Protein AF-A0AAX6FET0-F1 (afdb_monomer_lite)

InterPro domains:
  IPR003593 AAA+ ATPase domain [SM00382] (178-309)
  IPR027417 P-loop containing nucleoside triphosphate hydrolase [G3DSA:3.40.50.300] (160-320)
  IPR027417 P-loop containing nucleoside triphosphate hydrolase [SSF52540] (63-321)
  IPR045735 Stage III sporulation protein AA, AAA+ ATPase domain [PF19568] (154-307)

Structure (mmCIF, N/CA/C/O backbone):
data_AF-A0AAX6FET0-F1
#
_entry.id   AF-A0AAX6FET0-F1
#
loop_
_atom_site.group_PDB
_atom_site.id
_atom_site.type_symbol
_atom_site.label_atom_id
_atom_site.label_alt_id
_atom_site.label_comp_id
_atom_site.label_asym_id
_atom_site.label_entity_id
_atom_site.label_seq_id
_atom_site.pdbx_PDB_ins_code
_atom_site.Cartn_x
_atom_site.Cartn_y
_atom_site.Cartn_z
_atom_site.occupancy
_atom_site.B_iso_or_equiv
_atom_site.auth_seq_id
_atom_site.auth_comp_id
_atom_site.auth_asym_id
_atom_site.auth_atom_id
_atom_site.pdbx_PDB_model_num
ATOM 1 N N . MET A 1 1 ? 38.237 -35.297 -10.355 1.00 43.28 1 MET A N 1
ATOM 2 C CA . MET A 1 1 ? 37.985 -36.075 -11.588 1.00 43.28 1 MET A CA 1
ATOM 3 C C . MET A 1 1 ? 37.113 -37.276 -11.243 1.00 43.28 1 MET A C 1
ATOM 5 O O . MET A 1 1 ? 37.642 -38.253 -10.739 1.00 43.28 1 MET A O 1
ATOM 9 N N . LEU A 1 2 ? 35.792 -37.169 -11.421 1.00 34.28 2 LEU A N 1
ATOM 10 C CA . LEU A 1 2 ? 34.819 -38.275 -11.339 1.00 34.28 2 LEU A CA 1
ATOM 11 C C . LEU A 1 2 ? 33.444 -37.713 -11.738 1.00 34.28 2 LEU A C 1
ATOM 13 O O . LEU A 1 2 ? 32.832 -36.987 -10.958 1.00 34.28 2 LEU A O 1
ATOM 17 N N . LEU A 1 3 ? 32.981 -37.979 -12.963 1.00 34.19 3 LEU A N 1
ATOM 18 C CA . LEU A 1 3 ? 31.640 -37.571 -13.392 1.00 34.19 3 LEU A CA 1
ATOM 19 C C . LEU A 1 3 ? 30.612 -38.591 -12.889 1.00 34.19 3 LEU A C 1
ATOM 21 O O . LEU A 1 3 ? 30.788 -39.793 -13.081 1.00 34.19 3 LEU A O 1
ATOM 25 N N . ARG A 1 4 ? 29.502 -38.112 -12.320 1.00 36.16 4 ARG A N 1
ATOM 26 C CA . ARG A 1 4 ? 28.260 -38.885 -12.202 1.00 36.16 4 ARG A CA 1
ATOM 27 C C . ARG A 1 4 ? 27.211 -38.264 -13.115 1.00 36.16 4 ARG A C 1
ATOM 29 O O . ARG A 1 4 ? 26.676 -37.204 -12.807 1.00 36.16 4 ARG A O 1
ATOM 36 N N . PHE A 1 5 ? 26.923 -38.936 -14.225 1.00 35.09 5 PHE A N 1
ATOM 37 C CA . PHE A 1 5 ? 25.743 -38.642 -15.031 1.00 35.09 5 PHE A CA 1
ATOM 38 C C . PHE A 1 5 ? 24.493 -39.062 -14.248 1.00 35.09 5 PHE A C 1
ATOM 40 O O . PHE A 1 5 ? 24.380 -40.219 -13.844 1.00 35.09 5 PHE A O 1
ATOM 47 N N . PHE A 1 6 ? 23.554 -38.137 -14.056 1.00 43.00 6 PHE A N 1
ATOM 48 C CA . PHE A 1 6 ? 22.185 -38.478 -13.677 1.00 43.00 6 PHE A CA 1
ATOM 49 C C . PHE A 1 6 ? 21.362 -38.657 -14.953 1.00 43.00 6 PHE A C 1
ATOM 51 O O . PHE A 1 6 ? 21.221 -37.721 -15.738 1.00 43.00 6 PHE A O 1
ATOM 58 N N . CYS A 1 7 ? 20.826 -39.858 -15.165 1.00 41.88 7 CYS A N 1
ATOM 59 C CA . CYS A 1 7 ? 19.874 -40.108 -16.243 1.00 41.88 7 CYS A CA 1
ATOM 60 C C . CYS A 1 7 ? 18.491 -39.563 -15.866 1.00 41.88 7 CYS A C 1
ATOM 62 O O . CYS A 1 7 ? 18.036 -39.739 -14.735 1.00 41.88 7 CYS A O 1
ATOM 64 N N . LEU A 1 8 ? 17.809 -38.948 -16.832 1.00 44.66 8 LEU A N 1
ATOM 65 C CA . LEU A 1 8 ? 16.394 -38.596 -16.716 1.00 44.66 8 LEU A CA 1
ATOM 66 C C . LEU A 1 8 ? 15.512 -39.856 -16.849 1.00 44.66 8 LEU A C 1
ATOM 68 O O . LEU A 1 8 ? 15.907 -40.800 -17.540 1.00 44.66 8 LEU A O 1
ATOM 72 N N . PRO A 1 9 ? 14.326 -39.894 -16.212 1.00 49.91 9 PRO A N 1
ATOM 73 C CA . PRO A 1 9 ? 13.378 -40.994 -16.372 1.00 49.91 9 PRO A CA 1
ATOM 74 C C . PRO A 1 9 ? 12.741 -41.001 -17.779 1.00 49.91 9 PRO A C 1
ATOM 76 O O . PRO A 1 9 ? 12.637 -39.947 -18.412 1.00 49.91 9 PRO A O 1
ATOM 79 N N . PRO A 1 10 ? 12.285 -42.167 -18.278 1.00 56.28 10 PRO A N 1
ATOM 80 C CA . PRO A 1 10 ? 11.606 -42.268 -19.568 1.00 56.28 10 PRO A CA 1
ATOM 81 C C . PRO A 1 10 ? 10.196 -41.637 -19.537 1.00 56.28 10 PRO A C 1
ATOM 83 O O . PRO A 1 10 ? 9.561 -41.605 -18.479 1.00 56.28 10 PRO A O 1
ATOM 86 N N . PRO A 1 11 ? 9.673 -41.165 -20.685 1.00 57.50 11 PRO A N 1
ATOM 87 C CA . PRO A 1 11 ? 8.330 -40.593 -20.778 1.00 57.50 11 PRO A CA 1
ATOM 88 C C . PRO A 1 11 ? 7.224 -41.656 -20.661 1.00 57.50 11 PRO A C 1
ATOM 90 O O . PRO A 1 11 ? 7.393 -42.809 -21.059 1.00 57.50 11 PRO A O 1
ATOM 93 N N . PHE A 1 12 ? 6.060 -41.241 -20.153 1.00 55.34 12 PHE A N 1
ATOM 94 C CA . PHE A 1 12 ? 4.860 -42.079 -20.061 1.00 55.34 12 PHE A CA 1
ATOM 95 C C . PHE A 1 12 ? 4.213 -42.336 -21.440 1.00 55.34 12 PHE A C 1
ATOM 97 O O . PHE A 1 12 ? 4.289 -41.474 -22.320 1.00 55.34 12 PHE A O 1
ATOM 104 N N . PRO A 1 13 ? 3.534 -43.485 -21.638 1.00 53.31 13 PRO A N 1
ATOM 105 C CA . PRO A 1 13 ? 2.784 -43.767 -22.862 1.00 53.31 13 PRO A CA 1
ATOM 106 C C . PRO A 1 13 ? 1.509 -42.902 -22.975 1.00 53.31 13 PRO A C 1
ATOM 108 O O . PRO A 1 13 ? 0.937 -42.513 -21.953 1.00 53.31 13 PRO A O 1
ATOM 111 N N . PRO A 1 14 ? 1.025 -42.617 -24.200 1.00 49.47 14 PRO A N 1
ATOM 112 C CA . PRO A 1 14 ? -0.169 -41.802 -24.419 1.00 49.47 14 PRO A CA 1
ATOM 113 C C . PRO A 1 14 ? -1.469 -42.532 -24.041 1.00 49.47 14 PRO A C 1
ATOM 115 O O . PRO A 1 14 ? -1.606 -43.741 -24.228 1.00 49.47 14 PRO A O 1
ATOM 118 N N . LEU A 1 15 ? -2.454 -41.768 -23.558 1.00 46.62 15 LEU A N 1
ATOM 119 C CA . LEU A 1 15 ? -3.815 -42.245 -23.289 1.00 46.62 15 LEU A CA 1
ATOM 120 C C . LEU A 1 15 ? -4.648 -42.347 -24.588 1.00 46.62 15 LEU A C 1
ATOM 122 O O . LEU A 1 15 ? -4.437 -41.552 -25.507 1.00 46.62 15 LEU A O 1
ATOM 126 N N . PRO A 1 16 ? -5.609 -43.288 -24.681 1.00 38.25 16 PRO A N 1
ATOM 127 C CA . PRO A 1 16 ? -6.399 -43.509 -25.893 1.00 38.25 16 PRO A CA 1
ATOM 128 C C . PRO A 1 16 ? -7.430 -42.399 -26.160 1.00 38.25 16 PRO A C 1
ATOM 130 O O . PRO A 1 16 ? -8.130 -41.932 -25.260 1.00 38.25 16 PRO A O 1
ATOM 133 N N . SER A 1 17 ? -7.569 -42.013 -27.430 1.00 34.50 17 SER A N 1
ATOM 134 C CA . SER A 1 17 ? -8.455 -40.944 -27.900 1.00 34.50 17 SER A CA 1
ATOM 135 C C . SER A 1 17 ? -9.899 -41.413 -28.131 1.00 34.50 17 SER A C 1
ATOM 137 O O . SER A 1 17 ? -10.269 -41.852 -29.221 1.00 34.50 17 SER A O 1
ATOM 139 N N . ASN A 1 18 ? -10.755 -41.259 -27.117 1.00 32.34 18 ASN A N 1
ATOM 140 C CA . ASN A 1 18 ? -12.197 -41.495 -27.250 1.00 32.34 18 ASN A CA 1
ATOM 141 C C . ASN A 1 18 ? -12.882 -40.403 -28.096 1.00 32.34 18 ASN A C 1
ATOM 143 O O . ASN A 1 18 ? -13.221 -39.329 -27.597 1.00 32.34 18 ASN A O 1
ATOM 147 N N . HIS A 1 19 ? -13.151 -40.701 -29.369 1.00 33.22 19 HIS A N 1
ATOM 148 C CA . HIS A 1 19 ? -14.024 -39.887 -30.219 1.00 33.22 19 HIS A CA 1
ATOM 149 C C . HIS A 1 19 ? -15.489 -39.989 -29.763 1.00 33.22 19 HIS A C 1
ATOM 151 O O . HIS A 1 19 ? -16.157 -40.993 -30.010 1.00 33.22 19 HIS A O 1
ATOM 157 N N . LEU A 1 20 ? -16.021 -38.923 -29.159 1.00 33.66 20 LEU A N 1
ATOM 158 C CA . LEU A 1 20 ? -17.454 -38.779 -28.887 1.00 33.66 20 LEU A CA 1
ATOM 159 C C . LEU A 1 20 ? -18.112 -37.866 -29.930 1.00 33.66 20 LEU A C 1
ATOM 161 O O . LEU A 1 20 ? -17.962 -36.646 -29.900 1.00 33.66 20 LEU A O 1
ATOM 165 N N . HIS A 1 21 ? -18.878 -38.464 -30.845 1.00 32.34 21 HIS A N 1
ATOM 166 C CA . HIS A 1 21 ? -19.748 -37.726 -31.761 1.00 32.34 21 HIS A CA 1
ATOM 167 C C . HIS A 1 21 ? -20.922 -37.092 -31.001 1.00 32.34 21 HIS A C 1
ATOM 169 O O . HIS A 1 21 ? -21.859 -37.791 -30.615 1.00 32.34 21 HIS A O 1
ATOM 175 N N . PHE A 1 22 ? -20.936 -35.764 -30.878 1.00 32.34 22 PHE A N 1
ATOM 176 C CA . PHE A 1 22 ? -22.156 -35.033 -30.536 1.00 32.34 22 PHE A CA 1
ATOM 177 C C . PHE A 1 22 ? -22.947 -34.679 -31.800 1.00 32.34 22 PHE A C 1
ATOM 179 O O . PHE A 1 22 ? -22.442 -34.023 -32.710 1.00 32.34 22 PHE A O 1
ATOM 186 N N . ARG A 1 23 ? -24.206 -35.130 -31.856 1.00 28.09 23 ARG A N 1
ATOM 187 C CA . ARG A 1 23 ? -25.169 -34.735 -32.894 1.00 28.09 23 ARG A CA 1
ATOM 188 C C . ARG A 1 23 ? -25.664 -33.312 -32.640 1.00 28.09 23 ARG A C 1
ATOM 190 O O . ARG A 1 23 ? -25.978 -32.960 -31.506 1.00 28.09 23 ARG A O 1
ATOM 197 N N . SER A 1 24 ? -25.823 -32.540 -33.708 1.00 31.72 24 SER A N 1
ATOM 198 C CA . SER A 1 24 ? -26.577 -31.289 -33.694 1.00 31.72 24 SER A CA 1
ATOM 199 C C . SER A 1 24 ? -28.089 -31.549 -33.622 1.00 31.72 24 SER A C 1
ATOM 201 O O . SER A 1 24 ? -28.603 -32.491 -34.226 1.00 31.72 24 SER A O 1
ATOM 203 N N . LEU A 1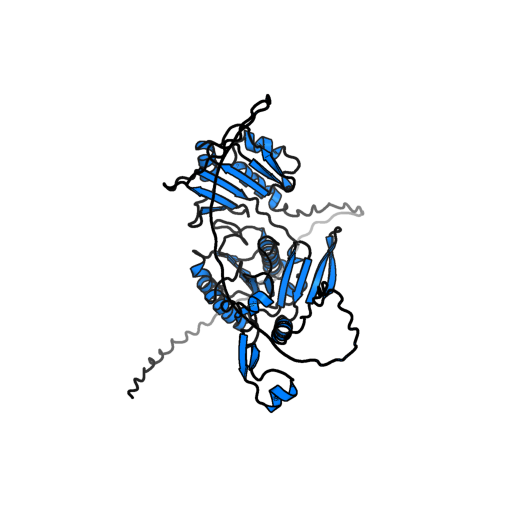 25 ? -28.807 -30.682 -32.903 1.00 32.66 25 LEU A N 1
ATOM 204 C CA . LEU A 1 25 ? -30.269 -30.563 -32.923 1.00 32.66 25 LEU A CA 1
ATOM 205 C C . LEU A 1 25 ? -30.655 -29.067 -33.004 1.00 32.66 25 LEU A C 1
ATOM 207 O O . LEU A 1 25 ? -29.873 -28.227 -32.556 1.00 32.66 25 LEU A O 1
ATOM 211 N N . PRO A 1 26 ? -31.792 -28.713 -33.636 1.00 34.47 26 PRO A N 1
ATOM 212 C CA . PRO A 1 26 ? -32.023 -27.358 -34.143 1.00 34.47 26 PRO A CA 1
ATOM 213 C C . PRO A 1 26 ? -32.733 -26.397 -33.173 1.00 34.47 26 PRO A C 1
ATOM 215 O O . PRO A 1 26 ? -33.424 -26.800 -32.239 1.00 34.47 26 PRO A O 1
ATOM 218 N N . LEU A 1 27 ? -32.612 -25.101 -33.480 1.00 36.81 27 LEU A N 1
ATOM 219 C CA . LEU A 1 27 ? -33.360 -23.998 -32.866 1.00 36.81 27 LEU A CA 1
ATOM 220 C C . LEU A 1 27 ? -34.843 -23.988 -33.306 1.00 36.81 27 LEU A C 1
ATOM 222 O O . LEU A 1 27 ? -35.115 -24.215 -34.488 1.00 36.81 27 LEU A O 1
ATOM 226 N N . PRO A 1 28 ? -35.793 -23.617 -32.428 1.00 32.12 28 PRO A N 1
ATOM 227 C CA . PRO A 1 28 ?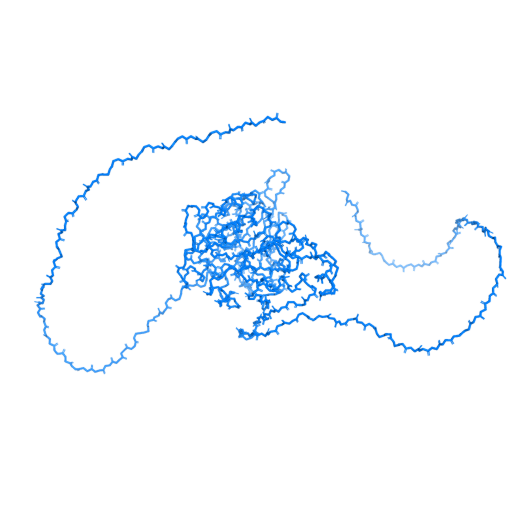 -37.140 -23.203 -32.819 1.00 32.12 28 PRO A CA 1
ATOM 228 C C . PRO A 1 28 ? -37.214 -21.688 -33.107 1.00 32.12 28 PRO A C 1
ATOM 230 O O . PRO A 1 28 ? -36.561 -20.882 -32.446 1.00 32.12 28 PRO A O 1
ATOM 233 N N . VAL A 1 29 ? -38.052 -21.289 -34.070 1.00 32.81 29 VAL A N 1
ATOM 234 C CA . VAL A 1 29 ? -38.277 -19.889 -34.491 1.00 32.81 29 VAL A CA 1
ATOM 235 C C . VAL A 1 29 ? -39.756 -19.501 -34.308 1.00 32.81 29 VAL A C 1
ATOM 237 O O . VAL A 1 29 ? -40.629 -20.360 -34.357 1.00 32.81 29 VAL A O 1
ATOM 240 N N . HIS A 1 30 ? -40.010 -18.202 -34.085 1.00 28.94 30 HIS A N 1
ATOM 241 C CA . HIS A 1 30 ? -41.300 -17.487 -33.987 1.00 28.94 30 HIS A CA 1
ATOM 242 C C . HIS A 1 30 ? -42.574 -18.128 -34.585 1.00 28.94 30 HIS A C 1
ATOM 244 O O . HIS A 1 30 ? -42.544 -18.652 -35.696 1.00 28.94 30 HIS A O 1
ATOM 250 N N . ARG A 1 31 ? -43.736 -17.781 -33.993 1.00 28.56 31 ARG A N 1
ATOM 251 C CA . ARG A 1 31 ? -44.816 -16.979 -34.642 1.00 28.56 31 ARG A CA 1
ATOM 252 C C . ARG A 1 31 ? -45.764 -16.333 -33.584 1.00 28.56 31 ARG A C 1
ATOM 254 O O . ARG A 1 31 ? -45.578 -16.637 -32.407 1.00 28.56 31 ARG A O 1
ATOM 261 N N . PRO A 1 32 ? -46.647 -15.358 -33.932 1.00 39.50 32 PRO A N 1
ATOM 262 C CA . PRO A 1 32 ? -46.942 -14.237 -33.021 1.00 39.50 32 PRO A CA 1
ATOM 263 C C . PRO A 1 32 ? -48.437 -13.862 -32.836 1.00 39.50 32 PRO A C 1
ATOM 265 O O . PRO A 1 32 ? -49.317 -14.425 -33.475 1.00 39.50 32 PRO A O 1
ATOM 268 N N . ASN A 1 33 ? -48.647 -12.779 -32.072 1.00 30.23 33 ASN A N 1
ATOM 269 C CA . ASN A 1 33 ? -49.761 -11.810 -32.105 1.00 30.23 33 ASN A CA 1
ATOM 270 C C . ASN A 1 33 ? -51.204 -12.260 -31.805 1.00 30.23 33 ASN A C 1
ATOM 272 O O . ASN A 1 33 ? -51.815 -13.031 -32.536 1.00 30.23 33 ASN A O 1
ATOM 276 N N . LEU A 1 34 ? -51.826 -11.533 -30.869 1.00 29.64 34 LEU A N 1
ATOM 277 C CA . LEU A 1 34 ? -53.252 -11.193 -30.906 1.00 29.64 34 LEU A CA 1
ATOM 278 C C . LEU A 1 34 ? -53.446 -9.737 -30.436 1.00 29.64 34 LEU A C 1
ATOM 280 O O . LEU A 1 34 ? -52.668 -9.223 -29.635 1.00 29.64 34 LEU A O 1
ATOM 284 N N . HIS A 1 35 ? -54.431 -9.046 -31.012 1.00 29.16 35 HIS A N 1
ATOM 285 C CA . HIS A 1 35 ? -54.627 -7.597 -30.870 1.00 29.16 35 HIS A CA 1
ATOM 286 C C . HIS A 1 35 ? -55.413 -7.198 -29.615 1.00 29.16 35 HIS A C 1
ATOM 288 O O . HIS A 1 35 ? -56.362 -7.873 -29.229 1.00 29.16 35 HIS A O 1
ATOM 294 N N . CYS A 1 36 ? -55.187 -5.962 -29.164 1.00 24.89 36 CYS A N 1
ATOM 295 C CA . CYS A 1 36 ? -56.302 -5.050 -28.900 1.00 24.89 36 CYS A CA 1
ATOM 296 C C . CYS A 1 36 ? -55.995 -3.656 -29.489 1.00 24.89 36 CYS A C 1
ATOM 298 O O . CYS A 1 36 ? -54.835 -3.331 -29.752 1.00 24.89 36 CYS A O 1
ATOM 300 N N . LYS A 1 37 ? -57.031 -2.854 -29.755 1.00 29.59 37 LYS A N 1
ATOM 301 C CA . LYS A 1 37 ? -56.956 -1.470 -30.256 1.00 29.59 37 LYS A CA 1
ATOM 302 C C . LYS A 1 37 ? -57.845 -0.589 -29.378 1.00 29.59 37 LYS A C 1
ATOM 304 O O . LYS A 1 37 ? -58.952 -1.024 -29.088 1.00 29.59 37 LYS A O 1
ATOM 309 N N . LEU A 1 38 ? -57.432 0.652 -29.105 1.00 28.11 38 LEU A N 1
ATOM 310 C CA . LEU A 1 38 ? -58.175 1.886 -29.439 1.00 28.11 38 LEU A CA 1
ATOM 311 C C . LEU A 1 38 ? -57.401 3.131 -28.952 1.00 28.11 38 LEU A C 1
ATOM 313 O O . LEU A 1 38 ? -56.902 3.103 -27.839 1.00 28.11 38 LEU A O 1
ATOM 317 N N . CYS A 1 39 ? -57.394 4.190 -29.778 1.00 26.84 39 CYS A N 1
ATOM 318 C CA . CYS A 1 39 ? -57.383 5.634 -29.445 1.00 26.84 39 CYS A CA 1
ATOM 319 C C . CYS A 1 39 ? -56.351 6.240 -28.450 1.00 26.84 39 CYS A C 1
ATOM 321 O O . CYS A 1 39 ? -55.938 5.615 -27.490 1.00 26.84 39 CYS A O 1
ATOM 323 N N . THR A 1 40 ? -55.947 7.515 -28.525 1.00 26.92 40 THR A N 1
ATOM 324 C CA . THR A 1 40 ? -55.782 8.501 -29.626 1.00 26.92 40 THR A CA 1
ATOM 325 C C . THR A 1 40 ? -54.893 9.639 -29.089 1.00 26.92 40 THR A C 1
ATOM 327 O O . THR A 1 40 ? -55.040 10.017 -27.934 1.00 26.92 40 THR A O 1
ATOM 330 N N . SER A 1 41 ? -54.025 10.203 -29.935 1.00 31.31 41 SER A N 1
ATOM 331 C CA . SER A 1 41 ? -53.434 11.560 -29.858 1.00 31.31 41 SER A CA 1
ATOM 332 C C . SER A 1 41 ? -53.405 12.321 -28.513 1.00 31.31 41 SER A C 1
ATOM 334 O O . SER A 1 41 ? -54.406 12.907 -28.105 1.00 31.31 41 SER A O 1
ATOM 336 N N . SER A 1 42 ? -52.212 12.533 -27.950 1.00 27.53 42 SER A N 1
ATOM 337 C CA . SER A 1 42 ? -51.622 13.884 -27.771 1.00 27.53 42 SER A CA 1
ATOM 338 C C . SER A 1 42 ? -50.250 13.806 -27.084 1.00 27.53 42 SER A C 1
ATOM 340 O O . SER A 1 42 ? -49.868 12.771 -26.543 1.00 27.53 42 SER A O 1
ATOM 342 N N . SER A 1 43 ? -49.468 14.883 -27.174 1.00 37.28 43 SER A N 1
ATOM 343 C CA . SER A 1 43 ? -48.087 14.954 -26.688 1.00 37.28 43 SER A CA 1
ATOM 344 C C . SER A 1 43 ? -47.975 15.676 -25.343 1.00 37.28 43 SER A C 1
ATOM 346 O O . SER A 1 43 ? -48.250 16.872 -25.267 1.00 37.28 43 SER A O 1
ATOM 348 N N . SER A 1 44 ? -47.455 14.995 -24.321 1.00 27.52 44 SER A N 1
ATOM 349 C CA . SER A 1 44 ? -46.950 15.630 -23.096 1.00 27.52 44 SER A CA 1
ATOM 350 C C . SER A 1 44 ? -45.715 14.887 -22.582 1.00 27.52 44 SER A C 1
ATOM 352 O O . SER A 1 44 ? -45.801 13.730 -22.174 1.00 27.52 44 SER A O 1
ATOM 354 N N . SER A 1 45 ? -44.554 15.541 -22.611 1.00 30.31 45 SER A N 1
ATOM 355 C CA . SER A 1 45 ? -43.268 14.964 -22.208 1.00 30.31 45 SER A CA 1
ATOM 356 C C . SER A 1 45 ? -43.068 15.030 -20.689 1.00 30.31 45 SER A C 1
ATOM 358 O O . SER A 1 45 ? -42.467 15.972 -20.171 1.00 30.31 45 SER A O 1
ATOM 360 N N . SER A 1 46 ? -43.551 14.022 -19.962 1.00 27.50 46 SER A N 1
ATOM 361 C CA . SER A 1 46 ? -43.249 13.857 -18.536 1.00 27.50 46 SER A CA 1
ATOM 362 C C . SER A 1 46 ? -41.835 13.292 -18.347 1.00 27.50 46 SER A C 1
ATOM 364 O O . SER A 1 46 ? -41.630 12.078 -18.425 1.00 27.50 46 SER A O 1
ATOM 366 N N . HIS A 1 47 ? -40.854 14.158 -18.082 1.00 28.00 47 HIS A N 1
ATOM 367 C CA . HIS A 1 47 ? -39.542 13.719 -17.603 1.00 28.00 47 HIS A CA 1
ATOM 368 C C . HIS A 1 47 ? -39.689 13.051 -16.230 1.00 28.00 47 HIS A C 1
ATOM 370 O O . HIS A 1 47 ? -39.834 13.730 -15.215 1.00 28.00 47 HIS A O 1
ATOM 376 N N . PHE A 1 48 ? -39.597 11.722 -16.189 1.00 27.53 48 PHE A N 1
ATOM 377 C CA . PHE A 1 48 ? -39.252 11.025 -14.955 1.00 27.53 48 PHE A CA 1
ATOM 378 C C . PHE A 1 48 ? -37.765 11.269 -14.674 1.00 27.53 48 PHE A C 1
ATOM 380 O O . PHE A 1 48 ? -36.938 10.920 -15.522 1.00 27.53 48 PHE A O 1
ATOM 387 N N . PRO A 1 49 ? -37.386 11.844 -13.519 1.00 27.30 49 PRO A N 1
ATOM 388 C CA . PRO A 1 49 ? -35.991 11.886 -13.127 1.00 27.30 49 PRO A CA 1
ATOM 389 C C . PRO A 1 49 ? -35.555 10.462 -12.779 1.00 27.30 49 PRO A C 1
ATOM 391 O O . PRO A 1 49 ? -35.913 9.928 -11.729 1.00 27.30 49 PRO A O 1
ATOM 394 N N . THR A 1 50 ? -34.763 9.836 -13.649 1.00 26.53 50 THR A N 1
ATOM 395 C CA . THR A 1 50 ? -33.967 8.669 -13.264 1.00 26.53 50 THR A CA 1
ATOM 396 C C . THR A 1 50 ? -32.975 9.119 -12.202 1.00 26.53 50 THR A C 1
ATOM 398 O O . THR A 1 50 ? -31.907 9.640 -12.525 1.00 26.53 50 THR A O 1
ATOM 401 N N . SER A 1 51 ? -33.340 8.939 -10.933 1.00 28.31 51 SER A N 1
ATOM 402 C CA . SER A 1 51 ? -32.435 9.102 -9.804 1.00 28.31 51 SER A CA 1
ATOM 403 C C . SER A 1 51 ? -31.297 8.101 -9.965 1.00 28.31 51 SER A C 1
ATOM 405 O O . SER A 1 51 ? -31.449 6.917 -9.657 1.00 28.31 51 SER A O 1
ATOM 407 N N . SER A 1 52 ? -30.166 8.566 -10.491 1.00 28.05 52 SER A N 1
ATOM 408 C CA . SER A 1 52 ? -28.932 7.796 -10.537 1.00 28.05 52 SER A CA 1
ATOM 409 C C . SER A 1 52 ? -28.521 7.493 -9.102 1.00 28.05 52 SER A C 1
ATOM 411 O O . SER A 1 52 ? -28.008 8.371 -8.408 1.00 28.05 52 SER A O 1
ATOM 413 N N . ILE A 1 53 ? -28.768 6.262 -8.651 1.00 31.22 53 ILE A N 1
ATOM 414 C CA . ILE A 1 53 ? -28.284 5.770 -7.362 1.00 31.22 53 ILE A CA 1
ATOM 415 C C . ILE A 1 53 ? -26.775 5.563 -7.509 1.00 31.22 53 ILE A C 1
ATOM 417 O O . ILE A 1 53 ? -26.292 4.455 -7.736 1.00 31.22 53 ILE A O 1
ATOM 421 N N . THR A 1 54 ? -26.020 6.658 -7.425 1.00 30.75 54 THR A N 1
ATOM 422 C CA . THR A 1 54 ? -24.601 6.596 -7.089 1.00 30.75 54 THR A CA 1
ATOM 423 C C . THR A 1 54 ? -24.500 5.895 -5.737 1.00 30.75 54 THR A C 1
ATOM 425 O O . THR A 1 54 ? -25.132 6.373 -4.788 1.00 30.75 54 THR A O 1
ATOM 428 N N . PRO A 1 55 ? -23.762 4.777 -5.621 1.00 38.19 55 PRO A N 1
ATOM 429 C CA . PRO A 1 55 ? -23.576 4.129 -4.331 1.00 38.19 55 PRO A CA 1
ATOM 430 C C . PRO A 1 55 ? -22.934 5.124 -3.350 1.00 38.19 55 PRO A C 1
ATOM 432 O O . PRO A 1 55 ? -22.119 5.950 -3.779 1.00 38.19 55 PRO A O 1
ATOM 435 N N . PRO A 1 56 ? -23.296 5.085 -2.055 1.00 34.50 56 PRO A N 1
ATOM 436 C CA . PRO A 1 56 ? -22.721 5.989 -1.068 1.00 34.50 56 PRO A CA 1
ATOM 437 C C . PRO A 1 56 ? -21.197 5.835 -1.026 1.00 34.50 56 PRO A C 1
ATOM 439 O O . PRO A 1 56 ? -20.659 4.736 -1.180 1.00 34.50 56 PRO A O 1
ATOM 442 N N . LEU A 1 57 ? -20.490 6.948 -0.813 1.00 47.38 57 LEU A N 1
ATOM 443 C CA . LEU A 1 57 ? -19.035 6.930 -0.662 1.00 47.38 57 LEU A CA 1
ATOM 444 C C . LEU A 1 57 ? -18.676 6.024 0.534 1.00 47.38 57 LEU A C 1
ATOM 446 O O . LEU A 1 57 ? -19.170 6.303 1.630 1.00 47.38 57 LEU A O 1
ATOM 450 N N . PRO A 1 58 ? -17.811 4.994 0.376 1.00 53.38 58 PRO A N 1
ATOM 451 C CA . PRO A 1 58 ? -17.631 3.925 1.373 1.00 53.38 58 PRO A CA 1
ATOM 452 C C . PRO A 1 58 ? -17.423 4.421 2.812 1.00 53.38 58 PRO A C 1
ATOM 454 O O . PRO A 1 58 ? -18.027 3.920 3.762 1.00 53.38 58 PRO A O 1
ATOM 457 N N . ASN A 1 59 ? -16.662 5.510 2.946 1.00 58.84 59 ASN A N 1
ATOM 458 C CA . ASN A 1 59 ? -16.321 6.158 4.209 1.00 58.84 59 ASN A CA 1
ATOM 459 C C . ASN A 1 59 ? -17.536 6.563 5.082 1.00 58.84 59 ASN A C 1
ATOM 461 O O . ASN A 1 59 ? -17.359 6.727 6.288 1.00 58.84 59 ASN A O 1
ATOM 465 N N . GLN A 1 60 ? -18.742 6.744 4.517 1.00 61.62 60 GLN A N 1
ATOM 466 C CA . GLN A 1 60 ? -19.945 7.105 5.288 1.00 61.62 60 GLN A CA 1
ATOM 467 C C . GLN A 1 60 ? -20.551 5.926 6.070 1.00 61.62 60 GLN A C 1
ATOM 469 O O . GLN A 1 60 ? -21.063 6.141 7.167 1.00 61.62 60 GLN A O 1
ATOM 474 N N . GLU A 1 61 ? -20.459 4.692 5.562 1.00 76.50 61 GLU A N 1
ATOM 475 C CA . GLU A 1 61 ? -20.956 3.490 6.259 1.00 76.50 61 GLU A CA 1
ATOM 476 C C . GLU A 1 61 ? -19.868 2.766 7.069 1.00 76.50 61 GLU A C 1
ATOM 478 O O . GLU A 1 61 ? -20.174 2.036 8.015 1.00 76.50 61 GLU A O 1
ATOM 483 N N . GLU A 1 62 ? -18.591 2.967 6.727 1.00 90.88 62 GLU A N 1
ATOM 484 C CA . GLU A 1 62 ? -17.460 2.376 7.451 1.00 90.88 62 GLU A CA 1
ATOM 485 C C . GLU A 1 62 ? -17.247 3.005 8.831 1.00 90.88 62 GLU A C 1
ATOM 487 O O . GLU A 1 62 ? -17.240 2.285 9.833 1.00 90.88 62 GLU A O 1
ATOM 492 N N . LEU A 1 63 ? -17.119 4.340 8.902 1.00 92.69 63 LEU A N 1
ATOM 493 C CA . LEU A 1 63 ? -16.746 5.047 10.134 1.00 92.69 63 LEU A CA 1
ATOM 494 C C . LEU A 1 63 ? -17.660 4.720 11.333 1.00 92.69 63 LEU A C 1
ATOM 496 O O . LEU A 1 63 ? -17.121 4.472 12.416 1.00 92.69 63 LEU A O 1
ATOM 500 N N . PRO A 1 64 ? -19.001 4.626 11.192 1.00 92.75 64 PRO A N 1
ATOM 501 C CA . PRO A 1 64 ? -19.869 4.158 12.268 1.00 92.75 64 PRO A CA 1
ATOM 502 C C . PRO A 1 64 ? -19.423 2.836 12.905 1.00 92.75 64 PRO A C 1
ATOM 504 O O . PRO A 1 64 ? -19.543 2.699 14.119 1.00 92.75 64 PRO A O 1
ATOM 507 N N . ARG A 1 65 ? -18.857 1.885 12.146 1.00 93.00 65 ARG A N 1
ATOM 508 C CA . ARG A 1 65 ? -18.389 0.593 12.683 1.00 93.00 65 ARG A CA 1
ATOM 509 C C . ARG A 1 65 ? -17.186 0.750 13.611 1.00 93.00 65 ARG A C 1
ATOM 511 O O . ARG A 1 65 ? -17.126 0.072 14.630 1.00 93.00 65 ARG A O 1
ATOM 518 N N . LEU A 1 66 ? -16.268 1.675 13.320 1.00 94.75 66 LEU A N 1
ATOM 519 C CA . LEU A 1 66 ? -15.174 1.994 14.246 1.00 94.75 66 LEU A CA 1
ATOM 520 C C . LEU A 1 66 ? -15.696 2.643 15.529 1.00 94.75 66 LEU A C 1
ATOM 522 O O . LEU A 1 66 ? -15.219 2.350 16.621 1.00 94.75 66 LEU A O 1
ATOM 526 N N . LEU A 1 67 ? -16.704 3.505 15.400 1.00 94.94 67 LEU A N 1
ATOM 527 C CA . LEU A 1 67 ? -17.323 4.188 16.533 1.00 94.94 67 LEU A CA 1
ATOM 528 C C . LEU A 1 67 ? -18.111 3.226 17.446 1.00 94.94 67 LEU A C 1
ATOM 530 O O . LEU A 1 67 ? -18.284 3.529 18.627 1.00 94.94 67 LEU A O 1
ATOM 534 N N . HIS A 1 68 ? -18.523 2.048 16.959 1.00 94.31 68 HIS A N 1
ATOM 535 C CA . HIS A 1 68 ? -19.123 0.997 17.797 1.00 94.31 68 HIS A CA 1
ATOM 536 C C . HIS A 1 68 ? -18.133 0.378 18.800 1.00 94.31 68 HIS A C 1
ATOM 538 O O . HIS A 1 68 ? -18.564 -0.065 19.863 1.00 94.31 68 HIS A O 1
ATOM 544 N N . LEU A 1 69 ? -16.816 0.444 18.550 1.00 93.75 69 LEU A N 1
ATOM 545 C CA . LEU A 1 69 ? -15.800 0.015 19.524 1.00 93.75 69 LEU A CA 1
ATOM 546 C C . LEU A 1 69 ? -15.807 0.860 20.813 1.00 93.75 69 LEU A C 1
ATOM 548 O O . LEU A 1 69 ? -15.296 0.417 21.841 1.00 93.75 69 LEU A O 1
ATOM 552 N N . LEU A 1 70 ? -16.349 2.082 20.758 1.00 94.62 70 LEU A N 1
ATOM 553 C CA . LEU A 1 70 ? -16.414 3.002 21.892 1.00 94.62 70 LEU A CA 1
ATOM 554 C C . LEU A 1 70 ? -17.704 2.808 22.707 1.00 94.62 70 LEU A C 1
ATOM 556 O O . LEU A 1 70 ? -18.760 2.601 22.103 1.00 94.62 70 LEU A O 1
ATOM 560 N N . PRO A 1 71 ? -17.663 2.984 24.044 1.00 92.19 71 PRO A N 1
ATOM 561 C CA . PRO A 1 71 ? -18.862 3.164 24.866 1.00 92.19 71 PRO A CA 1
ATOM 562 C C . PRO A 1 71 ? -19.740 4.321 24.367 1.00 92.19 71 PRO A C 1
ATOM 564 O O . PRO A 1 71 ? -19.223 5.316 23.853 1.00 92.19 71 PRO A O 1
ATOM 567 N N . ASP A 1 72 ? -21.059 4.225 24.560 1.00 91.56 72 ASP A N 1
ATOM 568 C CA . ASP A 1 72 ? -22.044 5.131 23.945 1.00 91.56 72 ASP A CA 1
ATOM 569 C C . ASP A 1 72 ? -21.844 6.621 24.281 1.00 91.56 72 ASP A C 1
ATOM 571 O O . ASP A 1 72 ? -22.086 7.476 23.432 1.00 91.56 72 ASP A O 1
ATOM 575 N N . GLU A 1 73 ? -21.343 6.952 25.474 1.00 91.62 73 GLU A N 1
ATOM 576 C CA . GLU A 1 73 ? -21.005 8.330 25.870 1.00 91.62 73 GLU A CA 1
ATOM 577 C C . GLU A 1 73 ? -19.871 8.910 25.002 1.00 91.62 73 GLU A C 1
ATOM 579 O O . GLU A 1 73 ? -20.021 9.957 24.367 1.00 91.62 73 GLU A O 1
ATOM 584 N N . MET A 1 74 ? -18.752 8.183 24.907 1.00 94.56 74 MET A N 1
ATOM 585 C CA . MET A 1 74 ? -17.582 8.565 24.106 1.00 94.56 74 MET A CA 1
ATOM 586 C C . MET A 1 74 ? -17.924 8.585 22.613 1.00 94.56 74 MET A C 1
ATOM 588 O O . MET A 1 74 ? -17.493 9.481 21.885 1.00 94.56 74 MET A O 1
ATOM 592 N N . ARG A 1 75 ? -18.747 7.623 22.170 1.00 95.31 75 ARG A N 1
ATOM 593 C CA . ARG A 1 75 ? -19.307 7.553 20.817 1.00 95.31 75 ARG A CA 1
ATOM 594 C C . ARG A 1 75 ? -20.128 8.800 20.497 1.00 95.31 75 ARG A C 1
ATOM 596 O O . ARG A 1 75 ? -19.864 9.437 19.483 1.00 95.31 75 ARG A O 1
ATOM 603 N N . SER A 1 76 ? -21.057 9.181 21.374 1.00 93.62 76 SER A N 1
ATOM 604 C CA . SER A 1 76 ? -21.940 10.341 21.189 1.00 93.62 76 SER A CA 1
ATOM 605 C C . SER A 1 76 ? -21.154 11.653 21.142 1.00 93.62 76 SER A C 1
ATOM 607 O O . SER A 1 76 ? -21.353 12.459 20.234 1.00 93.62 76 SER A O 1
ATOM 609 N N . LYS A 1 77 ? -20.191 11.841 22.059 1.00 94.81 77 LYS A N 1
ATOM 610 C CA . LYS A 1 77 ? -19.318 13.029 22.086 1.00 94.81 77 LYS A CA 1
ATOM 611 C C . LYS A 1 77 ? -18.482 13.154 20.806 1.00 94.81 77 LYS A C 1
ATOM 613 O O . LYS A 1 77 ? -18.336 14.252 20.270 1.00 94.81 77 LYS A O 1
ATOM 618 N N . LEU A 1 78 ? -17.981 12.033 20.279 1.00 94.06 78 LEU A N 1
ATOM 619 C CA . LEU A 1 78 ? -17.243 11.997 19.013 1.00 94.06 78 LEU A CA 1
ATOM 620 C C . LEU A 1 78 ? -18.158 12.207 17.795 1.00 94.06 78 LEU A C 1
ATOM 622 O O . LEU A 1 78 ? -17.775 12.907 16.862 1.00 94.06 78 LEU A O 1
ATOM 626 N N . GLN A 1 79 ? -19.383 11.674 17.818 1.00 94.00 79 GLN A N 1
ATOM 627 C CA . GLN A 1 79 ? -20.392 11.890 16.775 1.00 94.00 79 GLN A CA 1
ATOM 628 C C . GLN A 1 79 ? -20.850 13.353 16.677 1.00 94.00 79 GLN A C 1
ATOM 630 O O . GLN A 1 79 ? -21.147 13.815 15.579 1.00 94.00 79 GLN A O 1
ATOM 635 N N . SER A 1 80 ? -20.850 14.100 17.787 1.00 93.31 80 SER A N 1
ATOM 636 C CA . SER A 1 80 ? -21.125 15.546 17.791 1.00 93.31 80 SER A CA 1
ATOM 637 C C . SER A 1 80 ? -19.945 16.434 17.362 1.00 93.31 80 SER A C 1
ATOM 639 O O . SER A 1 80 ? -20.107 17.650 17.269 1.00 93.31 80 SER A O 1
ATOM 641 N N . HIS A 1 81 ? -18.754 15.875 17.117 1.00 94.06 81 HIS A N 1
ATOM 642 C CA . HIS A 1 81 ? -17.567 16.670 16.800 1.00 94.06 81 HIS A CA 1
ATOM 643 C C . HIS A 1 81 ? -17.592 17.173 15.340 1.00 94.06 81 HIS A C 1
ATOM 645 O O . HIS A 1 81 ? -17.689 16.354 14.425 1.00 94.06 81 HIS A O 1
ATOM 651 N N . PRO A 1 82 ? -17.444 18.487 15.067 1.00 92.56 82 PRO A N 1
ATOM 652 C CA . PRO A 1 82 ? -17.628 19.037 13.719 1.00 92.56 82 PRO A CA 1
ATOM 653 C C . PRO A 1 82 ? -16.602 18.510 12.702 1.00 92.56 82 PRO A C 1
ATOM 655 O O . PRO A 1 82 ? -16.949 18.254 11.553 1.00 92.56 82 PRO A O 1
ATOM 658 N N . ASP A 1 83 ? -15.356 18.274 13.125 1.00 93.38 83 ASP A N 1
ATOM 659 C CA . ASP A 1 83 ? -14.306 17.714 12.262 1.00 93.38 83 ASP A CA 1
ATOM 660 C C . ASP A 1 83 ? -14.319 16.171 12.186 1.00 93.38 83 ASP A C 1
ATOM 662 O O . ASP A 1 83 ? -13.349 15.585 11.705 1.00 93.38 83 ASP A O 1
ATOM 666 N N . LEU A 1 84 ? -15.382 15.481 12.635 1.00 93.06 84 LEU A N 1
ATOM 667 C CA . LEU A 1 84 ? -15.493 14.010 12.580 1.00 93.06 84 LEU A CA 1
ATOM 668 C C . LEU A 1 84 ? -15.080 13.384 11.224 1.00 93.06 84 LEU A C 1
ATOM 670 O O . LEU A 1 84 ? -14.343 12.392 11.250 1.00 93.06 84 LEU A O 1
ATOM 674 N N . PRO A 1 85 ? -15.434 13.947 10.044 1.00 91.50 85 PRO A N 1
ATOM 675 C CA . PRO A 1 85 ? -14.975 13.427 8.751 1.00 91.50 85 PRO A CA 1
ATOM 676 C C . PRO A 1 85 ? -13.447 13.352 8.595 1.00 91.50 85 PRO A C 1
ATOM 678 O O . PRO A 1 85 ? -12.960 12.556 7.789 1.00 91.50 85 PRO A O 1
ATOM 681 N N . HIS A 1 86 ? -12.689 14.115 9.388 1.00 92.31 86 HIS A N 1
ATOM 682 C CA . HIS A 1 86 ? -11.226 14.195 9.385 1.00 92.31 86 HIS A CA 1
ATOM 683 C C . HIS A 1 86 ? -10.540 13.414 10.524 1.00 92.31 86 HIS A C 1
ATOM 685 O O . HIS A 1 86 ? -9.320 13.489 10.644 1.00 92.31 86 HIS A O 1
ATOM 691 N N . LEU A 1 87 ? -11.278 12.641 11.335 1.00 95.56 87 LEU A N 1
ATOM 692 C CA . LEU A 1 87 ? -10.719 11.805 12.412 1.00 95.56 87 LEU A CA 1
ATOM 693 C C . LEU A 1 87 ? -9.576 10.901 11.904 1.00 95.56 87 LEU A C 1
ATOM 695 O O . LEU A 1 87 ? -9.753 10.170 10.928 1.00 95.56 87 LEU A O 1
ATOM 699 N N . ILE A 1 88 ? -8.417 10.937 12.558 1.00 95.19 88 ILE A N 1
ATOM 700 C CA . ILE A 1 88 ? -7.212 10.187 12.172 1.00 95.19 88 ILE A CA 1
ATOM 701 C C . ILE A 1 88 ? -7.171 8.842 12.902 1.00 95.19 88 ILE A C 1
ATOM 703 O O . ILE A 1 88 ? -7.145 7.783 12.274 1.00 95.19 88 ILE A O 1
ATOM 707 N N . GLU A 1 89 ? -7.178 8.878 14.233 1.00 96.94 89 GLU A N 1
ATOM 708 C CA . GLU A 1 89 ? -7.146 7.697 15.097 1.00 96.94 89 GLU A CA 1
ATOM 709 C C . GLU A 1 89 ? -7.798 7.982 16.455 1.00 96.94 89 GLU A C 1
ATOM 711 O O . GLU A 1 89 ? -7.918 9.137 16.862 1.00 96.94 89 GLU A O 1
ATOM 716 N N . ILE A 1 90 ? -8.216 6.930 17.156 1.00 98.00 90 ILE A N 1
ATOM 717 C CA . ILE A 1 90 ? -8.678 6.981 18.548 1.00 98.00 90 ILE A CA 1
ATOM 718 C C . ILE A 1 90 ? -7.704 6.164 19.402 1.00 98.00 90 ILE A C 1
ATOM 720 O O . ILE A 1 90 ? -7.358 5.041 19.035 1.00 98.00 90 ILE A O 1
ATOM 724 N N . VAL A 1 91 ? -7.267 6.714 20.533 1.00 98.19 91 VAL A N 1
ATOM 725 C CA . VAL A 1 91 ? -6.310 6.102 21.462 1.00 98.19 91 VAL A CA 1
ATOM 726 C C . VAL A 1 91 ? -7.008 5.811 22.790 1.00 98.19 91 VAL A C 1
ATOM 728 O O . VAL A 1 91 ? -7.622 6.697 23.389 1.00 98.19 91 VAL A O 1
ATOM 731 N N . MET A 1 92 ? -6.912 4.562 23.249 1.00 97.75 92 MET A N 1
ATOM 732 C CA . MET A 1 92 ? -7.514 4.078 24.493 1.00 97.75 92 MET A CA 1
ATOM 733 C C . MET A 1 92 ? -6.496 3.272 25.308 1.00 97.75 92 MET A C 1
ATOM 735 O O . MET A 1 92 ? -6.344 2.074 25.083 1.00 97.75 92 MET A O 1
ATOM 739 N N . ASP A 1 93 ? -5.831 3.913 26.269 1.00 97.75 93 ASP A N 1
ATOM 740 C CA . ASP A 1 93 ? -4.841 3.297 27.167 1.00 97.75 93 ASP A CA 1
ATOM 741 C C . ASP A 1 93 ? -5.429 3.056 28.567 1.00 97.75 93 ASP A C 1
ATOM 743 O O . ASP A 1 93 ? -6.003 3.966 29.166 1.00 97.75 93 ASP A O 1
ATOM 747 N N . LEU A 1 94 ? -5.238 1.864 29.139 1.00 97.94 94 LEU A N 1
ATOM 748 C CA . LEU A 1 94 ? -5.721 1.515 30.481 1.00 97.94 94 LEU A CA 1
ATOM 749 C C . LEU A 1 94 ? -5.227 2.515 31.541 1.00 97.94 94 LEU A C 1
ATOM 751 O O . LEU A 1 94 ? -4.026 2.691 31.733 1.00 97.94 94 LEU A O 1
ATOM 755 N N . GLY A 1 95 ? -6.164 3.130 32.265 1.00 97.44 95 GLY A N 1
ATOM 756 C CA . GLY A 1 95 ? -5.860 4.123 33.299 1.00 97.44 95 GLY A CA 1
ATOM 757 C C . GLY A 1 95 ? -5.612 5.545 32.780 1.00 97.44 95 GLY A C 1
ATOM 758 O O . GLY A 1 95 ? -5.308 6.419 33.589 1.00 97.44 95 GLY A O 1
ATOM 759 N N . ARG A 1 96 ? -5.764 5.810 31.474 1.00 97.38 96 ARG A N 1
ATOM 760 C CA . ARG A 1 96 ? -5.644 7.153 30.879 1.00 97.38 96 ARG A CA 1
ATOM 761 C C . ARG A 1 96 ? -6.965 7.633 30.265 1.00 97.38 96 ARG A C 1
ATOM 763 O O . ARG A 1 96 ? -7.727 6.803 29.764 1.00 97.38 96 ARG A O 1
ATOM 770 N N . PRO A 1 97 ? -7.242 8.948 30.257 1.00 97.38 97 PRO A N 1
ATOM 771 C CA . PRO A 1 97 ? -8.340 9.523 29.483 1.0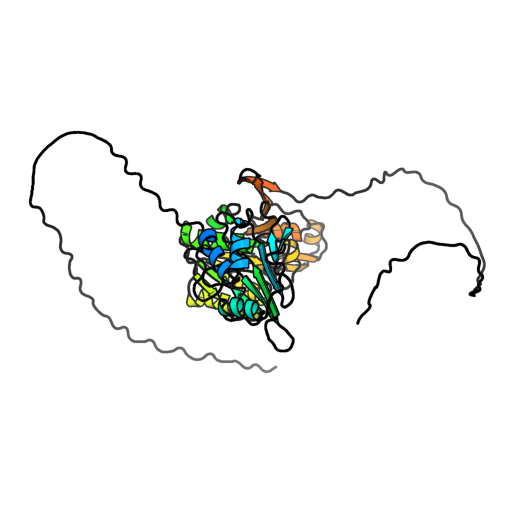0 97.38 97 PRO A CA 1
ATOM 772 C C . PRO A 1 97 ? -8.245 9.172 27.980 1.00 97.38 97 PRO A C 1
ATOM 774 O O . PRO A 1 97 ? -7.147 9.237 27.420 1.00 97.38 97 PRO A O 1
ATOM 777 N N . PRO A 1 98 ? -9.350 8.792 27.310 1.00 97.56 98 PRO A N 1
ATOM 778 C CA . PRO A 1 98 ? -9.349 8.457 25.885 1.00 97.56 98 PRO A CA 1
ATOM 779 C C . PRO A 1 98 ? -9.292 9.689 24.975 1.00 97.56 98 PRO A C 1
ATOM 781 O O . PRO A 1 98 ? -9.930 10.709 25.244 1.00 97.56 98 PRO A O 1
ATOM 784 N N . ILE A 1 99 ? -8.575 9.569 23.855 1.00 97.75 99 ILE A N 1
ATOM 785 C CA . ILE A 1 99 ? -8.271 10.680 22.939 1.00 97.75 99 ILE A CA 1
ATOM 786 C C . ILE A 1 99 ? -8.679 10.328 21.504 1.00 97.75 99 ILE A C 1
ATOM 788 O O . ILE A 1 99 ? -8.386 9.237 21.025 1.00 97.75 99 ILE A O 1
ATOM 792 N N . ALA A 1 100 ? -9.298 11.271 20.794 1.00 97.81 100 ALA A N 1
ATOM 793 C CA . ALA A 1 100 ? -9.512 11.235 19.348 1.00 97.81 100 ALA A CA 1
ATOM 794 C C . ALA A 1 100 ? -8.592 12.253 18.654 1.00 97.81 100 ALA A C 1
ATOM 796 O O . ALA A 1 100 ? -8.540 13.410 19.059 1.00 97.81 100 ALA A O 1
ATOM 797 N N . ARG A 1 101 ? -7.872 11.846 17.606 1.00 97.75 101 ARG A N 1
ATOM 798 C CA . ARG A 1 101 ? -6.896 12.693 16.901 1.00 97.75 101 ARG A CA 1
ATOM 799 C C . ARG A 1 101 ? -7.455 13.301 15.627 1.00 97.75 101 ARG A C 1
ATOM 801 O O . ARG A 1 101 ? -7.981 12.578 14.782 1.00 97.75 101 ARG A O 1
ATOM 808 N N . PHE A 1 102 ? -7.245 14.597 15.433 1.00 96.25 102 PHE A N 1
ATOM 809 C CA . PHE A 1 102 ? -7.625 15.338 14.230 1.00 96.25 102 PHE A CA 1
ATOM 810 C C . PHE A 1 102 ? -6.423 16.114 13.663 1.00 96.25 102 PHE A C 1
ATOM 812 O O . PHE A 1 102 ? -5.474 16.386 14.393 1.00 96.25 102 PHE A O 1
ATOM 819 N N . PRO A 1 103 ? -6.453 16.558 12.389 1.00 92.19 103 PRO A N 1
ATOM 820 C CA . PRO A 1 103 ? -5.374 17.369 11.810 1.00 92.19 103 PRO A CA 1
ATOM 821 C C . PRO A 1 103 ? -5.112 18.697 12.539 1.00 92.19 103 PRO A C 1
ATOM 823 O O . PRO A 1 103 ? -4.047 19.280 12.373 1.00 92.19 103 PRO A O 1
ATOM 826 N N . LYS A 1 104 ? -6.082 19.179 13.331 1.00 93.25 104 LYS A N 1
ATOM 827 C CA . LYS A 1 104 ? -5.990 20.402 14.145 1.00 93.25 104 LYS A CA 1
ATOM 828 C C . LYS A 1 104 ? -5.500 20.151 15.583 1.00 93.25 104 LYS A C 1
ATOM 830 O O . LYS A 1 104 ? -5.292 21.118 16.307 1.00 93.25 104 LYS A O 1
ATOM 835 N N . GLY A 1 105 ? -5.354 18.891 16.010 1.00 94.75 105 GLY A N 1
ATOM 836 C CA . GLY A 1 105 ? -4.966 18.514 17.373 1.00 94.75 105 GLY A CA 1
ATOM 837 C C . GLY A 1 105 ? -5.748 17.327 17.952 1.00 94.75 105 GLY A C 1
ATOM 838 O O . GLY A 1 105 ? -6.610 16.736 17.297 1.00 94.75 105 GLY A O 1
ATOM 839 N N . ASP A 1 106 ? -5.435 16.996 19.203 1.00 96.69 106 ASP A N 1
ATOM 840 C CA . ASP A 1 106 ? -6.035 15.894 19.964 1.00 96.69 106 ASP A CA 1
ATOM 841 C C . ASP A 1 106 ? -7.267 16.384 20.763 1.00 96.69 106 ASP A C 1
ATOM 843 O O . ASP A 1 106 ? -7.242 17.443 21.388 1.00 96.69 106 ASP A O 1
ATOM 847 N N . PHE A 1 107 ? -8.353 15.603 20.756 1.00 96.75 107 PHE A N 1
ATOM 848 C CA . PHE A 1 107 ? -9.636 15.889 21.412 1.00 96.75 107 PHE A CA 1
ATOM 849 C C . PHE A 1 107 ? -9.951 14.850 22.497 1.00 96.75 107 PHE A C 1
ATOM 851 O O . PHE A 1 107 ? -9.874 13.642 22.263 1.00 96.75 107 PHE A O 1
ATOM 858 N N . LEU A 1 108 ? -10.343 15.315 23.684 1.00 96.75 108 LEU A N 1
ATOM 859 C CA . LEU A 1 108 ? -10.571 14.470 24.857 1.00 96.75 108 LEU A CA 1
ATOM 860 C C . LEU A 1 108 ? -11.982 13.856 24.853 1.00 96.75 108 LEU A C 1
ATOM 862 O O . LEU A 1 108 ? -12.983 14.561 25.009 1.00 96.75 108 LEU A O 1
ATOM 866 N N . LEU A 1 109 ? -12.078 12.532 24.715 1.00 95.12 109 LEU A N 1
ATOM 867 C CA . LEU A 1 109 ? -13.361 11.823 24.620 1.00 95.12 109 LEU A CA 1
ATOM 868 C C . LEU A 1 109 ? -14.079 11.689 25.967 1.00 95.12 109 LEU A C 1
ATOM 870 O O . LEU A 1 109 ? -15.302 11.769 26.014 1.00 95.12 109 LEU A O 1
ATOM 874 N N . SER A 1 110 ? -13.344 11.552 27.066 1.00 95.19 110 SER A N 1
ATOM 875 C CA . SER A 1 110 ? -13.874 11.623 28.431 1.00 95.19 110 SER A CA 1
ATOM 876 C C . SER A 1 110 ? -12.748 12.016 29.378 1.00 95.19 110 SER A C 1
ATOM 878 O O . SER A 1 110 ? -11.595 11.671 29.131 1.00 95.19 110 SER A O 1
ATOM 880 N N . ASP A 1 111 ? -13.077 12.715 30.458 1.00 94.19 111 ASP A N 1
ATOM 881 C CA . ASP A 1 111 ? -12.146 13.007 31.552 1.00 94.19 111 ASP A CA 1
ATOM 882 C C . ASP A 1 111 ? -11.911 11.766 32.438 1.00 94.19 111 ASP A C 1
ATOM 884 O O . ASP A 1 111 ? -10.928 11.690 33.177 1.00 94.19 111 ASP A O 1
ATOM 888 N N . LEU A 1 112 ? -12.791 10.759 32.339 1.00 96.19 112 LEU A N 1
ATOM 889 C CA . LEU A 1 112 ? -12.655 9.481 33.033 1.00 96.19 112 LEU A CA 1
ATOM 890 C C . LEU A 1 112 ? -11.649 8.558 32.319 1.00 96.19 112 LEU A C 1
ATOM 892 O O . LEU A 1 112 ? -11.676 8.436 31.089 1.00 96.19 112 LEU A O 1
ATOM 896 N N . PRO A 1 113 ? -10.783 7.846 33.065 1.00 97.25 113 PRO A N 1
ATOM 897 C CA . PRO A 1 113 ? -9.800 6.951 32.474 1.00 97.25 113 PRO A CA 1
ATOM 898 C C . PRO A 1 113 ? -10.437 5.701 31.851 1.00 97.25 113 PRO A C 1
ATOM 900 O O . PRO A 1 113 ? -11.402 5.133 32.367 1.00 97.25 113 PRO A O 1
ATOM 903 N N . ILE A 1 114 ? -9.837 5.213 30.764 1.00 97.88 114 ILE A N 1
ATOM 904 C CA . ILE A 1 114 ? -10.205 3.948 30.129 1.00 97.88 114 ILE A CA 1
ATOM 905 C C . ILE A 1 114 ? -10.042 2.787 31.112 1.00 97.88 114 ILE A C 1
ATOM 907 O O . ILE A 1 114 ? -8.987 2.587 31.720 1.00 97.88 114 ILE A O 1
ATOM 911 N N . THR A 1 115 ? -11.104 1.991 31.231 1.00 97.50 115 THR A N 1
ATOM 912 C CA . THR A 1 115 ? -11.151 0.797 32.075 1.00 97.50 115 THR A CA 1
ATOM 913 C C . THR A 1 115 ? -10.789 -0.462 31.285 1.00 97.50 115 THR A C 1
ATOM 915 O O . THR A 1 115 ? -10.884 -0.512 30.055 1.00 97.50 115 THR A O 1
ATOM 918 N N . SER A 1 116 ? -10.448 -1.537 31.998 1.00 96.62 116 SER A N 1
ATOM 919 C CA . SER A 1 116 ? -10.249 -2.864 31.400 1.00 96.62 116 SER A CA 1
ATOM 920 C C . SER A 1 116 ? -11.514 -3.410 30.723 1.00 96.62 116 SER A C 1
ATOM 922 O O . SER A 1 116 ? -11.407 -4.211 29.796 1.00 96.62 116 SER A O 1
ATOM 924 N N . ASN A 1 117 ? -12.703 -2.950 31.129 1.00 96.06 117 ASN A N 1
ATOM 925 C CA . ASN A 1 117 ? -13.965 -3.296 30.478 1.00 96.06 117 ASN A CA 1
ATOM 926 C C . ASN A 1 117 ? -14.136 -2.579 29.132 1.00 96.06 117 ASN A C 1
ATOM 928 O O . ASN A 1 117 ? -14.598 -3.215 28.190 1.00 96.06 117 ASN A O 1
ATOM 932 N N . HIS A 1 118 ? -13.708 -1.316 28.996 1.00 96.31 118 HIS A N 1
ATOM 933 C CA . HIS A 1 118 ? -13.750 -0.608 27.706 1.00 96.31 118 HIS A CA 1
ATOM 934 C C . HIS A 1 118 ? -12.829 -1.289 26.682 1.00 96.31 118 HIS A C 1
ATOM 936 O O . HIS A 1 118 ? -13.253 -1.586 25.569 1.00 96.31 118 HIS A O 1
ATOM 942 N N . ILE A 1 119 ? -11.600 -1.632 27.091 1.00 96.31 119 ILE A N 1
ATOM 943 C CA . ILE A 1 119 ? -10.645 -2.365 26.242 1.00 96.31 119 ILE A CA 1
ATOM 944 C C . ILE A 1 119 ? -11.196 -3.742 25.857 1.00 96.31 119 ILE A C 1
ATOM 946 O O . ILE A 1 119 ? -11.103 -4.126 24.694 1.00 96.31 119 ILE A O 1
ATOM 950 N N . ARG A 1 120 ? -11.808 -4.477 26.799 1.00 94.25 120 ARG A N 1
ATOM 951 C CA . ARG A 1 120 ? -12.428 -5.781 26.518 1.00 94.25 120 ARG A CA 1
ATOM 952 C C . ARG A 1 120 ? -13.596 -5.665 25.533 1.00 94.25 120 ARG A C 1
ATOM 954 O O . ARG A 1 120 ? -13.675 -6.482 24.628 1.00 94.25 120 ARG A O 1
ATOM 961 N N . HIS A 1 121 ? -14.459 -4.662 25.695 1.00 93.81 121 HIS A N 1
ATOM 962 C CA . HIS A 1 121 ? -15.618 -4.406 24.832 1.00 93.81 121 HIS A CA 1
ATOM 963 C C . HIS A 1 121 ? -15.217 -4.037 23.396 1.00 93.81 121 HIS A C 1
ATOM 965 O O . HIS A 1 121 ? -15.799 -4.556 22.442 1.00 93.81 121 HIS A O 1
ATOM 971 N N . ALA A 1 122 ? -14.196 -3.190 23.240 1.00 94.44 122 ALA A N 1
ATOM 972 C CA . ALA A 1 122 ? -13.612 -2.884 21.939 1.00 94.44 122 ALA A CA 1
ATOM 973 C C . ALA A 1 122 ? -12.960 -4.135 21.323 1.00 94.44 122 ALA A C 1
ATOM 975 O O . ALA A 1 122 ? -13.267 -4.503 20.193 1.00 94.44 122 ALA A O 1
ATOM 976 N N . ALA A 1 123 ? -12.118 -4.845 22.082 1.00 93.19 123 ALA A N 1
ATOM 977 C CA . ALA A 1 123 ? -11.429 -6.042 21.603 1.00 93.19 123 ALA A CA 1
ATOM 978 C C . ALA A 1 123 ? -12.377 -7.207 21.254 1.00 93.19 123 ALA A C 1
ATOM 980 O O . ALA A 1 123 ? -12.028 -8.002 20.395 1.00 93.19 123 ALA A O 1
ATOM 981 N N . SER A 1 124 ? -13.569 -7.303 21.857 1.00 91.31 124 SER A N 1
ATOM 982 C CA . SER A 1 124 ? -14.582 -8.314 21.499 1.00 91.31 124 SER A CA 1
ATOM 983 C C . SER A 1 124 ? -15.412 -7.978 20.252 1.00 91.31 124 SER A C 1
ATOM 985 O O . SER A 1 124 ? -16.225 -8.795 19.834 1.00 91.31 124 SER A O 1
ATOM 987 N N . GLN A 1 125 ? -15.257 -6.775 19.689 1.00 88.75 125 GLN A N 1
ATOM 988 C CA . GLN A 1 125 ? -15.877 -6.359 18.420 1.00 88.75 125 GLN A CA 1
ATOM 989 C C . GLN A 1 125 ? -14.881 -6.336 17.249 1.00 88.75 125 GLN A C 1
ATOM 991 O O . GLN A 1 125 ? -15.282 -6.241 16.089 1.00 88.75 125 GLN A O 1
ATOM 996 N N . VAL A 1 126 ? -13.585 -6.405 17.551 1.00 86.75 126 VAL A N 1
ATOM 997 C CA . VAL A 1 126 ? -12.500 -6.572 16.581 1.00 86.75 126 VAL A CA 1
ATOM 998 C C . VAL A 1 126 ? -12.273 -8.074 16.360 1.00 86.75 126 VAL A C 1
ATOM 1000 O O . VAL A 1 126 ? -12.584 -8.882 17.233 1.00 86.75 126 VAL A O 1
ATOM 1003 N N . GLY A 1 127 ? -11.769 -8.457 15.183 1.00 78.19 127 GLY A N 1
ATOM 1004 C CA . GLY A 1 127 ? -11.357 -9.839 14.918 1.00 78.19 127 GLY A CA 1
ATOM 1005 C C . GLY A 1 127 ? -10.132 -10.267 15.738 1.00 78.19 127 GLY A C 1
ATOM 1006 O O . GLY A 1 127 ? -9.569 -9.485 16.508 1.00 78.19 127 GLY A O 1
ATOM 1007 N N . ASP A 1 128 ? -9.690 -11.511 15.548 1.00 85.62 128 ASP A N 1
ATOM 1008 C CA . ASP A 1 128 ? -8.459 -11.992 16.174 1.00 85.62 128 ASP A CA 1
ATOM 1009 C C . ASP A 1 128 ? -7.250 -11.143 15.753 1.00 85.62 128 ASP A C 1
ATOM 1011 O O . ASP A 1 128 ? -7.011 -10.887 14.574 1.00 85.62 128 ASP A O 1
ATOM 1015 N N . PHE A 1 129 ? -6.467 -10.710 16.742 1.00 90.00 129 PHE A N 1
ATOM 1016 C CA . PHE A 1 129 ? -5.244 -9.947 16.508 1.00 90.00 129 PHE A CA 1
ATOM 1017 C C . PHE A 1 129 ? -4.132 -10.854 15.979 1.00 90.00 129 PHE A C 1
ATOM 1019 O O . PHE A 1 129 ? -3.767 -11.835 16.631 1.00 90.00 129 PHE A O 1
ATOM 1026 N N . GLY A 1 130 ? -3.552 -10.469 14.842 1.00 85.12 130 GLY A N 1
ATOM 1027 C CA . GLY A 1 130 ? -2.423 -11.146 14.216 1.00 85.12 130 GLY A CA 1
ATOM 1028 C C . GLY A 1 130 ? -1.147 -11.129 15.065 1.00 85.12 130 GLY A C 1
ATOM 1029 O O . GLY A 1 130 ? -1.053 -10.477 16.110 1.00 85.12 130 GLY A O 1
ATOM 1030 N N . ALA A 1 131 ? -0.124 -11.845 14.591 1.00 84.50 131 ALA A N 1
ATOM 1031 C CA . ALA A 1 131 ? 1.170 -11.969 15.274 1.00 84.50 131 ALA A CA 1
ATOM 1032 C C . ALA A 1 131 ? 1.923 -10.627 15.436 1.00 84.50 131 ALA A C 1
ATOM 1034 O O . ALA A 1 131 ? 2.778 -10.494 16.309 1.00 84.50 131 ALA A O 1
ATOM 1035 N N . ASP A 1 132 ? 1.576 -9.625 14.628 1.00 86.38 132 ASP A N 1
ATOM 1036 C CA . ASP A 1 132 ? 2.050 -8.238 14.686 1.00 86.38 132 ASP A CA 1
ATOM 1037 C C . ASP A 1 132 ? 1.249 -7.349 15.666 1.00 86.38 132 ASP A C 1
ATOM 1039 O O . ASP A 1 132 ? 1.565 -6.173 15.844 1.00 86.38 132 ASP A O 1
ATOM 1043 N N . ASN A 1 133 ? 0.236 -7.908 16.339 1.00 92.06 133 ASN A N 1
ATOM 1044 C CA . ASN A 1 133 ? -0.746 -7.219 17.184 1.00 92.06 133 ASN A CA 1
ATOM 1045 C C . ASN A 1 133 ? -1.645 -6.218 16.437 1.00 92.06 133 ASN A C 1
ATOM 1047 O O . ASN A 1 133 ? -2.203 -5.306 17.059 1.00 92.06 133 ASN A O 1
ATOM 1051 N N . ARG A 1 134 ? -1.824 -6.386 15.123 1.00 91.31 134 ARG A N 1
ATOM 1052 C CA . ARG A 1 134 ? -2.813 -5.657 14.321 1.00 91.31 134 ARG A CA 1
ATOM 1053 C C . ARG A 1 134 ? -4.050 -6.523 14.073 1.00 91.31 134 ARG A C 1
ATOM 1055 O O . ARG A 1 134 ? -3.993 -7.748 14.090 1.00 91.31 134 ARG A O 1
ATOM 1062 N N . ALA A 1 135 ? -5.167 -5.846 13.862 1.00 92.00 135 ALA A N 1
ATOM 1063 C CA . ALA A 1 135 ? -6.418 -6.367 13.327 1.00 92.00 135 ALA A CA 1
ATOM 1064 C C . ALA A 1 135 ? -7.159 -5.214 12.632 1.00 92.00 135 ALA A C 1
ATOM 1066 O O . ALA A 1 135 ? -6.786 -4.044 12.777 1.00 92.00 135 ALA A O 1
ATOM 1067 N N . GLY A 1 136 ? -8.231 -5.510 11.915 1.00 91.00 136 GLY A N 1
ATOM 1068 C CA . GLY A 1 136 ? -9.161 -4.531 11.365 1.00 91.00 136 GLY A CA 1
ATOM 1069 C C . GLY A 1 136 ? -10.619 -4.913 11.593 1.00 91.00 136 GLY A C 1
ATOM 1070 O O . GLY A 1 136 ? -10.941 -5.923 12.220 1.00 91.00 136 GLY A O 1
ATOM 1071 N N . ILE A 1 137 ? -11.525 -4.079 11.084 1.00 91.00 137 ILE A N 1
ATOM 1072 C CA . ILE A 1 137 ? -12.962 -4.380 11.067 1.00 91.00 137 ILE A CA 1
ATOM 1073 C C . ILE A 1 137 ? -13.315 -4.884 9.670 1.00 91.00 137 ILE A C 1
ATOM 1075 O O . ILE A 1 137 ? -13.045 -4.197 8.681 1.00 91.00 137 ILE A O 1
ATOM 1079 N N . SER A 1 138 ? -13.933 -6.065 9.584 1.00 88.44 138 SER A N 1
ATOM 1080 C CA . SER A 1 138 ? -14.197 -6.720 8.300 1.00 88.44 138 SER A CA 1
ATOM 1081 C C . SER A 1 138 ? -15.008 -5.846 7.336 1.00 88.44 138 SER A C 1
ATOM 1083 O O . SER A 1 138 ? -15.994 -5.198 7.716 1.00 88.44 138 SER A O 1
ATOM 1085 N N . ARG A 1 139 ? -14.592 -5.855 6.062 1.00 89.19 139 ARG A N 1
ATOM 1086 C CA . ARG A 1 139 ? -15.099 -4.986 4.986 1.00 89.19 139 ARG A CA 1
ATOM 1087 C C . ARG A 1 139 ? -14.919 -3.481 5.251 1.00 89.19 139 ARG A C 1
ATOM 1089 O O . ARG A 1 139 ? -15.690 -2.684 4.722 1.00 89.19 139 ARG A O 1
ATOM 1096 N N . THR A 1 140 ? -13.924 -3.088 6.046 1.00 92.56 140 THR A N 1
ATOM 1097 C CA . THR A 1 140 ? -13.475 -1.690 6.198 1.00 92.56 140 THR A CA 1
ATOM 1098 C C . THR A 1 140 ? -11.963 -1.589 5.982 1.00 92.56 140 THR A C 1
ATOM 1100 O O . THR A 1 140 ? -11.262 -2.602 6.005 1.00 92.56 140 THR A O 1
ATOM 1103 N N . LEU A 1 141 ? -11.446 -0.370 5.832 1.00 93.69 141 LEU A N 1
ATOM 1104 C CA . LEU A 1 141 ? -10.000 -0.098 5.865 1.00 93.69 141 LEU A CA 1
ATOM 1105 C C . LEU A 1 141 ? -9.488 0.295 7.266 1.00 93.69 141 LEU A C 1
ATOM 1107 O O . LEU A 1 141 ? -8.342 0.718 7.414 1.00 93.69 141 LEU A O 1
ATOM 1111 N N . HIS A 1 142 ? -10.319 0.210 8.308 1.00 94.38 142 HIS A N 1
ATOM 1112 C CA . HIS A 1 142 ? -9.938 0.623 9.659 1.00 94.38 142 HIS A CA 1
ATOM 1113 C C . HIS A 1 142 ? -9.024 -0.400 10.342 1.00 94.38 142 HIS A C 1
ATOM 1115 O O . HIS A 1 142 ? -9.271 -1.604 10.273 1.00 94.38 142 HIS A O 1
ATOM 1121 N N . ARG A 1 143 ? -7.999 0.090 11.053 1.00 93.38 143 ARG A N 1
ATOM 1122 C CA . ARG A 1 143 ? -6.957 -0.736 11.682 1.00 93.38 143 ARG A CA 1
ATOM 1123 C C . ARG A 1 143 ? -6.879 -0.495 13.181 1.00 93.38 143 ARG A C 1
ATOM 1125 O O . ARG A 1 143 ? -6.699 0.639 13.613 1.00 93.38 143 ARG A O 1
ATOM 1132 N N . ILE A 1 144 ? -6.941 -1.559 13.966 1.00 95.94 144 ILE A N 1
ATOM 1133 C CA . ILE A 1 144 ? -6.794 -1.550 15.414 1.00 95.94 144 ILE A CA 1
ATOM 1134 C C . ILE A 1 144 ? -5.459 -2.214 15.760 1.00 95.94 144 ILE A C 1
ATOM 1136 O O . ILE A 1 144 ? -5.166 -3.323 15.322 1.00 95.94 144 ILE A O 1
ATOM 1140 N N . SER A 1 145 ? -4.627 -1.528 16.539 1.00 96.31 145 SER A N 1
ATOM 1141 C CA . SER A 1 145 ? -3.347 -2.046 17.033 1.00 96.31 145 SER A CA 1
ATOM 1142 C C . SER A 1 145 ? -3.400 -2.202 18.551 1.00 96.31 145 SER A C 1
ATOM 1144 O O . SER A 1 145 ? -3.721 -1.244 19.255 1.00 96.31 145 SER A O 1
ATOM 1146 N N . ALA A 1 146 ? -3.103 -3.403 19.049 1.00 97.19 146 ALA A N 1
ATOM 1147 C CA . ALA A 1 146 ? -3.170 -3.739 20.468 1.00 97.19 146 ALA A CA 1
ATOM 1148 C C . ALA A 1 146 ? -1.817 -3.581 21.172 1.00 97.19 146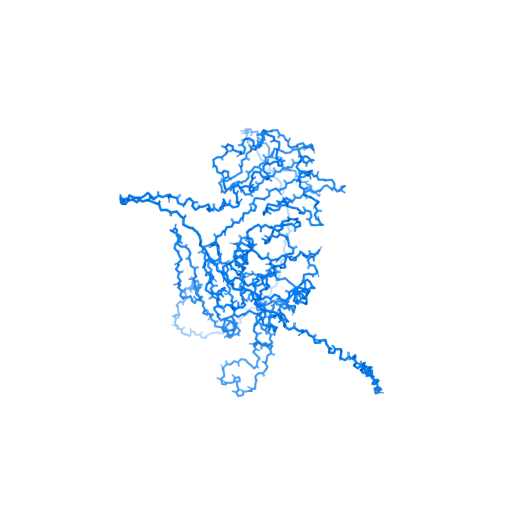 ALA A C 1
ATOM 1150 O O . ALA A 1 146 ? -0.831 -4.229 20.824 1.00 97.19 146 ALA A O 1
ATOM 1151 N N . ILE A 1 147 ? -1.797 -2.784 22.239 1.00 97.31 147 ILE A N 1
ATOM 1152 C CA . ILE A 1 147 ? -0.686 -2.724 23.190 1.00 97.31 147 ILE A CA 1
ATOM 1153 C C . ILE A 1 147 ? -0.915 -3.824 24.230 1.00 97.31 147 ILE A C 1
ATOM 1155 O O . ILE A 1 147 ? -1.951 -3.843 24.901 1.00 97.31 147 ILE A O 1
ATOM 1159 N N . ARG A 1 148 ? 0.041 -4.747 24.381 1.00 96.31 148 ARG A N 1
ATOM 1160 C CA . ARG A 1 148 ? -0.029 -5.863 25.340 1.00 96.31 148 ARG A CA 1
ATOM 1161 C C . ARG A 1 148 ? 0.961 -5.694 26.489 1.00 96.31 148 ARG A C 1
ATOM 1163 O O . ARG A 1 148 ? 2.065 -5.190 26.311 1.00 96.31 148 ARG A O 1
ATOM 1170 N N . ASN A 1 149 ? 0.577 -6.165 27.672 1.00 96.12 149 ASN A N 1
ATOM 1171 C CA . ASN A 1 149 ? 1.476 -6.283 28.819 1.00 96.12 149 ASN A CA 1
ATOM 1172 C C . ASN A 1 149 ? 2.334 -7.566 28.746 1.00 96.12 149 ASN A C 1
ATOM 1174 O O . ASN A 1 149 ? 2.097 -8.445 27.917 1.00 96.12 149 ASN A O 1
ATOM 1178 N N . ARG A 1 150 ? 3.298 -7.721 29.670 1.00 95.38 150 ARG A N 1
ATOM 1179 C CA . ARG A 1 150 ? 4.207 -8.891 29.751 1.00 95.38 150 ARG A CA 1
ATOM 1180 C C . ARG A 1 150 ? 3.511 -10.257 29.933 1.00 95.38 150 ARG A C 1
ATOM 1182 O O . ARG A 1 150 ? 4.181 -11.277 29.847 1.00 95.38 150 ARG A O 1
ATOM 1189 N N . LYS A 1 151 ? 2.198 -10.298 30.198 1.00 95.69 151 LYS A N 1
ATOM 1190 C CA . LYS A 1 151 ? 1.371 -11.519 30.284 1.00 95.69 151 LYS A CA 1
ATOM 1191 C C . LYS A 1 151 ? 0.471 -11.717 29.048 1.00 95.69 151 LYS A C 1
ATOM 1193 O O . LYS A 1 151 ? -0.470 -12.498 29.104 1.00 95.69 151 LYS A O 1
ATOM 1198 N N . GLY A 1 152 ? 0.695 -10.970 27.961 1.00 93.31 152 GLY A N 1
ATOM 1199 C CA . GLY A 1 152 ? -0.086 -11.035 26.716 1.00 93.31 152 GLY A CA 1
ATOM 1200 C C . GLY A 1 152 ? -1.461 -10.351 26.763 1.00 93.31 152 GLY A C 1
ATOM 1201 O O . GLY A 1 152 ? -2.129 -10.243 25.732 1.00 93.31 152 GLY A O 1
ATOM 1202 N N . GLY A 1 153 ? -1.892 -9.853 27.926 1.00 95.06 153 GLY A N 1
ATOM 1203 C CA . GLY A 1 153 ? -3.168 -9.151 28.075 1.00 95.06 153 GLY A CA 1
ATOM 1204 C C . GLY A 1 153 ? -3.134 -7.769 27.421 1.00 95.06 153 GLY A C 1
ATOM 1205 O O . GLY A 1 153 ? -2.174 -7.023 27.618 1.00 95.06 153 GLY A O 1
ATOM 1206 N N . ILE A 1 154 ? -4.179 -7.424 26.664 1.00 96.75 154 ILE A N 1
ATOM 1207 C CA . ILE A 1 154 ? -4.321 -6.106 26.031 1.00 96.75 154 ILE A CA 1
ATOM 1208 C C . ILE A 1 154 ? -4.537 -5.042 27.119 1.00 96.75 154 ILE A C 1
ATOM 1210 O O . ILE A 1 154 ? -5.376 -5.209 28.005 1.00 96.75 154 ILE A O 1
ATOM 1214 N N . VAL A 1 155 ? -3.760 -3.962 27.051 1.00 97.75 155 VAL A N 1
ATOM 1215 C CA . VAL A 1 155 ? -3.783 -2.812 27.974 1.00 97.75 155 VAL A CA 1
ATOM 1216 C C . VAL A 1 155 ? -3.894 -1.463 27.259 1.00 97.75 155 VAL A C 1
ATOM 1218 O O . VAL A 1 155 ? -4.065 -0.449 27.925 1.00 97.75 155 VAL A O 1
ATOM 1221 N N . GLY A 1 156 ? -3.848 -1.438 25.928 1.00 97.81 156 GLY A N 1
ATOM 1222 C CA . GLY A 1 156 ? -4.145 -0.247 25.136 1.00 97.81 156 GLY A CA 1
ATOM 1223 C C . GLY A 1 156 ? -4.561 -0.601 23.710 1.00 97.81 156 GLY A C 1
ATOM 1224 O O . GLY A 1 156 ? -4.240 -1.688 23.223 1.00 97.81 156 GLY A O 1
ATOM 1225 N N . LEU A 1 157 ? -5.293 0.298 23.053 1.00 97.88 157 LEU A N 1
ATOM 1226 C CA . LEU A 1 157 ? -5.776 0.150 21.678 1.00 97.88 157 LEU A CA 1
ATOM 1227 C C . LEU A 1 157 ? -5.607 1.464 20.902 1.00 97.88 157 LEU A C 1
ATOM 1229 O O . LEU A 1 157 ? -6.119 2.503 21.324 1.00 97.88 157 LEU A O 1
ATOM 1233 N N . THR A 1 158 ? -4.975 1.393 19.729 1.00 97.88 158 THR A N 1
ATOM 1234 C CA . THR A 1 158 ? -4.916 2.495 18.753 1.00 97.88 158 THR A CA 1
ATOM 1235 C C . THR A 1 158 ? -5.773 2.142 17.542 1.00 97.88 158 THR A C 1
ATOM 1237 O O . THR A 1 158 ? -5.440 1.226 16.794 1.00 97.88 158 THR A O 1
ATOM 1240 N N . CYS A 1 159 ? -6.877 2.860 17.349 1.00 96.81 159 CYS A N 1
ATOM 1241 C CA . CYS A 1 159 ? -7.912 2.581 16.353 1.00 96.81 159 CYS A CA 1
ATOM 1242 C C . CYS A 1 159 ? -7.849 3.619 15.219 1.00 96.81 159 CYS A C 1
ATOM 1244 O O . CYS A 1 159 ? -8.379 4.721 15.351 1.00 96.81 159 CYS A O 1
ATOM 1246 N N . ARG A 1 160 ? -7.169 3.293 14.115 1.00 95.38 160 ARG A N 1
ATOM 1247 C CA . ARG A 1 160 ? -6.912 4.179 12.967 1.00 95.38 160 ARG A CA 1
ATOM 1248 C C . ARG A 1 160 ? -8.032 4.145 11.933 1.00 95.38 160 ARG A C 1
ATOM 1250 O O . ARG A 1 160 ? -8.442 3.074 11.480 1.00 95.38 160 ARG A O 1
ATOM 1257 N N . VAL A 1 161 ? -8.450 5.327 11.483 1.00 94.88 161 VAL A N 1
ATOM 1258 C CA . VAL A 1 161 ? -9.485 5.505 10.458 1.00 94.88 161 VAL A CA 1
ATOM 1259 C C . VAL A 1 161 ? -8.873 5.430 9.056 1.00 94.88 161 VAL A C 1
ATOM 1261 O O . VAL A 1 161 ? -8.625 6.449 8.402 1.00 94.88 161 VAL A O 1
ATOM 1264 N N . GLY A 1 162 ? -8.646 4.212 8.562 1.00 91.69 162 GLY A N 1
ATOM 1265 C CA . GLY A 1 162 ? -8.433 4.013 7.126 1.00 91.69 162 GLY A CA 1
ATOM 1266 C C . GLY A 1 162 ? -9.665 4.442 6.321 1.00 91.69 162 GLY A C 1
ATOM 1267 O O . GLY A 1 162 ? -10.782 4.432 6.838 1.00 91.69 162 GLY A O 1
ATOM 1268 N N . ARG A 1 163 ? -9.442 4.871 5.077 1.00 89.44 163 ARG A N 1
ATOM 1269 C CA . ARG A 1 163 ? -10.454 5.416 4.159 1.00 89.44 163 ARG A CA 1
ATOM 1270 C C . ARG A 1 163 ? -10.114 5.029 2.727 1.00 89.44 163 ARG A C 1
ATOM 1272 O O . ARG A 1 163 ? -8.934 5.014 2.366 1.00 89.44 163 ARG A O 1
ATOM 1279 N N . ALA A 1 164 ? -11.127 4.818 1.894 1.00 90.31 164 ALA A N 1
ATOM 1280 C CA . ALA A 1 164 ? -10.937 4.800 0.447 1.00 90.31 164 ALA A CA 1
ATOM 1281 C C . ALA A 1 164 ? -11.018 6.230 -0.102 1.00 90.31 164 ALA A C 1
ATOM 1283 O O . ALA A 1 164 ? -11.886 7.010 0.295 1.00 90.31 164 ALA A O 1
ATOM 1284 N N . VAL A 1 165 ? -10.115 6.569 -1.023 1.00 89.31 165 VAL A N 1
ATOM 1285 C CA . VAL A 1 165 ? -10.059 7.881 -1.684 1.00 89.31 165 VAL A CA 1
ATOM 1286 C C . VAL A 1 165 ? -10.005 7.644 -3.197 1.00 89.31 165 VAL A C 1
ATOM 1288 O O . VAL A 1 165 ? -8.912 7.508 -3.742 1.00 89.31 165 VAL A O 1
ATOM 1291 N N . PRO A 1 166 ? -11.163 7.518 -3.872 1.00 87.38 166 PRO A N 1
ATOM 1292 C CA . PRO A 1 166 ? -11.216 7.381 -5.325 1.00 87.38 166 PRO A CA 1
ATOM 1293 C C . PRO A 1 166 ? -10.646 8.621 -6.021 1.00 87.38 166 PRO A C 1
ATOM 1295 O O . PRO A 1 166 ? -10.816 9.739 -5.535 1.00 87.38 166 PRO A O 1
ATOM 1298 N N . GLY A 1 167 ? -9.995 8.431 -7.167 1.00 90.56 167 GLY A N 1
ATOM 1299 C CA . GLY A 1 167 ? -9.321 9.498 -7.907 1.00 90.56 167 GLY A CA 1
ATOM 1300 C C . GLY A 1 167 ? -7.907 9.811 -7.408 1.00 90.56 167 GLY A C 1
ATOM 1301 O O . GLY A 1 167 ? -7.238 10.653 -8.002 1.00 90.56 167 GLY A O 1
ATOM 1302 N N . SER A 1 168 ? -7.409 9.121 -6.373 1.00 91.50 168 SER A N 1
ATOM 1303 C CA . SER A 1 168 ? -6.003 9.215 -5.946 1.00 91.50 168 SER A CA 1
ATOM 1304 C C . SER A 1 168 ? -5.035 8.795 -7.059 1.00 91.50 168 SER A C 1
ATOM 1306 O O . SER A 1 168 ? -3.932 9.325 -7.145 1.00 91.50 168 SER A O 1
ATOM 1308 N N . ALA A 1 169 ? -5.463 7.890 -7.944 1.00 93.31 169 ALA A N 1
ATOM 1309 C CA . ALA A 1 169 ? -4.692 7.430 -9.093 1.00 93.31 169 ALA A CA 1
ATOM 1310 C C . ALA A 1 169 ? -4.823 8.317 -10.349 1.00 93.31 169 ALA A C 1
ATOM 1312 O O . ALA A 1 169 ? -4.237 7.986 -11.379 1.00 93.31 169 ALA A O 1
ATOM 1313 N N . ASN A 1 170 ? -5.569 9.432 -10.304 1.00 91.50 170 ASN A N 1
ATOM 1314 C CA . ASN A 1 170 ? -5.835 10.256 -11.493 1.00 91.50 170 ASN A CA 1
ATOM 1315 C C . ASN A 1 170 ? -4.555 10.770 -12.175 1.00 91.50 170 ASN A C 1
ATOM 1317 O O . ASN A 1 170 ? -4.489 10.749 -13.400 1.00 91.50 170 ASN A O 1
ATOM 1321 N N . MET A 1 171 ? -3.530 11.147 -11.398 1.00 91.00 171 MET A N 1
ATOM 1322 C CA . MET A 1 171 ? -2.231 11.615 -11.914 1.00 91.00 171 MET A CA 1
ATOM 1323 C C . MET A 1 171 ? -1.397 10.537 -12.631 1.00 91.00 171 MET A C 1
ATOM 1325 O O . MET A 1 171 ? -0.355 10.870 -13.175 1.00 91.00 171 MET A O 1
ATOM 1329 N N . LEU A 1 172 ? -1.807 9.263 -12.607 1.00 93.25 172 LEU A N 1
ATOM 1330 C CA . LEU A 1 172 ? -1.092 8.134 -13.228 1.00 93.25 172 LEU A CA 1
ATOM 1331 C C . LEU A 1 172 ? -2.007 7.329 -14.174 1.00 93.25 172 LEU A C 1
ATOM 1333 O O . LEU A 1 172 ? -1.706 6.188 -14.536 1.00 93.25 172 LEU A O 1
ATOM 1337 N N . ARG A 1 173 ? -3.190 7.865 -14.514 1.00 89.69 173 ARG A N 1
ATOM 1338 C CA . ARG A 1 173 ? -4.267 7.105 -15.175 1.00 89.69 173 ARG A CA 1
ATOM 1339 C C . ARG A 1 173 ? -3.941 6.731 -16.625 1.00 89.69 173 ARG A C 1
ATOM 1341 O O . ARG A 1 173 ? -4.514 5.772 -17.142 1.00 89.69 173 ARG A O 1
ATOM 1348 N N . ASP A 1 174 ? -3.034 7.466 -17.252 1.00 88.00 174 ASP A N 1
ATOM 1349 C CA . ASP A 1 174 ? -2.426 7.197 -18.553 1.00 88.00 174 ASP A CA 1
ATOM 1350 C C . ASP A 1 174 ? -1.451 6.006 -18.487 1.00 88.00 174 ASP A C 1
ATOM 1352 O O . ASP A 1 174 ? -1.695 5.004 -19.153 1.00 88.00 174 ASP A O 1
ATOM 1356 N N . LEU A 1 175 ? -0.457 6.017 -17.591 1.00 90.12 175 LEU A N 1
ATOM 1357 C CA . LEU A 1 175 ? 0.483 4.897 -17.394 1.00 90.12 175 LEU A CA 1
ATOM 1358 C C . LEU A 1 175 ? -0.259 3.579 -17.101 1.00 90.12 175 LEU A C 1
ATOM 1360 O O . LEU A 1 175 ? 0.049 2.513 -17.637 1.00 90.12 175 LEU A O 1
ATOM 1364 N N . VAL A 1 176 ? -1.297 3.667 -16.265 1.00 90.50 176 VAL A N 1
ATOM 1365 C CA . VAL A 1 176 ? -2.177 2.547 -15.899 1.00 90.50 176 VAL A CA 1
ATOM 1366 C C . VAL A 1 176 ? -2.954 2.009 -17.110 1.00 90.50 176 VAL A C 1
ATOM 1368 O O . VAL A 1 176 ? -3.133 0.792 -17.237 1.00 90.50 176 VAL A O 1
ATOM 1371 N N . LYS A 1 177 ? -3.399 2.899 -18.007 1.00 87.00 177 LYS A N 1
ATOM 1372 C CA . LYS A 1 177 ? -4.115 2.567 -19.249 1.00 87.00 177 LYS A CA 1
ATOM 1373 C C . LYS A 1 177 ? -3.203 1.876 -20.258 1.00 87.00 177 LYS A C 1
ATOM 1375 O O . LYS A 1 177 ? -3.603 0.853 -20.812 1.00 87.00 177 LYS A O 1
ATOM 1380 N N . ASP 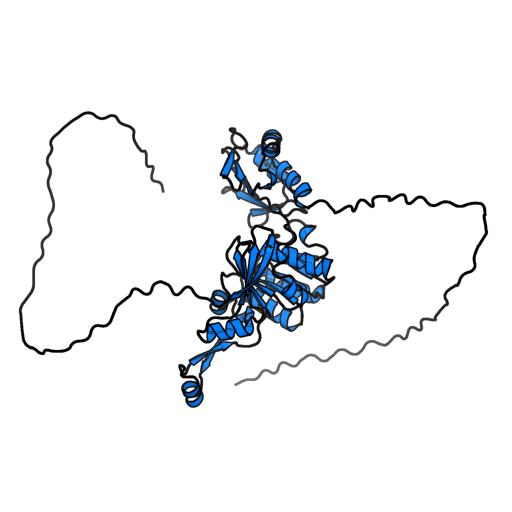A 1 178 ? -2.002 2.414 -20.457 1.00 85.56 178 ASP A N 1
ATOM 1381 C CA . ASP A 1 178 ? -1.031 1.948 -21.456 1.00 85.56 178 ASP A CA 1
ATOM 1382 C C . ASP A 1 178 ? -0.554 0.512 -21.179 1.00 85.56 178 ASP A C 1
ATOM 1384 O O . ASP A 1 178 ? -0.103 -0.194 -22.078 1.00 85.56 178 ASP A O 1
ATOM 1388 N N . GLY A 1 179 ? -0.746 0.026 -19.948 1.00 87.88 179 GLY A N 1
ATOM 1389 C CA . GLY A 1 179 ? -0.618 -1.390 -19.607 1.00 87.88 179 GLY A CA 1
ATOM 1390 C C . GLY A 1 179 ? 0.798 -1.831 -19.247 1.00 87.88 179 GLY A C 1
ATOM 1391 O O . GLY A 1 179 ? 0.985 -3.002 -18.919 1.00 87.88 179 GLY A O 1
ATOM 1392 N N . GLY A 1 180 ? 1.757 -0.904 -19.258 1.00 92.69 180 GLY A N 1
ATOM 1393 C CA . GLY A 1 180 ? 3.105 -1.112 -18.742 1.00 92.69 180 GLY A CA 1
ATOM 1394 C C . GLY A 1 180 ? 3.124 -1.392 -17.236 1.00 92.69 180 GLY A C 1
ATOM 1395 O O . GLY A 1 180 ? 2.184 -1.071 -16.502 1.00 92.69 180 GLY A O 1
ATOM 1396 N N . SER A 1 181 ? 4.205 -2.014 -16.773 1.00 97.62 181 SER A N 1
ATOM 1397 C CA . SER A 1 181 ? 4.424 -2.265 -15.348 1.00 97.62 181 SER A CA 1
ATOM 1398 C C . SER A 1 181 ? 4.879 -0.977 -14.656 1.00 97.62 181 SER A C 1
ATOM 1400 O O . SER A 1 181 ? 5.856 -0.354 -15.077 1.00 97.62 181 SER A O 1
ATOM 1402 N N . LEU A 1 182 ? 4.185 -0.595 -13.583 1.00 97.88 182 LEU A N 1
ATOM 1403 C CA . LEU A 1 182 ? 4.369 0.663 -12.860 1.00 97.88 182 LEU A CA 1
ATOM 1404 C C . LEU A 1 182 ? 4.905 0.423 -11.443 1.00 97.88 182 LEU A C 1
ATOM 1406 O O . LEU A 1 182 ? 4.269 -0.255 -10.632 1.00 97.88 182 LEU A O 1
ATOM 1410 N N . LEU A 1 183 ? 6.055 1.024 -11.142 1.00 98.00 183 LEU A N 1
ATOM 1411 C CA . LEU A 1 183 ? 6.623 1.072 -9.799 1.00 98.00 183 LEU A CA 1
ATOM 1412 C C . LEU A 1 183 ? 6.307 2.408 -9.126 1.00 98.00 183 LEU A C 1
ATOM 1414 O O . LEU A 1 183 ? 6.488 3.457 -9.734 1.00 98.00 183 LEU A O 1
ATOM 1418 N N . LEU A 1 184 ? 5.886 2.382 -7.863 1.00 97.62 184 LEU A N 1
ATOM 1419 C CA . LEU A 1 184 ? 5.634 3.576 -7.062 1.00 97.62 184 LEU A CA 1
ATOM 1420 C C . LEU A 1 184 ? 6.596 3.616 -5.867 1.00 97.62 184 LEU A C 1
ATOM 1422 O O . LEU A 1 184 ? 6.634 2.694 -5.053 1.00 97.62 184 LEU A O 1
ATOM 1426 N N . ILE A 1 185 ? 7.364 4.690 -5.732 1.00 96.44 185 ILE A N 1
ATOM 1427 C CA . ILE A 1 185 ? 8.346 4.868 -4.653 1.00 96.44 185 ILE A CA 1
ATOM 1428 C C . ILE A 1 185 ? 8.061 6.167 -3.888 1.00 96.44 185 ILE A C 1
ATOM 1430 O O . ILE A 1 185 ? 7.203 6.952 -4.296 1.00 96.44 185 ILE A O 1
ATOM 1434 N N . GLY A 1 186 ? 8.677 6.352 -2.722 1.00 95.31 186 GLY A N 1
ATOM 1435 C CA . GLY A 1 186 ? 8.500 7.556 -1.911 1.00 95.31 186 GLY A CA 1
ATOM 1436 C C . GLY A 1 186 ? 8.347 7.286 -0.408 1.00 95.31 186 GLY A C 1
ATOM 1437 O O . GLY A 1 186 ? 8.126 6.138 0.011 1.00 95.31 186 GLY A O 1
ATOM 1438 N N . PRO A 1 187 ? 8.436 8.345 0.422 1.00 92.88 187 PRO A N 1
ATOM 1439 C CA . PRO A 1 187 ? 8.501 8.229 1.877 1.00 92.88 187 PRO A CA 1
ATOM 1440 C C . PRO A 1 187 ? 7.295 7.522 2.530 1.00 92.88 187 PRO A C 1
ATOM 1442 O O . PRO A 1 187 ? 6.201 7.443 1.957 1.00 92.88 187 PRO A O 1
ATOM 1445 N N . PRO A 1 188 ? 7.430 7.047 3.781 1.00 89.50 188 PRO A N 1
ATOM 1446 C CA . PRO A 1 188 ? 6.298 6.551 4.557 1.00 89.50 188 PRO A CA 1
ATOM 1447 C C . PRO A 1 188 ? 5.169 7.592 4.667 1.00 89.50 188 PRO A C 1
ATOM 1449 O O . PRO A 1 188 ? 5.400 8.760 4.964 1.00 89.50 188 PRO A O 1
ATOM 1452 N N . GLY A 1 189 ? 3.920 7.166 4.457 1.00 86.44 189 GLY A N 1
ATOM 1453 C CA . GLY A 1 189 ? 2.732 8.003 4.678 1.00 86.44 189 GLY A CA 1
ATOM 1454 C C . GLY A 1 189 ? 2.347 8.988 3.561 1.00 86.44 189 GLY A C 1
ATOM 1455 O O . GLY A 1 189 ? 1.273 9.587 3.659 1.00 86.44 189 GLY A O 1
ATOM 1456 N N . VAL A 1 190 ? 3.132 9.123 2.480 1.00 91.00 190 VAL A N 1
ATOM 1457 C CA . VAL A 1 190 ? 2.798 10.037 1.358 1.00 91.00 190 VAL A CA 1
ATOM 1458 C C . VAL A 1 190 ? 1.537 9.640 0.589 1.00 91.00 190 VAL A C 1
ATOM 1460 O O . VAL A 1 190 ? 0.861 10.503 0.043 1.00 91.00 190 VAL A O 1
ATOM 1463 N N . GLY A 1 191 ? 1.167 8.354 0.607 1.00 90.88 191 GLY A N 1
ATOM 1464 C CA . GLY A 1 191 ? -0.081 7.862 0.013 1.00 90.88 191 GLY A CA 1
ATOM 1465 C C . GLY A 1 191 ? 0.042 6.646 -0.905 1.00 90.88 191 GLY A C 1
ATOM 1466 O O . GLY A 1 191 ? -0.977 6.269 -1.481 1.00 90.88 191 GLY A O 1
ATOM 1467 N N . LYS A 1 192 ? 1.224 6.012 -1.020 1.00 94.56 192 LYS A N 1
ATOM 1468 C CA . LYS A 1 192 ? 1.499 4.891 -1.949 1.00 94.56 192 LYS A CA 1
ATOM 1469 C C . LYS A 1 192 ? 0.366 3.845 -1.995 1.00 94.56 192 LYS A C 1
ATOM 1471 O O . LYS A 1 192 ? -0.259 3.659 -3.037 1.00 94.56 192 LYS A O 1
ATOM 1476 N N . THR A 1 193 ? 0.003 3.269 -0.846 1.00 93.62 193 THR A N 1
ATOM 1477 C CA . THR A 1 193 ? -1.071 2.262 -0.717 1.00 93.62 193 THR A CA 1
ATOM 1478 C C . THR A 1 193 ? -2.466 2.783 -1.105 1.00 93.62 193 THR A C 1
ATOM 1480 O O . THR A 1 193 ? -3.321 2.024 -1.553 1.00 93.62 193 THR A O 1
ATOM 1483 N N . THR A 1 194 ? -2.724 4.089 -0.984 1.00 93.88 194 THR A N 1
ATOM 1484 C CA . THR A 1 194 ? -3.990 4.707 -1.422 1.00 93.88 194 THR A CA 1
ATOM 1485 C C . THR A 1 194 ? -4.056 4.887 -2.932 1.00 93.88 194 THR A C 1
ATOM 1487 O O . THR A 1 194 ? -5.142 4.778 -3.498 1.00 93.88 194 THR A O 1
ATOM 1490 N N . ILE A 1 195 ? -2.917 5.119 -3.585 1.00 95.75 195 ILE A N 1
ATOM 1491 C CA . ILE A 1 195 ? -2.820 5.188 -5.045 1.00 95.75 195 ILE A CA 1
ATOM 1492 C C . ILE A 1 195 ? -2.966 3.780 -5.638 1.00 95.75 195 ILE A C 1
ATOM 1494 O O . ILE A 1 195 ? -3.876 3.562 -6.433 1.00 95.75 195 ILE A O 1
ATOM 1498 N N . ILE A 1 196 ? -2.176 2.789 -5.199 1.00 96.56 196 ILE A N 1
ATOM 1499 C CA . ILE A 1 196 ? -2.245 1.423 -5.767 1.00 96.56 196 ILE A CA 1
ATOM 1500 C C . ILE A 1 196 ? -3.614 0.752 -5.566 1.00 96.56 196 ILE A C 1
ATOM 1502 O O . ILE A 1 196 ? -4.034 -0.030 -6.415 1.00 96.56 196 ILE A O 1
ATOM 1506 N N . ARG A 1 197 ? -4.344 1.088 -4.490 1.00 96.81 197 ARG A N 1
ATOM 1507 C CA . ARG A 1 197 ? -5.721 0.620 -4.253 1.00 96.81 197 ARG A CA 1
ATOM 1508 C C . ARG A 1 197 ? -6.689 1.119 -5.330 1.00 96.81 197 ARG A C 1
ATOM 1510 O O . ARG A 1 197 ? -7.455 0.329 -5.875 1.00 96.81 197 ARG A O 1
ATOM 1517 N N . ASP A 1 198 ? -6.632 2.408 -5.665 1.00 96.38 198 ASP A N 1
ATOM 1518 C CA . ASP A 1 198 ? -7.474 2.989 -6.717 1.00 96.38 198 ASP A CA 1
ATOM 1519 C C . ASP A 1 198 ? -7.004 2.547 -8.116 1.00 96.38 198 ASP A C 1
ATOM 1521 O O . ASP A 1 198 ? -7.841 2.283 -8.972 1.00 96.38 198 ASP A O 1
ATOM 1525 N N . ILE A 1 199 ? -5.698 2.325 -8.332 1.00 97.19 199 ILE A N 1
ATOM 1526 C CA . ILE A 1 199 ? -5.188 1.670 -9.553 1.00 97.19 199 ILE A CA 1
ATOM 1527 C C . ILE A 1 199 ? -5.760 0.250 -9.698 1.00 97.19 199 ILE A C 1
ATOM 1529 O O . ILE A 1 199 ? -6.229 -0.105 -10.779 1.00 97.19 199 ILE A O 1
ATOM 1533 N N . ALA A 1 200 ? -5.772 -0.557 -8.630 1.00 97.62 200 ALA A N 1
ATOM 1534 C CA . ALA A 1 200 ? -6.340 -1.906 -8.651 1.00 97.62 200 ALA A CA 1
ATOM 1535 C C . ALA A 1 200 ? -7.831 -1.885 -9.028 1.00 97.62 200 ALA A C 1
ATOM 1537 O O . ALA A 1 200 ? -8.254 -2.637 -9.909 1.00 97.62 200 ALA A O 1
ATOM 1538 N N . ARG A 1 201 ? -8.596 -0.961 -8.428 1.00 97.25 201 ARG A N 1
ATOM 1539 C CA . ARG A 1 201 ? -10.003 -0.711 -8.764 1.00 97.25 201 ARG A CA 1
ATOM 1540 C C . ARG A 1 201 ? -10.178 -0.286 -10.223 1.00 97.25 201 ARG A C 1
ATOM 1542 O O . ARG A 1 201 ? -11.022 -0.848 -10.906 1.00 97.25 201 ARG A O 1
ATOM 1549 N N . ILE A 1 202 ? -9.384 0.661 -10.725 1.00 96.81 202 ILE A N 1
ATOM 1550 C CA . ILE A 1 202 ? -9.438 1.127 -12.123 1.00 96.81 202 ILE A CA 1
ATOM 1551 C C . ILE A 1 202 ? -9.133 -0.023 -13.094 1.00 96.81 202 ILE A C 1
ATOM 1553 O O . ILE A 1 202 ? -9.846 -0.220 -14.077 1.00 96.81 202 ILE A O 1
ATOM 1557 N N . LEU A 1 203 ? -8.108 -0.831 -12.822 1.00 97.62 203 LEU A N 1
ATOM 1558 C CA . LEU A 1 203 ? -7.734 -1.948 -13.693 1.00 97.62 203 LEU A CA 1
ATOM 1559 C C . LEU A 1 203 ? -8.792 -3.065 -13.709 1.00 97.62 203 LEU A C 1
ATOM 1561 O O . LEU A 1 203 ? -9.018 -3.656 -14.767 1.00 97.62 203 LEU A O 1
ATOM 1565 N N . ALA A 1 204 ? -9.468 -3.320 -12.585 1.00 97.44 204 ALA A N 1
ATOM 1566 C CA . ALA A 1 204 ? -10.538 -4.313 -12.488 1.00 97.44 204 ALA A CA 1
ATOM 1567 C C . ALA A 1 204 ? -11.892 -3.801 -13.018 1.00 97.44 204 ALA A C 1
ATOM 1569 O O . ALA A 1 204 ? -12.544 -4.477 -13.813 1.00 97.44 204 ALA A O 1
ATOM 1570 N N . ASP A 1 205 ? -12.316 -2.597 -12.629 1.00 96.81 205 ASP A N 1
ATOM 1571 C CA . ASP A 1 205 ? -13.662 -2.087 -12.903 1.00 96.81 205 ASP A CA 1
ATOM 1572 C C . ASP A 1 205 ? -13.746 -1.221 -14.159 1.00 96.81 205 ASP A C 1
ATOM 1574 O O . ASP A 1 205 ? -14.677 -1.420 -14.941 1.00 96.81 205 ASP A O 1
ATOM 1578 N N . ASP A 1 206 ? -12.807 -0.300 -14.386 1.00 95.69 206 ASP A N 1
ATOM 1579 C CA . ASP A 1 206 ? -12.807 0.542 -15.588 1.00 95.69 206 ASP A CA 1
ATOM 1580 C C . ASP A 1 206 ? -12.305 -0.277 -16.799 1.00 95.69 206 ASP A C 1
ATOM 1582 O O . ASP A 1 206 ? -12.947 -0.297 -17.849 1.00 95.69 206 ASP A O 1
ATOM 1586 N N . TYR A 1 207 ? -11.186 -1.002 -16.644 1.00 95.62 207 TYR A N 1
ATOM 1587 C CA . TYR A 1 207 ? -10.505 -1.723 -17.737 1.00 95.62 207 TYR A CA 1
ATOM 1588 C C . TYR A 1 207 ? -10.781 -3.236 -17.819 1.00 95.62 207 TYR A C 1
ATOM 1590 O O . TYR A 1 207 ? -10.275 -3.893 -18.730 1.00 95.62 207 TYR A O 1
ATOM 1598 N N . LYS A 1 208 ? -11.576 -3.805 -16.902 1.00 96.81 208 LYS A N 1
ATOM 1599 C CA . LYS A 1 208 ? -11.994 -5.227 -16.899 1.00 96.81 208 LYS A CA 1
ATOM 1600 C C . LYS A 1 208 ? -10.846 -6.249 -16.965 1.00 96.81 208 LYS A C 1
ATOM 1602 O O . LYS A 1 208 ? -11.042 -7.373 -17.434 1.00 96.81 208 LYS A O 1
ATOM 1607 N N . LYS A 1 209 ? -9.651 -5.897 -16.477 1.00 97.19 209 LYS A N 1
ATOM 1608 C CA . LYS A 1 209 ? -8.514 -6.825 -16.383 1.00 97.19 209 LYS A CA 1
ATOM 1609 C C . LYS A 1 209 ? -8.702 -7.779 -15.200 1.00 97.19 209 LYS A C 1
ATOM 1611 O O . LYS A 1 209 ? -9.247 -7.416 -14.161 1.00 97.19 209 LYS A O 1
ATOM 1616 N N . ARG A 1 210 ? -8.175 -9.000 -15.316 1.00 98.06 210 ARG A N 1
ATOM 1617 C CA . ARG A 1 210 ? -8.057 -9.942 -14.189 1.00 98.06 210 ARG A CA 1
ATOM 1618 C C . ARG A 1 210 ? -6.960 -9.470 -13.228 1.00 98.06 210 ARG A C 1
ATOM 1620 O O . ARG A 1 210 ? -5.792 -9.812 -13.418 1.00 98.06 210 ARG A O 1
ATOM 1627 N N . VAL A 1 211 ? -7.343 -8.667 -12.237 1.00 98.50 211 VAL A N 1
ATOM 1628 C CA . VAL A 1 211 ? -6.451 -8.139 -11.193 1.00 98.50 211 VAL A CA 1
ATOM 1629 C C . VAL A 1 211 ? -6.403 -9.087 -9.993 1.00 98.50 211 VAL A C 1
ATOM 1631 O O . VAL A 1 211 ? -7.441 -9.412 -9.411 1.00 98.50 211 VAL A O 1
ATOM 1634 N N . MET A 1 212 ? -5.192 -9.489 -9.605 1.00 98.38 212 MET A N 1
ATOM 1635 C CA . MET A 1 212 ? -4.899 -10.156 -8.334 1.00 98.38 212 MET A CA 1
ATOM 1636 C C . MET A 1 212 ? -4.059 -9.222 -7.456 1.00 98.38 212 MET A C 1
ATOM 1638 O O . MET A 1 212 ? -3.026 -8.726 -7.891 1.00 98.38 212 MET A O 1
ATOM 1642 N N . ILE A 1 213 ? -4.475 -8.993 -6.217 1.00 98.50 213 ILE A N 1
ATOM 1643 C CA . ILE A 1 213 ? -3.740 -8.222 -5.213 1.00 98.50 213 ILE A CA 1
ATOM 1644 C C . ILE A 1 213 ? -3.073 -9.209 -4.258 1.00 98.50 213 ILE A C 1
ATOM 1646 O O . ILE A 1 213 ? -3.764 -10.054 -3.690 1.00 98.50 213 ILE A O 1
ATOM 1650 N N . VAL A 1 214 ? -1.759 -9.101 -4.070 1.00 97.94 214 VAL A N 1
ATOM 1651 C CA . VAL A 1 214 ? -1.024 -9.810 -3.015 1.00 97.94 214 VAL A CA 1
ATOM 1652 C C . VAL A 1 214 ? -0.819 -8.830 -1.865 1.00 97.94 214 VAL A C 1
ATOM 1654 O O . VAL A 1 214 ? 0.001 -7.916 -1.951 1.00 97.94 214 VAL A O 1
ATOM 1657 N N . ASP A 1 215 ? -1.630 -8.992 -0.820 1.00 95.44 215 ASP A N 1
ATOM 1658 C CA . ASP A 1 215 ? -1.710 -8.077 0.319 1.00 95.44 215 ASP A CA 1
ATOM 1659 C C . ASP A 1 215 ? -1.071 -8.727 1.556 1.00 95.44 215 ASP A C 1
ATOM 1661 O O . ASP A 1 215 ? -1.544 -9.748 2.064 1.00 95.44 215 ASP A O 1
ATOM 1665 N N . THR A 1 216 ? 0.049 -8.160 2.004 1.00 91.25 216 THR A N 1
ATOM 1666 C CA . THR A 1 216 ? 0.851 -8.684 3.124 1.00 91.25 216 THR A CA 1
ATOM 1667 C C . THR A 1 216 ? 0.447 -8.079 4.464 1.00 91.25 216 THR A C 1
ATOM 1669 O O . THR A 1 216 ? 0.591 -8.720 5.502 1.00 91.25 216 THR A O 1
ATOM 1672 N N . SER A 1 217 ? -0.068 -6.849 4.441 1.00 85.62 217 SER A N 1
ATOM 1673 C CA . SER A 1 217 ? -0.376 -6.059 5.638 1.00 85.62 217 SER A CA 1
ATOM 1674 C C . SER A 1 217 ? -1.887 -5.921 5.886 1.00 85.62 217 SER A C 1
ATOM 1676 O O . SER A 1 217 ? -2.290 -5.288 6.868 1.00 85.62 217 SER A O 1
ATOM 1678 N N . ASN A 1 218 ? -2.714 -6.475 4.988 1.00 90.19 218 ASN A N 1
ATOM 1679 C CA . ASN A 1 218 ? -4.146 -6.199 4.825 1.00 90.19 218 ASN A CA 1
ATOM 1680 C C . ASN A 1 218 ? -4.440 -4.691 4.640 1.00 90.19 218 ASN A C 1
ATOM 1682 O O . ASN A 1 218 ? -5.489 -4.194 5.055 1.00 90.19 218 ASN A O 1
ATOM 1686 N N . GLU A 1 219 ? -3.505 -3.940 4.038 1.00 88.94 219 GLU A N 1
ATOM 1687 C CA . GLU A 1 219 ? -3.609 -2.478 3.894 1.00 88.94 219 GLU A CA 1
ATOM 1688 C C . GLU A 1 219 ? -4.205 -2.037 2.554 1.00 88.94 219 GLU A C 1
ATOM 1690 O O . GLU A 1 219 ? -4.884 -1.008 2.522 1.00 88.94 219 GLU A O 1
ATOM 1695 N N . ILE A 1 220 ? -4.053 -2.795 1.462 1.00 94.56 220 ILE A N 1
ATOM 1696 C CA . ILE A 1 220 ? -4.720 -2.454 0.194 1.00 94.56 220 ILE A CA 1
ATOM 1697 C C . ILE A 1 220 ? -6.209 -2.778 0.301 1.00 94.56 220 ILE A C 1
ATOM 1699 O O . ILE A 1 220 ? -7.056 -1.922 0.050 1.00 94.56 220 ILE A O 1
ATOM 1703 N N . ALA A 1 221 ? -6.527 -4.012 0.673 1.00 95.25 221 ALA A N 1
ATOM 1704 C CA . ALA A 1 221 ? -7.853 -4.596 0.537 1.00 95.25 221 ALA A CA 1
ATOM 1705 C C . ALA A 1 221 ? -8.611 -4.741 1.867 1.00 95.25 221 ALA A C 1
ATOM 1707 O O . ALA A 1 221 ? -9.711 -5.294 1.875 1.00 95.25 221 ALA A O 1
ATOM 1708 N N . GLY A 1 222 ? -8.061 -4.240 2.976 1.00 92.38 222 GLY A N 1
ATOM 1709 C CA . GLY A 1 222 ? -8.677 -4.336 4.300 1.00 92.38 222 GLY A CA 1
ATOM 1710 C C . GLY A 1 222 ? -8.637 -5.748 4.888 1.00 92.38 222 GLY A C 1
ATOM 1711 O O . GLY A 1 222 ? -8.207 -6.709 4.243 1.00 92.38 222 GLY A O 1
ATOM 1712 N N . ASP A 1 223 ? -9.085 -5.861 6.138 1.00 89.75 223 ASP A N 1
ATOM 1713 C CA . ASP A 1 223 ? -8.911 -7.066 6.956 1.00 89.75 223 ASP A CA 1
ATOM 1714 C C . ASP A 1 223 ? -10.143 -7.996 6.988 1.00 89.75 223 ASP A C 1
ATOM 1716 O O . ASP A 1 223 ? -11.272 -7.601 6.674 1.00 89.75 223 ASP A O 1
ATOM 1720 N N . GLY A 1 224 ? -9.915 -9.251 7.383 1.00 88.75 224 GLY A N 1
ATOM 1721 C CA . GLY A 1 224 ? -10.892 -10.344 7.351 1.00 88.75 224 GLY A CA 1
ATOM 1722 C C . GLY A 1 224 ? -11.199 -10.854 5.937 1.00 88.75 224 GLY A C 1
ATOM 1723 O O . GLY A 1 224 ? -10.819 -10.245 4.937 1.00 88.75 224 GLY A O 1
ATOM 1724 N N . ASP A 1 225 ? -11.900 -11.986 5.840 1.00 90.50 225 ASP A N 1
ATOM 1725 C CA . ASP A 1 225 ? -12.034 -12.807 4.617 1.00 90.50 225 ASP A CA 1
ATOM 1726 C C . ASP A 1 225 ? -12.626 -12.091 3.392 1.00 90.50 225 ASP A C 1
ATOM 1728 O O . ASP A 1 225 ? -12.333 -12.452 2.252 1.00 90.50 225 ASP A O 1
ATOM 1732 N N . ILE A 1 226 ? -13.467 -11.078 3.613 1.00 92.50 226 ILE A N 1
ATOM 1733 C CA . ILE A 1 226 ? -14.172 -10.354 2.551 1.00 92.50 226 ILE A CA 1
ATOM 1734 C C . ILE A 1 226 ? -13.468 -9.009 2.321 1.00 92.50 226 ILE A C 1
ATOM 1736 O O . ILE A 1 226 ? -13.507 -8.164 3.222 1.00 92.50 226 ILE A O 1
ATOM 1740 N N . PRO A 1 227 ? -12.852 -8.785 1.143 1.00 94.75 227 PRO A N 1
ATOM 1741 C CA . PRO A 1 227 ? -12.103 -7.567 0.870 1.00 94.75 227 PRO A CA 1
ATOM 1742 C C . PRO A 1 227 ? -13.001 -6.325 0.820 1.00 94.75 227 PRO A C 1
ATOM 1744 O O . PRO A 1 227 ? -14.208 -6.383 0.572 1.00 94.75 227 PRO A O 1
ATOM 1747 N N . HIS A 1 228 ? -12.377 -5.176 1.054 1.00 95.56 228 HIS A N 1
ATOM 1748 C CA . HIS A 1 228 ? -12.989 -3.857 1.015 1.00 95.56 228 HIS A CA 1
ATOM 1749 C C . HIS A 1 228 ? -13.402 -3.454 -0.407 1.00 95.56 228 HIS A C 1
ATOM 1751 O O . HIS A 1 228 ? -12.630 -3.598 -1.350 1.00 95.56 228 HIS A O 1
ATOM 1757 N N . ALA A 1 229 ? -14.593 -2.866 -0.561 1.00 94.06 229 ALA A N 1
ATOM 1758 C CA . ALA A 1 229 ? -15.148 -2.479 -1.866 1.00 94.06 229 ALA A CA 1
ATOM 1759 C C . ALA A 1 229 ? -14.293 -1.454 -2.647 1.00 94.06 229 ALA A C 1
ATOM 1761 O O . ALA A 1 229 ? -14.460 -1.296 -3.854 1.00 94.06 229 ALA A O 1
ATOM 1762 N N . GLY A 1 230 ? -13.354 -0.774 -1.985 1.00 93.88 230 GLY A N 1
ATOM 1763 C CA . GLY A 1 230 ? -12.412 0.166 -2.588 1.00 93.88 230 GLY A CA 1
ATOM 1764 C C . GLY A 1 230 ? -11.390 -0.455 -3.545 1.00 93.88 230 GLY A C 1
ATOM 1765 O O . GLY A 1 230 ? -10.726 0.310 -4.236 1.00 93.88 230 GLY A O 1
ATOM 1766 N N . ILE A 1 231 ? -11.277 -1.790 -3.625 1.00 96.50 231 ILE A N 1
ATOM 1767 C CA . ILE A 1 231 ? -10.503 -2.481 -4.680 1.00 96.50 231 ILE A CA 1
ATOM 1768 C C . ILE A 1 231 ? -11.341 -2.838 -5.921 1.00 96.50 231 ILE A C 1
ATOM 1770 O O . ILE A 1 231 ? -10.809 -3.396 -6.881 1.00 96.50 231 ILE A O 1
ATOM 1774 N N . GLY A 1 232 ? -12.645 -2.545 -5.915 1.00 95.88 232 GLY A N 1
ATOM 1775 C CA . GLY A 1 232 ? -13.549 -2.926 -6.999 1.00 95.88 232 GLY A CA 1
ATOM 1776 C C . GLY A 1 232 ? -13.726 -4.440 -7.113 1.00 95.88 232 GLY A C 1
ATOM 1777 O O . GLY A 1 232 ? -13.747 -5.154 -6.112 1.00 95.88 232 GLY A O 1
ATOM 1778 N N . SER A 1 233 ? -13.817 -4.944 -8.344 1.00 97.25 233 SER A N 1
ATOM 1779 C CA . SER A 1 233 ? -13.869 -6.383 -8.649 1.00 97.25 233 SER A CA 1
ATOM 1780 C C . SER A 1 233 ? -12.508 -7.108 -8.624 1.00 97.25 233 SER A C 1
ATOM 1782 O O . SER A 1 233 ? -12.430 -8.280 -9.005 1.00 97.25 233 SER A O 1
ATOM 1784 N N . ALA A 1 234 ? -11.432 -6.457 -8.162 1.00 98.06 234 ALA A N 1
ATOM 1785 C CA . ALA A 1 234 ? -10.132 -7.103 -7.985 1.00 98.06 234 ALA A CA 1
ATOM 1786 C C . ALA A 1 234 ? -10.194 -8.228 -6.932 1.00 98.06 234 ALA A C 1
ATOM 1788 O O . ALA A 1 234 ? -10.908 -8.145 -5.932 1.00 98.06 234 ALA A O 1
ATOM 1789 N N . ARG A 1 235 ? -9.415 -9.295 -7.135 1.00 97.88 235 ARG A N 1
ATOM 1790 C CA . ARG A 1 235 ? -9.316 -10.426 -6.196 1.00 97.88 235 ARG A CA 1
ATOM 1791 C C . ARG A 1 235 ? -8.104 -10.260 -5.280 1.00 97.88 235 ARG A C 1
ATOM 1793 O O . ARG A 1 235 ? -7.084 -9.737 -5.711 1.00 97.88 235 ARG A O 1
ATOM 1800 N N . ARG A 1 236 ? -8.178 -10.759 -4.043 1.00 97.25 236 ARG A N 1
ATOM 1801 C CA . ARG A 1 236 ? -7.098 -10.700 -3.038 1.00 97.25 236 ARG A CA 1
ATOM 1802 C C . ARG A 1 236 ? -6.531 -12.093 -2.746 1.00 97.25 236 ARG A C 1
ATOM 1804 O O . ARG A 1 236 ? -7.298 -13.040 -2.595 1.00 97.25 236 ARG A O 1
ATOM 1811 N N . LEU A 1 237 ? -5.213 -12.184 -2.592 1.00 97.06 237 LEU A N 1
ATOM 1812 C CA . LEU A 1 237 ? -4.516 -13.207 -1.811 1.00 97.06 237 LEU A CA 1
ATOM 1813 C C . LEU A 1 237 ? -3.906 -12.518 -0.587 1.00 97.06 237 LEU A C 1
ATOM 1815 O O . LEU A 1 237 ? -3.294 -11.458 -0.721 1.00 97.06 237 LEU A O 1
ATOM 1819 N N . GLN A 1 238 ? -4.088 -13.104 0.594 1.00 94.69 238 GLN A N 1
ATOM 1820 C CA . GLN A 1 238 ? -3.469 -12.620 1.830 1.00 94.69 238 GLN A CA 1
ATOM 1821 C C . GLN A 1 238 ? -2.200 -13.414 2.090 1.00 94.69 238 GLN A C 1
ATOM 1823 O O . GLN A 1 238 ? -2.209 -14.641 1.979 1.00 94.69 238 GLN A O 1
ATOM 1828 N N . VAL A 1 239 ? -1.115 -12.737 2.453 1.00 95.06 239 VAL A N 1
ATOM 1829 C CA . VAL A 1 239 ? 0.138 -13.423 2.779 1.00 95.06 239 VAL A CA 1
ATOM 1830 C C . VAL A 1 239 ? 0.130 -13.840 4.259 1.00 95.06 239 VAL A C 1
ATOM 1832 O O . VAL A 1 239 ? 0.037 -12.968 5.118 1.00 95.06 239 VAL A O 1
ATOM 1835 N N . PRO A 1 240 ? 0.283 -15.136 4.613 1.00 91.38 240 PRO A N 1
ATOM 1836 C CA . PRO A 1 240 ? 0.190 -15.584 6.014 1.00 91.38 240 PRO A CA 1
ATOM 1837 C C . PRO A 1 240 ? 1.275 -15.035 6.958 1.00 91.38 240 PRO A C 1
ATOM 1839 O O . PRO A 1 240 ? 1.149 -15.140 8.174 1.00 91.38 240 PRO A O 1
ATOM 1842 N N . ASN A 1 241 ? 2.382 -14.531 6.408 1.00 88.19 241 ASN A N 1
ATOM 1843 C CA . ASN A 1 241 ? 3.415 -13.738 7.080 1.00 88.19 241 ASN A CA 1
ATOM 1844 C C . ASN A 1 241 ? 4.332 -13.112 6.016 1.00 88.19 241 ASN A C 1
ATOM 1846 O O . ASN A 1 241 ? 4.503 -13.693 4.945 1.00 88.19 241 ASN A O 1
ATOM 1850 N N . CYS A 1 242 ? 4.968 -11.978 6.318 1.00 87.56 242 CYS A N 1
ATOM 1851 C CA . CYS A 1 242 ? 5.824 -11.234 5.380 1.00 87.56 242 CYS A CA 1
ATOM 1852 C C . CYS A 1 242 ? 6.843 -12.107 4.621 1.00 87.56 242 CYS A C 1
ATOM 1854 O O . CYS A 1 242 ? 6.934 -12.028 3.398 1.00 87.56 242 CYS A O 1
ATOM 1856 N N . ASN A 1 243 ? 7.518 -13.033 5.309 1.00 91.25 243 ASN A N 1
ATOM 1857 C CA . ASN A 1 243 ? 8.532 -13.916 4.719 1.00 91.25 243 ASN A CA 1
ATOM 1858 C C . ASN A 1 243 ? 7.996 -14.873 3.631 1.00 91.25 243 ASN A C 1
ATOM 1860 O O . ASN A 1 243 ? 8.790 -15.529 2.958 1.00 91.25 243 ASN A O 1
ATOM 1864 N N . MET A 1 244 ? 6.676 -14.988 3.446 1.00 95.88 244 MET A N 1
ATOM 1865 C CA . MET A 1 244 ? 6.037 -15.858 2.448 1.00 95.88 244 MET A CA 1
ATOM 1866 C C . MET A 1 244 ? 5.555 -15.118 1.187 1.00 95.88 244 MET A C 1
ATOM 1868 O O . MET A 1 244 ? 5.112 -15.782 0.249 1.00 95.88 244 MET A O 1
ATOM 1872 N N . GLN A 1 245 ? 5.665 -13.784 1.116 1.00 97.31 245 GLN A N 1
ATOM 1873 C CA . GLN A 1 245 ? 5.114 -12.964 0.020 1.00 97.31 245 GLN A CA 1
ATOM 1874 C C . GLN A 1 245 ? 5.601 -13.418 -1.364 1.00 97.31 245 GLN A C 1
ATOM 1876 O O . GLN A 1 245 ? 4.802 -13.574 -2.285 1.00 97.31 245 GLN A O 1
ATOM 1881 N N . HIS A 1 246 ? 6.890 -13.745 -1.491 1.00 97.88 246 HIS A N 1
ATOM 1882 C CA . HIS A 1 246 ? 7.482 -14.269 -2.727 1.00 97.88 246 HIS A CA 1
ATOM 1883 C C . HIS A 1 246 ? 6.842 -15.578 -3.232 1.00 97.88 246 HIS A C 1
ATOM 1885 O O . HIS A 1 246 ? 6.828 -15.814 -4.436 1.00 97.88 246 HIS A O 1
ATOM 1891 N N . LYS A 1 247 ? 6.284 -16.420 -2.349 1.00 97.94 247 LYS A N 1
ATOM 1892 C CA . LYS A 1 247 ? 5.588 -17.660 -2.744 1.00 97.94 247 LYS A CA 1
ATOM 1893 C C . LYS A 1 247 ? 4.159 -17.381 -3.188 1.00 97.94 247 LYS A C 1
ATOM 1895 O O . LYS A 1 247 ? 3.737 -17.915 -4.204 1.00 97.94 247 LYS A O 1
ATOM 1900 N N . VAL A 1 248 ? 3.455 -16.496 -2.479 1.00 98.12 248 VAL A N 1
ATOM 1901 C CA . VAL A 1 248 ? 2.087 -16.077 -2.835 1.00 98.12 248 VAL A CA 1
ATOM 1902 C C . VAL A 1 248 ? 2.071 -15.328 -4.178 1.00 98.12 248 VAL A C 1
ATOM 1904 O O . VAL A 1 248 ? 1.138 -15.482 -4.960 1.00 98.12 248 VAL A O 1
ATOM 1907 N N . LEU A 1 249 ? 3.140 -14.591 -4.505 1.00 98.00 249 LEU A N 1
ATOM 1908 C CA . LEU A 1 249 ? 3.349 -14.000 -5.834 1.00 98.00 249 LEU A CA 1
ATOM 1909 C C . LEU A 1 249 ? 3.439 -15.057 -6.954 1.00 98.00 249 LEU A C 1
ATOM 1911 O O . LEU A 1 249 ? 2.859 -14.865 -8.021 1.00 98.00 249 LEU A O 1
ATOM 1915 N N . ILE A 1 250 ? 4.128 -16.178 -6.715 1.00 97.12 250 ILE A N 1
ATOM 1916 C CA . ILE A 1 250 ? 4.234 -17.292 -7.675 1.00 97.12 250 ILE A CA 1
ATOM 1917 C C . ILE A 1 250 ? 2.885 -18.022 -7.793 1.00 97.12 250 ILE A C 1
ATOM 1919 O O . ILE A 1 250 ? 2.371 -18.198 -8.900 1.00 97.12 250 ILE A O 1
ATOM 1923 N N . GLU A 1 251 ? 2.268 -18.347 -6.654 1.00 97.62 251 GLU A N 1
ATOM 1924 C CA . GLU A 1 251 ? 0.946 -18.976 -6.544 1.00 97.62 251 GLU A CA 1
ATOM 1925 C C . GLU A 1 251 ? -0.135 -18.198 -7.315 1.00 97.62 251 GLU A C 1
ATOM 1927 O O . GLU A 1 251 ? -0.946 -18.791 -8.032 1.00 97.62 251 GLU A O 1
ATOM 1932 N N . ALA A 1 252 ? -0.113 -16.862 -7.231 1.00 97.56 252 ALA A N 1
ATOM 1933 C CA . ALA A 1 252 ? -1.029 -15.982 -7.951 1.00 97.56 252 ALA A CA 1
ATOM 1934 C C . ALA A 1 252 ? -0.988 -16.198 -9.471 1.00 97.56 252 ALA A C 1
ATOM 1936 O O . ALA A 1 252 ? -2.031 -16.160 -10.127 1.00 97.56 252 ALA A O 1
ATOM 1937 N N . VAL A 1 253 ? 0.197 -16.435 -10.041 1.00 96.62 253 VAL A N 1
ATOM 1938 C CA . VAL A 1 253 ? 0.348 -16.696 -11.478 1.00 96.62 253 VAL A CA 1
ATOM 1939 C C . VAL A 1 253 ? -0.076 -18.115 -11.828 1.00 96.62 253 VAL A C 1
ATOM 1941 O O . VAL A 1 253 ? -0.829 -18.301 -12.784 1.00 96.62 253 VAL A O 1
ATOM 1944 N N . GLU A 1 254 ? 0.381 -19.098 -11.054 1.00 96.06 254 GLU A N 1
ATOM 1945 C CA . GLU A 1 254 ? 0.163 -20.522 -11.330 1.00 96.06 254 GLU A CA 1
ATOM 1946 C C . GLU A 1 254 ? -1.314 -20.922 -11.213 1.00 96.06 254 GLU A C 1
ATOM 1948 O O . GLU A 1 254 ? -1.822 -21.643 -12.070 1.00 96.06 254 GLU A O 1
ATOM 1953 N N . ASN A 1 255 ? -2.033 -20.393 -10.217 1.00 96.12 255 ASN A N 1
ATOM 1954 C CA . ASN A 1 255 ? -3.399 -20.825 -9.911 1.00 96.12 255 ASN A CA 1
ATOM 1955 C C . ASN A 1 255 ? -4.505 -19.916 -10.473 1.00 96.12 255 ASN A C 1
ATOM 1957 O O . ASN A 1 255 ? -5.668 -20.332 -10.498 1.00 96.12 255 ASN A O 1
ATOM 1961 N N . HIS A 1 256 ? -4.219 -18.663 -10.860 1.00 96.31 256 HIS A N 1
ATOM 1962 C CA . HIS A 1 256 ? -5.275 -17.669 -11.143 1.00 96.31 256 HIS A CA 1
ATOM 1963 C C . HIS A 1 256 ? -5.176 -16.926 -12.486 1.00 96.31 256 HIS A C 1
ATOM 1965 O O . HIS A 1 256 ? -6.081 -16.148 -12.797 1.00 96.31 256 HIS A O 1
ATOM 1971 N N . MET A 1 257 ? -4.144 -17.178 -13.304 1.00 95.69 257 MET A N 1
ATOM 1972 C CA . MET A 1 257 ? -3.973 -16.590 -14.648 1.00 95.69 257 MET A CA 1
ATOM 1973 C C . MET A 1 257 ? -4.236 -15.059 -14.731 1.00 95.69 257 MET A C 1
ATOM 1975 O O . MET A 1 257 ? -5.012 -14.619 -15.595 1.00 95.69 257 MET A O 1
ATOM 1979 N N . PRO A 1 258 ? -3.662 -14.229 -13.837 1.00 97.94 258 PRO A N 1
ATOM 1980 C CA . PRO A 1 258 ? -3.891 -12.786 -13.814 1.00 97.94 258 PRO A CA 1
ATOM 1981 C C . PRO A 1 258 ? -3.415 -12.092 -15.094 1.00 97.94 258 PRO A C 1
ATOM 1983 O O . PRO A 1 258 ? -2.552 -12.584 -15.814 1.00 97.94 258 PRO A O 1
ATOM 1986 N N . GLN A 1 259 ? -3.978 -10.914 -15.354 1.00 98.12 259 GLN A N 1
ATOM 1987 C CA . GLN A 1 259 ? -3.427 -9.933 -16.300 1.00 98.12 259 GLN A CA 1
ATOM 1988 C C . GLN A 1 259 ? -2.647 -8.838 -15.570 1.00 98.12 259 GLN A C 1
ATOM 1990 O O . GLN A 1 259 ? -1.750 -8.239 -16.154 1.00 98.12 259 GLN A O 1
ATOM 1995 N N . VAL A 1 260 ? -2.999 -8.588 -14.304 1.00 98.50 260 VAL A N 1
ATOM 1996 C CA . VAL A 1 260 ? -2.324 -7.641 -13.416 1.00 98.50 260 VAL A CA 1
ATOM 1997 C C . VAL A 1 260 ? -2.076 -8.314 -12.072 1.00 98.50 260 VAL A C 1
ATOM 1999 O O . VAL A 1 260 ? -3.003 -8.914 -11.517 1.00 98.50 260 VAL A O 1
ATOM 2002 N N . ILE A 1 261 ? -0.872 -8.160 -11.523 1.00 98.62 261 ILE A N 1
ATOM 2003 C CA . ILE A 1 261 ? -0.616 -8.370 -10.094 1.00 98.62 261 ILE A CA 1
ATOM 2004 C C . ILE A 1 261 ? -0.313 -7.023 -9.431 1.00 98.62 261 ILE A C 1
ATOM 2006 O O . ILE A 1 261 ? 0.536 -6.265 -9.900 1.00 98.62 261 ILE A O 1
ATOM 2010 N N . VAL A 1 262 ? -1.018 -6.736 -8.334 1.00 98.44 262 VAL A N 1
ATOM 2011 C CA . VAL A 1 262 ? -0.795 -5.562 -7.480 1.00 98.44 262 VAL A CA 1
ATOM 2012 C C . VAL A 1 262 ? -0.113 -6.004 -6.187 1.00 98.44 262 VAL A C 1
ATOM 2014 O O . VAL A 1 262 ? -0.531 -6.995 -5.587 1.00 98.44 262 VAL A O 1
ATOM 2017 N N . ILE A 1 263 ? 0.933 -5.292 -5.768 1.00 97.50 263 ILE A N 1
ATOM 2018 C CA . ILE A 1 263 ? 1.811 -5.661 -4.646 1.00 97.50 263 ILE A CA 1
ATOM 2019 C C . ILE A 1 263 ? 1.945 -4.460 -3.698 1.00 97.50 263 ILE A C 1
ATOM 2021 O O . ILE A 1 263 ? 2.256 -3.363 -4.158 1.00 97.50 263 ILE A O 1
ATOM 2025 N N . ASP A 1 264 ? 1.714 -4.656 -2.394 1.00 91.94 264 ASP A N 1
ATOM 2026 C CA . ASP A 1 264 ? 1.700 -3.565 -1.396 1.00 91.94 264 ASP A CA 1
ATOM 2027 C C . ASP A 1 264 ? 3.069 -2.887 -1.242 1.00 91.94 264 ASP A C 1
ATOM 2029 O O . ASP A 1 264 ? 3.231 -1.736 -1.641 1.00 91.94 264 ASP A O 1
ATOM 2033 N N . GLU A 1 265 ? 4.087 -3.608 -0.771 1.00 95.00 265 GLU A N 1
ATOM 2034 C CA . GLU A 1 265 ? 5.486 -3.161 -0.796 1.00 95.00 265 GLU A CA 1
ATOM 2035 C C . GLU A 1 265 ? 6.402 -4.348 -1.141 1.00 95.00 265 GLU A C 1
ATOM 2037 O O . GLU A 1 265 ? 6.187 -5.468 -0.672 1.00 95.00 265 GLU A O 1
ATOM 2042 N N . ILE A 1 266 ? 7.402 -4.122 -1.995 1.00 96.38 266 ILE A N 1
ATOM 2043 C CA . ILE A 1 266 ? 8.506 -5.050 -2.269 1.00 96.38 266 ILE A CA 1
ATOM 2044 C C . ILE A 1 266 ? 9.694 -4.616 -1.406 1.00 96.38 266 ILE A C 1
ATOM 2046 O O . ILE A 1 266 ? 10.224 -3.515 -1.585 1.00 96.38 266 ILE A O 1
ATOM 2050 N N . GLY A 1 267 ? 10.108 -5.483 -0.478 1.00 94.81 267 GLY A N 1
ATOM 2051 C CA . GLY A 1 267 ? 11.175 -5.204 0.487 1.00 94.81 267 GLY A CA 1
ATOM 2052 C C . GLY A 1 267 ? 12.347 -6.187 0.438 1.00 94.81 267 GLY A C 1
ATOM 2053 O O . GLY A 1 267 ? 13.459 -5.816 0.813 1.00 94.81 267 GLY A O 1
ATOM 2054 N N . THR A 1 268 ? 12.148 -7.420 -0.046 1.00 95.81 268 THR A N 1
ATOM 2055 C CA . THR A 1 268 ? 13.202 -8.449 -0.074 1.00 95.81 268 THR A CA 1
ATOM 2056 C C . THR A 1 268 ? 13.619 -8.879 -1.478 1.00 95.81 268 THR A C 1
ATOM 2058 O O . THR A 1 268 ? 12.857 -8.850 -2.446 1.00 95.81 268 THR A O 1
ATOM 2061 N N . LYS A 1 269 ? 14.849 -9.397 -1.568 1.00 96.38 269 LYS A N 1
ATOM 2062 C CA . LYS A 1 269 ? 15.411 -9.979 -2.793 1.00 96.38 269 LYS A CA 1
ATOM 2063 C C . LYS A 1 269 ? 14.600 -11.160 -3.338 1.00 96.38 269 LYS A C 1
ATOM 2065 O O . LYS A 1 269 ? 14.609 -11.395 -4.544 1.00 96.38 269 LYS A O 1
ATOM 2070 N N . LEU A 1 270 ? 13.890 -11.896 -2.477 1.00 97.50 270 LEU A N 1
ATOM 2071 C CA . LEU A 1 270 ? 13.026 -13.000 -2.905 1.00 97.50 270 LEU A CA 1
ATOM 2072 C C . LEU A 1 270 ? 11.763 -12.477 -3.604 1.00 97.50 270 LEU A C 1
ATOM 2074 O O . LEU A 1 270 ? 11.384 -13.017 -4.641 1.00 97.50 270 LEU A O 1
ATOM 2078 N N . GLU A 1 271 ? 11.147 -11.405 -3.091 1.00 97.62 271 GLU A N 1
ATOM 2079 C CA . GLU A 1 271 ? 10.038 -10.738 -3.788 1.00 97.62 271 GLU A CA 1
ATOM 2080 C C . GLU A 1 271 ? 10.501 -10.094 -5.097 1.00 97.62 271 GLU A C 1
ATOM 2082 O O . GLU A 1 271 ? 9.804 -10.218 -6.098 1.00 97.62 271 GLU A O 1
ATOM 2087 N N . ALA A 1 272 ? 11.679 -9.460 -5.1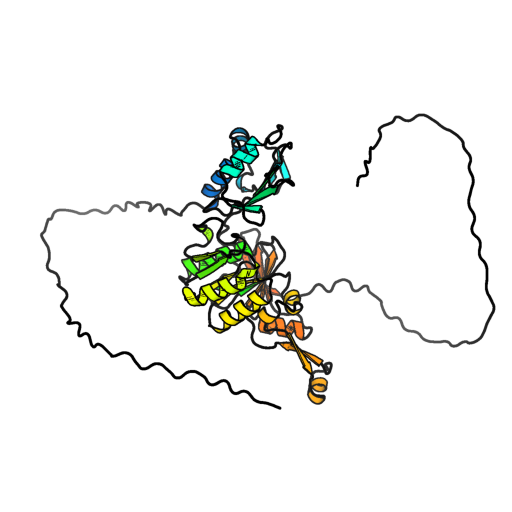24 1.00 97.38 272 ALA A N 1
ATOM 2088 C CA . ALA A 1 272 ? 12.211 -8.837 -6.337 1.00 97.38 272 ALA A CA 1
ATOM 2089 C C . ALA A 1 272 ? 12.473 -9.862 -7.459 1.00 97.38 272 ALA A C 1
ATOM 2091 O O . ALA A 1 272 ? 12.086 -9.635 -8.606 1.00 97.38 272 ALA A O 1
ATOM 2092 N N . MET A 1 273 ? 13.045 -11.028 -7.128 1.00 97.25 273 MET A N 1
ATOM 2093 C CA . MET A 1 273 ? 13.201 -12.137 -8.081 1.00 97.25 273 MET A CA 1
ATOM 2094 C C . MET A 1 273 ? 11.852 -12.716 -8.533 1.00 97.25 273 MET A C 1
ATOM 2096 O O . MET A 1 273 ? 11.687 -13.017 -9.717 1.00 97.25 273 MET A O 1
ATOM 2100 N N . ALA A 1 274 ? 10.873 -12.840 -7.628 1.00 97.88 274 ALA A N 1
ATOM 2101 C CA . ALA A 1 274 ? 9.524 -13.276 -7.988 1.00 97.88 274 ALA A CA 1
ATOM 2102 C C . ALA A 1 274 ? 8.854 -12.276 -8.948 1.00 97.88 274 ALA A C 1
ATOM 2104 O O . ALA A 1 274 ? 8.397 -12.677 -10.015 1.00 97.88 274 ALA A O 1
ATOM 2105 N N . ALA A 1 275 ? 8.876 -10.978 -8.632 1.00 98.00 275 ALA A N 1
ATOM 2106 C CA . ALA A 1 275 ? 8.348 -9.911 -9.480 1.00 98.00 275 ALA A CA 1
ATOM 2107 C C . ALA A 1 275 ? 8.997 -9.914 -10.876 1.00 98.00 275 ALA A C 1
ATOM 2109 O O . ALA A 1 275 ? 8.284 -9.942 -11.876 1.00 98.00 275 ALA A O 1
ATOM 2110 N N . SER A 1 276 ? 10.329 -9.995 -10.964 1.00 96.81 276 SER A N 1
ATOM 2111 C CA . SER A 1 276 ? 11.034 -10.060 -12.252 1.00 96.81 276 SER A CA 1
ATOM 2112 C C . SER A 1 276 ? 10.620 -11.288 -13.082 1.00 96.81 276 SER A C 1
ATOM 2114 O O . SER A 1 276 ? 10.284 -11.168 -14.260 1.00 96.81 276 SER A O 1
ATOM 2116 N N . THR A 1 277 ? 10.508 -12.460 -12.443 1.00 96.44 277 THR A N 1
ATOM 2117 C CA . THR A 1 277 ? 10.028 -13.704 -13.081 1.00 96.44 277 THR A CA 1
ATOM 2118 C C . THR A 1 277 ? 8.575 -13.597 -13.572 1.00 96.44 277 THR A C 1
ATOM 2120 O O . THR A 1 277 ? 8.196 -14.243 -14.548 1.00 96.44 277 THR A O 1
ATOM 2123 N N . ILE A 1 278 ? 7.743 -12.791 -12.908 1.00 97.69 278 ILE A N 1
ATOM 2124 C CA . ILE A 1 278 ? 6.337 -12.559 -13.270 1.00 97.69 278 ILE A CA 1
ATOM 2125 C C . ILE A 1 278 ? 6.227 -11.565 -14.434 1.00 97.69 278 ILE A C 1
ATOM 2127 O O . ILE A 1 278 ? 5.485 -11.828 -15.382 1.00 97.69 278 ILE A O 1
ATOM 2131 N N . ALA A 1 279 ? 7.002 -10.477 -14.416 1.00 96.00 279 ALA A N 1
ATOM 2132 C CA . ALA A 1 279 ? 7.064 -9.511 -15.514 1.00 96.00 279 ALA A CA 1
ATOM 2133 C C . ALA A 1 279 ? 7.530 -10.173 -16.826 1.00 96.00 279 ALA A C 1
ATOM 2135 O O . ALA A 1 279 ? 6.927 -9.961 -17.876 1.00 96.00 279 ALA A O 1
ATOM 2136 N N . GLN A 1 280 ? 8.514 -11.080 -16.754 1.00 94.00 280 GLN A N 1
ATOM 2137 C CA . GLN A 1 280 ? 8.973 -11.895 -17.892 1.00 94.00 280 GLN A CA 1
ATOM 2138 C C . GLN A 1 280 ? 7.882 -12.798 -18.505 1.00 94.00 280 GLN A C 1
ATOM 2140 O O . GLN A 1 280 ? 8.018 -13.228 -19.648 1.00 94.00 280 GLN A O 1
ATOM 2145 N N . ARG A 1 281 ? 6.782 -13.073 -17.786 1.00 95.06 281 ARG A N 1
ATOM 2146 C CA . ARG A 1 281 ? 5.605 -13.803 -18.303 1.00 95.06 281 ARG A CA 1
ATOM 2147 C C . ARG A 1 281 ? 4.564 -12.882 -18.965 1.00 95.06 281 ARG A C 1
ATOM 2149 O O . ARG A 1 281 ? 3.488 -13.355 -19.321 1.00 95.06 281 ARG A O 1
ATOM 2156 N N . GLY A 1 282 ? 4.856 -11.587 -19.125 1.00 94.06 282 GLY A N 1
ATOM 2157 C CA . GLY A 1 282 ? 3.961 -10.605 -19.751 1.00 94.06 282 GLY A CA 1
ATOM 2158 C C . GLY A 1 282 ? 2.795 -10.149 -18.865 1.00 94.06 282 GLY A C 1
ATOM 2159 O O . GLY A 1 282 ? 1.781 -9.679 -19.378 1.00 94.06 282 GLY A O 1
ATOM 2160 N N . ILE A 1 283 ? 2.909 -10.313 -17.544 1.00 97.44 283 ILE A N 1
ATOM 2161 C CA . ILE A 1 283 ? 1.893 -9.890 -16.571 1.00 97.44 283 ILE A CA 1
ATOM 2162 C C . ILE A 1 283 ? 2.214 -8.465 -16.113 1.00 97.44 283 ILE A C 1
ATOM 2164 O O . ILE A 1 283 ? 3.331 -8.199 -15.669 1.00 97.44 283 ILE A O 1
ATOM 2168 N N . GLN A 1 284 ? 1.234 -7.559 -16.189 1.00 97.88 284 GLN A N 1
ATOM 2169 C CA . GLN A 1 284 ? 1.401 -6.182 -15.719 1.00 97.88 284 GLN A CA 1
ATOM 2170 C C . GLN A 1 284 ? 1.596 -6.179 -14.198 1.00 97.88 284 GLN A C 1
ATOM 2172 O O . GLN A 1 284 ? 0.789 -6.751 -13.461 1.00 97.88 284 GLN A O 1
ATOM 2177 N N . LEU A 1 285 ? 2.636 -5.506 -13.715 1.00 98.38 285 LEU A N 1
ATOM 2178 C CA . LEU A 1 285 ? 2.853 -5.289 -12.289 1.00 98.38 285 LEU A CA 1
ATOM 2179 C C . LEU A 1 285 ? 2.497 -3.859 -11.897 1.00 98.38 285 LEU A C 1
ATOM 2181 O O . LEU A 1 285 ? 2.860 -2.910 -12.587 1.00 98.38 285 LEU A O 1
ATOM 2185 N N . VAL A 1 286 ? 1.834 -3.705 -10.754 1.00 98.19 286 VAL A N 1
ATOM 2186 C CA . VAL A 1 286 ? 1.715 -2.422 -10.051 1.00 98.19 286 VAL A CA 1
ATOM 2187 C C . VAL A 1 286 ? 2.193 -2.650 -8.627 1.00 98.19 286 VAL A C 1
ATOM 2189 O O . VAL A 1 286 ? 1.561 -3.389 -7.877 1.00 98.19 286 VAL A O 1
ATOM 2192 N N . ALA A 1 287 ? 3.317 -2.058 -8.246 1.00 97.62 287 ALA A N 1
ATOM 2193 C CA . ALA A 1 287 ? 3.919 -2.304 -6.939 1.00 97.62 287 ALA A CA 1
ATOM 2194 C C . ALA A 1 287 ? 4.385 -1.013 -6.284 1.00 97.62 287 ALA A C 1
ATOM 2196 O O . ALA A 1 287 ? 4.693 -0.045 -6.978 1.00 97.62 287 ALA A O 1
ATOM 2197 N N . THR A 1 288 ? 4.526 -1.027 -4.960 1.00 96.88 288 THR A N 1
ATOM 2198 C CA . THR A 1 288 ? 5.436 -0.092 -4.286 1.00 96.88 288 THR A CA 1
ATOM 2199 C C . THR A 1 288 ? 6.721 -0.801 -3.867 1.00 96.88 288 THR A C 1
ATOM 2201 O O . THR A 1 288 ? 6.744 -2.028 -3.759 1.00 96.88 288 THR A O 1
ATOM 2204 N N . ALA A 1 289 ? 7.806 -0.056 -3.664 1.00 94.69 289 ALA A N 1
ATOM 2205 C CA . ALA A 1 289 ? 9.064 -0.594 -3.146 1.00 94.69 289 ALA A CA 1
ATOM 2206 C C . ALA A 1 289 ? 9.589 0.223 -1.964 1.00 94.69 289 ALA A C 1
ATOM 2208 O O . ALA A 1 289 ? 9.247 1.397 -1.783 1.00 94.69 289 ALA A O 1
ATOM 2209 N N . HIS A 1 290 ? 10.446 -0.417 -1.170 1.00 86.00 290 HIS A N 1
ATOM 2210 C CA . HIS A 1 290 ? 11.078 0.206 -0.018 1.00 86.00 290 HIS A CA 1
ATOM 2211 C C . HIS A 1 290 ? 12.214 1.161 -0.433 1.00 86.00 290 HIS A C 1
ATOM 2213 O O . HIS A 1 290 ? 13.334 0.734 -0.716 1.00 86.00 290 HIS A O 1
ATOM 2219 N N . GLY A 1 291 ? 11.922 2.463 -0.457 1.00 85.25 291 GLY A N 1
ATOM 2220 C CA . GLY A 1 291 ? 12.873 3.540 -0.750 1.00 85.25 291 GLY A CA 1
ATOM 2221 C C . GLY A 1 291 ? 12.179 4.899 -0.881 1.00 85.25 291 GLY A C 1
ATOM 2222 O O . GLY A 1 291 ? 10.947 4.971 -0.851 1.00 85.25 291 GLY A O 1
ATOM 2223 N N . VAL A 1 292 ? 12.961 5.975 -1.022 1.00 89.12 292 VAL A N 1
ATOM 2224 C CA . VAL A 1 292 ? 12.438 7.325 -1.302 1.00 89.12 292 VAL A CA 1
ATOM 2225 C C . VAL A 1 292 ? 12.521 7.625 -2.797 1.00 89.12 292 VAL A C 1
ATOM 2227 O O . VAL A 1 292 ? 11.489 7.945 -3.375 1.00 89.12 292 VAL A O 1
ATOM 2230 N N . THR A 1 293 ? 13.692 7.425 -3.409 1.00 94.38 293 THR A N 1
ATOM 2231 C CA . THR A 1 293 ? 13.947 7.671 -4.839 1.00 94.38 293 THR A CA 1
ATOM 2232 C C . THR A 1 293 ? 14.360 6.405 -5.600 1.00 94.38 293 THR A C 1
ATOM 2234 O O . THR A 1 293 ? 14.808 5.416 -5.007 1.00 94.38 293 THR A O 1
ATOM 2237 N N . ILE A 1 294 ? 14.270 6.437 -6.932 1.00 95.31 294 ILE A N 1
ATOM 2238 C CA . ILE A 1 294 ? 14.806 5.418 -7.848 1.00 95.31 294 ILE A CA 1
ATOM 2239 C C . ILE A 1 294 ? 16.326 5.269 -7.679 1.00 95.31 294 ILE A C 1
ATOM 2241 O O . ILE A 1 294 ? 16.838 4.152 -7.753 1.00 95.31 294 ILE A O 1
ATOM 2245 N N . GLU A 1 295 ? 17.053 6.340 -7.353 1.00 94.19 295 GLU A N 1
ATOM 2246 C CA . GLU A 1 295 ? 18.481 6.260 -7.018 1.00 94.19 295 GLU A CA 1
ATOM 2247 C C . GLU A 1 295 ? 18.732 5.380 -5.778 1.00 94.19 295 GLU A C 1
ATOM 2249 O O . GLU A 1 295 ? 19.612 4.516 -5.796 1.00 94.19 295 GLU A O 1
ATOM 2254 N N . ASN A 1 296 ? 17.913 5.497 -4.722 1.00 92.94 296 ASN A N 1
ATOM 2255 C CA . ASN A 1 296 ? 18.027 4.601 -3.561 1.00 92.94 296 ASN A CA 1
ATOM 2256 C C . ASN A 1 296 ? 17.805 3.127 -3.944 1.00 92.94 296 ASN A C 1
ATOM 2258 O O . ASN A 1 296 ? 18.341 2.229 -3.296 1.00 92.94 296 ASN A O 1
ATOM 2262 N N . LEU A 1 297 ? 16.999 2.878 -4.979 1.00 93.62 297 LEU A N 1
ATOM 2263 C CA . LEU A 1 297 ? 16.670 1.544 -5.471 1.00 93.62 297 LEU A CA 1
ATOM 2264 C C . LEU A 1 297 ? 17.809 0.941 -6.312 1.00 93.62 297 LEU A C 1
ATOM 2266 O O . LEU A 1 297 ? 18.113 -0.242 -6.160 1.00 93.62 297 LEU A O 1
ATOM 2270 N N . ILE A 1 298 ? 18.475 1.765 -7.131 1.00 95.06 298 ILE A N 1
ATOM 2271 C CA . ILE A 1 298 ? 19.726 1.437 -7.841 1.00 95.06 298 ILE A CA 1
ATOM 2272 C C . ILE A 1 298 ? 20.811 1.025 -6.834 1.00 95.06 298 ILE A C 1
ATOM 2274 O O . ILE A 1 298 ? 21.480 0.010 -7.022 1.00 95.06 298 ILE A O 1
ATOM 2278 N N . MET A 1 299 ? 20.938 1.768 -5.730 1.00 92.81 299 MET A N 1
ATOM 2279 C CA . MET A 1 299 ? 21.942 1.533 -4.683 1.00 92.81 299 MET A CA 1
ATOM 2280 C C . MET A 1 299 ? 21.604 0.380 -3.713 1.00 92.81 299 MET A C 1
ATOM 2282 O O . MET A 1 299 ? 22.370 0.128 -2.783 1.00 92.81 299 MET A O 1
ATOM 2286 N N . ASN A 1 300 ? 20.484 -0.336 -3.888 1.00 94.69 300 ASN A N 1
ATOM 2287 C CA . ASN A 1 300 ? 20.023 -1.385 -2.968 1.00 94.69 300 ASN A CA 1
ATOM 2288 C C . ASN A 1 300 ? 20.257 -2.808 -3.537 1.00 94.69 300 ASN A C 1
ATOM 2290 O O . ASN A 1 300 ? 19.464 -3.260 -4.366 1.00 94.69 300 ASN A O 1
ATOM 2294 N N . PRO A 1 301 ? 21.235 -3.600 -3.037 1.00 93.81 301 PRO A N 1
ATOM 2295 C CA . PRO A 1 301 ? 21.571 -4.936 -3.572 1.00 93.81 301 PRO A CA 1
ATOM 2296 C C . PRO A 1 301 ? 20.478 -6.020 -3.443 1.00 93.81 301 PRO A C 1
ATOM 2298 O O . PRO A 1 301 ? 20.641 -7.148 -3.942 1.00 93.81 301 PRO A O 1
ATOM 2301 N N . SER A 1 302 ? 19.384 -5.715 -2.735 1.00 94.88 302 SER A N 1
ATOM 2302 C CA . SER A 1 302 ? 18.187 -6.561 -2.658 1.00 94.88 302 SER A CA 1
ATOM 2303 C C . SER A 1 302 ? 17.128 -6.189 -3.695 1.00 94.88 302 SER A C 1
ATOM 2305 O O . SER A 1 302 ? 16.389 -7.074 -4.119 1.00 94.88 302 SER A O 1
ATOM 2307 N N . LEU A 1 303 ? 17.056 -4.918 -4.106 1.00 96.38 303 LEU A N 1
ATOM 2308 C CA . LEU A 1 303 ? 15.973 -4.376 -4.935 1.00 96.38 303 LEU A CA 1
ATOM 2309 C C . LEU A 1 303 ? 16.425 -3.842 -6.305 1.00 96.38 303 LEU A C 1
ATOM 2311 O O . LEU A 1 303 ? 15.573 -3.639 -7.164 1.00 96.38 303 LEU A O 1
ATOM 2315 N N . GLU A 1 304 ? 17.730 -3.716 -6.567 1.00 95.38 304 GLU A N 1
ATOM 2316 C CA . GLU A 1 304 ? 18.299 -3.302 -7.866 1.00 95.38 304 GLU A CA 1
ATOM 2317 C C . GLU A 1 304 ? 17.709 -4.059 -9.073 1.00 95.38 304 GLU A C 1
ATOM 2319 O O . GLU A 1 304 ? 17.552 -3.503 -10.156 1.00 95.38 304 GLU A O 1
ATOM 2324 N N . MET A 1 305 ? 17.322 -5.326 -8.897 1.00 95.00 305 MET A N 1
ATOM 2325 C CA . MET A 1 305 ? 16.705 -6.156 -9.939 1.00 95.00 305 MET A CA 1
ATOM 2326 C C . MET A 1 305 ? 15.370 -5.590 -10.454 1.00 95.00 305 MET A C 1
ATOM 2328 O O . MET A 1 305 ? 14.995 -5.840 -11.601 1.00 95.00 305 MET A O 1
ATOM 2332 N N . LEU A 1 306 ? 14.665 -4.794 -9.645 1.00 97.00 306 LEU A N 1
ATOM 2333 C CA . LEU A 1 306 ? 13.435 -4.130 -10.073 1.00 97.00 306 LEU A CA 1
ATOM 2334 C C . LEU A 1 306 ? 13.691 -3.115 -11.199 1.00 97.00 306 LEU A C 1
ATOM 2336 O O . LEU A 1 306 ? 12.830 -2.951 -12.057 1.00 97.00 306 LEU A O 1
ATOM 2340 N N . VAL A 1 307 ? 14.887 -2.515 -11.227 1.00 96.12 307 VAL A N 1
ATOM 2341 C CA . VAL A 1 307 ? 15.365 -1.525 -12.213 1.00 96.12 307 VAL A CA 1
ATOM 2342 C C . VAL A 1 307 ? 16.374 -2.110 -13.219 1.00 96.12 307 VAL A C 1
ATOM 2344 O O . VAL A 1 307 ? 17.164 -1.393 -13.826 1.00 96.12 307 VAL A O 1
ATOM 2347 N N . GLY A 1 308 ? 16.357 -3.436 -13.401 1.00 94.25 308 GLY A N 1
ATOM 2348 C CA . GLY A 1 308 ? 17.197 -4.157 -14.370 1.00 94.25 308 GLY A CA 1
ATOM 2349 C C . GLY A 1 308 ? 18.506 -4.720 -13.807 1.00 94.25 308 GLY A C 1
ATOM 2350 O O . GLY A 1 308 ? 19.221 -5.423 -14.520 1.00 94.25 308 GLY A O 1
ATOM 2351 N N . GLY A 1 309 ? 18.794 -4.475 -12.523 1.00 94.44 309 GLY A N 1
ATOM 2352 C CA . GLY A 1 309 ? 19.975 -4.954 -11.798 1.00 94.44 309 GLY A CA 1
ATOM 2353 C C . GLY A 1 309 ? 21.266 -4.237 -12.202 1.00 94.44 309 GLY A C 1
ATOM 2354 O O . GLY A 1 309 ? 21.448 -3.915 -13.368 1.00 94.44 309 GLY A O 1
ATOM 2355 N N . ILE A 1 310 ? 22.188 -3.999 -11.267 1.00 94.50 310 ILE A N 1
ATOM 2356 C CA . ILE A 1 310 ? 23.385 -3.167 -11.508 1.00 94.50 310 ILE A CA 1
ATOM 2357 C C . ILE A 1 310 ? 24.657 -4.014 -11.510 1.00 94.50 310 ILE A C 1
ATOM 2359 O O . ILE A 1 310 ? 24.917 -4.761 -10.564 1.00 94.50 310 ILE A O 1
ATOM 2363 N N . GLN A 1 311 ? 25.468 -3.916 -12.562 1.00 94.25 311 GLN A N 1
ATOM 2364 C CA . GLN A 1 311 ? 26.764 -4.589 -12.666 1.00 94.25 311 GLN A CA 1
ATOM 2365 C C . GLN A 1 311 ? 27.897 -3.607 -12.954 1.00 94.25 311 GLN A C 1
ATOM 2367 O O . GLN A 1 311 ? 27.698 -2.553 -13.547 1.00 94.25 311 GLN A O 1
ATOM 2372 N N . SER A 1 312 ? 29.099 -3.996 -12.537 1.00 90.88 312 SER A N 1
ATOM 2373 C CA . SER A 1 312 ? 30.340 -3.305 -12.865 1.00 90.88 312 SER A CA 1
ATOM 2374 C C . SER A 1 312 ? 30.954 -3.949 -14.107 1.00 90.88 312 SER A C 1
ATOM 2376 O O . SER A 1 312 ? 31.148 -5.167 -14.134 1.00 90.88 312 SER A O 1
ATOM 2378 N N . VAL A 1 313 ? 31.220 -3.146 -15.136 1.00 87.69 313 VAL A N 1
ATOM 2379 C CA . VAL A 1 313 ? 31.745 -3.577 -16.439 1.00 87.69 313 VAL A CA 1
ATOM 2380 C C . VAL A 1 313 ? 33.083 -2.888 -16.686 1.00 87.69 313 VAL A C 1
ATOM 2382 O O . VAL A 1 313 ? 33.208 -1.675 -16.515 1.00 87.69 313 VAL A O 1
ATOM 2385 N N . THR A 1 314 ? 34.094 -3.654 -17.103 1.00 86.19 314 THR A N 1
ATOM 2386 C CA . THR A 1 314 ? 35.390 -3.099 -17.510 1.00 86.19 314 THR A CA 1
ATOM 2387 C C . THR A 1 314 ? 35.391 -2.809 -19.010 1.00 86.19 314 THR A C 1
ATOM 2389 O O . THR A 1 314 ? 35.296 -3.725 -19.826 1.00 86.19 314 THR A O 1
ATOM 2392 N N . LEU A 1 315 ? 35.509 -1.532 -19.370 1.00 82.69 315 LEU A N 1
ATOM 2393 C CA . LEU A 1 315 ? 35.673 -1.063 -20.742 1.00 82.69 315 LEU A CA 1
ATOM 2394 C C . LEU A 1 315 ? 37.112 -1.302 -21.221 1.00 82.69 315 LEU A C 1
ATOM 2396 O O . LEU A 1 315 ? 38.071 -1.123 -20.467 1.00 82.69 315 LEU A O 1
ATOM 2400 N N . GLY A 1 316 ? 37.266 -1.654 -22.499 1.00 83.62 316 GLY A N 1
ATOM 2401 C CA . GLY A 1 316 ? 38.573 -1.664 -23.157 1.00 83.62 316 GLY A CA 1
ATOM 2402 C C . GLY A 1 316 ? 39.135 -0.249 -23.323 1.00 83.62 316 GLY A C 1
ATOM 2403 O O . GLY A 1 316 ? 38.378 0.716 -23.415 1.00 83.62 316 GLY A O 1
ATOM 2404 N N . ASP A 1 317 ? 40.462 -0.129 -23.384 1.00 82.06 317 ASP A N 1
ATOM 2405 C CA . ASP A 1 317 ? 41.196 1.145 -23.381 1.00 82.06 317 ASP A CA 1
ATOM 2406 C C . ASP A 1 317 ? 40.700 2.161 -24.426 1.00 82.06 317 ASP A C 1
ATOM 2408 O O . ASP A 1 317 ? 40.531 3.337 -24.102 1.00 82.06 317 ASP A O 1
ATOM 2412 N N . GLU A 1 318 ? 40.398 1.708 -25.646 1.00 79.69 318 GLU A N 1
ATOM 2413 C CA . GLU A 1 318 ? 39.852 2.551 -26.719 1.00 79.69 318 GLU A CA 1
ATOM 2414 C C . GLU A 1 318 ? 38.456 3.100 -26.381 1.00 79.69 318 GLU A C 1
ATOM 2416 O O . GLU A 1 318 ? 38.181 4.275 -26.608 1.00 79.69 318 GLU A O 1
ATOM 2421 N N . GLU A 1 319 ? 37.578 2.283 -25.790 1.00 79.69 319 GLU A N 1
ATOM 2422 C CA . GLU A 1 319 ? 36.207 2.674 -25.436 1.00 79.69 319 GLU A CA 1
ATOM 2423 C C . GLU A 1 319 ? 36.172 3.561 -24.183 1.00 79.69 319 GLU A C 1
ATOM 2425 O O . GLU A 1 319 ? 35.421 4.535 -24.137 1.00 79.69 319 GLU A O 1
ATOM 2430 N N . ALA A 1 320 ? 37.027 3.279 -23.194 1.00 79.38 320 ALA A N 1
ATOM 2431 C CA . ALA A 1 320 ? 37.216 4.139 -22.027 1.00 79.38 320 ALA A CA 1
ATOM 2432 C C . ALA A 1 320 ? 37.738 5.525 -22.447 1.00 79.38 320 ALA A C 1
ATOM 2434 O O . ALA A 1 320 ? 37.179 6.546 -22.040 1.00 79.38 320 ALA A O 1
ATOM 2435 N N . SER A 1 321 ? 38.742 5.566 -23.334 1.00 78.75 321 SER A N 1
ATOM 2436 C CA . SER A 1 321 ? 39.269 6.809 -23.908 1.00 78.75 321 SER A CA 1
ATOM 2437 C C . SER A 1 321 ? 38.215 7.551 -24.739 1.00 78.75 321 SER A C 1
ATOM 2439 O O . SER A 1 321 ? 38.044 8.755 -24.556 1.00 78.75 321 SER A O 1
ATOM 2441 N N . ARG A 1 322 ? 37.438 6.844 -25.574 1.00 80.56 322 ARG A N 1
ATOM 2442 C CA . ARG A 1 322 ? 36.357 7.423 -26.393 1.00 80.56 322 ARG A CA 1
ATOM 2443 C C . ARG A 1 322 ? 35.222 8.025 -25.562 1.00 80.56 322 ARG A C 1
ATOM 2445 O O . ARG A 1 322 ? 34.646 9.026 -25.981 1.00 80.56 322 ARG A O 1
ATOM 2452 N N . ARG A 1 323 ? 34.881 7.429 -24.412 1.00 78.06 323 ARG A N 1
ATOM 2453 C CA . ARG A 1 323 ? 33.866 7.966 -23.484 1.00 78.06 323 ARG A CA 1
ATOM 2454 C C . ARG A 1 323 ? 34.424 9.011 -22.504 1.00 78.06 323 ARG A C 1
ATOM 2456 O O . ARG A 1 323 ? 33.631 9.695 -21.869 1.00 78.06 323 ARG A O 1
ATOM 2463 N N . GLY A 1 324 ? 35.747 9.128 -22.357 1.00 76.56 324 GLY A N 1
ATOM 2464 C CA . GLY A 1 324 ? 36.381 9.969 -21.331 1.00 76.56 324 GLY A CA 1
ATOM 2465 C C . GLY A 1 324 ? 36.160 9.465 -19.896 1.00 76.56 324 GLY A C 1
ATOM 2466 O O . GLY A 1 324 ? 36.201 10.253 -18.955 1.00 76.56 324 GLY A O 1
ATOM 2467 N N . LEU A 1 325 ? 35.885 8.168 -19.727 1.00 73.12 325 LEU A N 1
ATOM 2468 C CA . LEU A 1 325 ? 35.496 7.559 -18.452 1.00 73.12 325 LEU A CA 1
ATOM 2469 C C . LEU A 1 325 ? 36.623 6.715 -17.845 1.00 73.12 325 LEU A C 1
ATOM 2471 O O . LEU A 1 325 ? 37.589 6.334 -18.509 1.00 73.12 325 LEU A O 1
ATOM 2475 N N . GLN A 1 326 ? 36.464 6.369 -16.566 1.00 74.19 326 GLN A N 1
ATOM 2476 C CA . GLN A 1 326 ? 37.276 5.327 -15.940 1.00 74.19 326 GLN A CA 1
ATOM 2477 C C . GLN A 1 326 ? 37.097 3.993 -16.684 1.00 74.19 326 GLN A C 1
ATOM 2479 O O . GLN A 1 326 ? 36.036 3.716 -17.244 1.00 74.19 326 GLN A O 1
ATOM 2484 N N . LYS A 1 327 ? 38.114 3.121 -16.637 1.00 82.00 327 LYS A N 1
ATOM 2485 C CA . LYS A 1 327 ? 38.041 1.780 -17.251 1.00 82.00 327 LYS A CA 1
ATOM 2486 C C . LYS A 1 327 ? 36.947 0.886 -16.658 1.00 82.00 327 LYS A C 1
ATOM 2488 O O . LYS A 1 327 ? 36.643 -0.139 -17.249 1.00 82.00 327 LYS A O 1
ATOM 2493 N N . THR A 1 328 ? 36.364 1.253 -15.522 1.00 84.06 328 THR A N 1
ATOM 2494 C CA . THR A 1 328 ? 35.276 0.523 -14.870 1.00 84.06 328 THR A CA 1
ATOM 2495 C C . THR A 1 328 ? 34.062 1.436 -14.766 1.00 84.06 328 THR A C 1
ATOM 2497 O O . THR A 1 328 ? 34.173 2.539 -14.234 1.00 84.06 328 THR A O 1
ATOM 2500 N N . VAL A 1 329 ? 32.913 0.977 -15.261 1.00 88.38 329 VAL A N 1
ATOM 2501 C CA . VAL A 1 329 ? 31.635 1.708 -15.252 1.00 88.38 329 VAL A CA 1
ATOM 2502 C C . VAL A 1 329 ? 30.524 0.842 -14.661 1.00 88.38 329 VAL A C 1
ATOM 2504 O O . VAL A 1 329 ? 30.634 -0.385 -14.645 1.00 88.38 329 VAL A O 1
ATOM 2507 N N . LEU A 1 330 ? 29.452 1.471 -14.176 1.00 91.56 330 LEU A N 1
ATOM 2508 C CA . LEU A 1 330 ? 28.230 0.766 -13.792 1.00 91.56 330 LEU A CA 1
ATOM 2509 C C . LEU A 1 330 ? 27.242 0.781 -14.961 1.00 91.56 330 LEU A C 1
ATOM 2511 O O . LEU A 1 330 ? 26.932 1.838 -15.501 1.00 91.56 330 LEU A O 1
ATOM 2515 N N . GLU A 1 331 ? 26.737 -0.390 -15.334 1.00 93.06 331 GLU A N 1
ATOM 2516 C CA . GLU A 1 331 ? 25.719 -0.571 -16.375 1.00 93.06 331 GLU A CA 1
ATOM 2517 C C . GLU A 1 331 ? 24.644 -1.553 -15.865 1.00 93.06 331 GLU A C 1
ATOM 2519 O O . GLU A 1 331 ? 24.862 -2.302 -14.902 1.00 93.06 331 GLU A O 1
ATOM 2524 N N . ARG A 1 332 ? 23.455 -1.560 -16.481 1.00 95.19 332 ARG A N 1
ATOM 2525 C CA . ARG A 1 332 ? 22.400 -2.521 -16.119 1.00 95.19 332 ARG A CA 1
ATOM 2526 C C . ARG A 1 332 ? 22.762 -3.952 -16.538 1.00 95.19 332 ARG A C 1
ATOM 2528 O O . ARG A 1 332 ? 23.486 -4.176 -17.507 1.00 95.19 332 ARG A O 1
ATOM 2535 N N . LYS A 1 333 ? 22.228 -4.943 -15.817 1.00 94.38 333 LYS A N 1
ATOM 2536 C CA . LYS A 1 333 ? 22.337 -6.382 -16.136 1.00 94.38 333 LYS A CA 1
ATOM 2537 C C . LYS A 1 333 ? 21.353 -6.807 -17.228 1.00 94.38 333 LYS A C 1
ATOM 2539 O O . LYS A 1 333 ? 21.593 -7.804 -17.905 1.00 94.38 333 LYS A O 1
ATOM 2544 N N . GLY A 1 334 ? 20.247 -6.081 -17.389 1.00 93.12 334 GLY A N 1
ATOM 2545 C CA . GLY A 1 334 ? 19.205 -6.383 -18.364 1.00 93.12 334 GLY A CA 1
ATOM 2546 C C . GLY A 1 334 ? 18.023 -5.407 -18.308 1.00 93.12 334 GLY A C 1
ATOM 2547 O O . GLY A 1 334 ? 18.146 -4.325 -17.720 1.00 93.12 334 GLY A O 1
ATOM 2548 N N . PRO A 1 335 ? 16.881 -5.773 -18.921 1.00 93.81 335 PRO A N 1
ATOM 2549 C CA . PRO A 1 335 ? 15.679 -4.949 -18.916 1.00 93.81 335 PRO A CA 1
ATOM 2550 C C . PRO A 1 335 ? 15.083 -4.818 -17.511 1.00 93.81 335 PRO A C 1
ATOM 2552 O O . PRO A 1 335 ? 15.240 -5.696 -16.658 1.00 93.81 335 PRO A O 1
ATOM 2555 N N . SER A 1 336 ? 14.382 -3.713 -17.284 1.00 96.44 336 SER A N 1
ATOM 2556 C CA . SER A 1 336 ? 13.728 -3.398 -16.017 1.00 96.44 336 SER A CA 1
ATOM 2557 C C . SER A 1 336 ? 12.537 -4.325 -15.740 1.00 96.44 336 SER A C 1
ATOM 2559 O O . SER A 1 336 ? 11.854 -4.790 -16.652 1.00 96.44 336 SER A O 1
ATOM 2561 N N . THR A 1 337 ? 12.238 -4.573 -14.460 1.00 96.88 337 THR A N 1
ATOM 2562 C CA . THR A 1 337 ? 11.015 -5.302 -14.060 1.00 96.88 337 THR A CA 1
ATOM 2563 C C . THR A 1 337 ? 9.767 -4.420 -14.221 1.00 96.88 337 THR A C 1
ATOM 2565 O O . THR A 1 337 ? 8.658 -4.927 -14.402 1.00 96.88 337 THR A O 1
ATOM 2568 N N . PHE A 1 338 ? 9.949 -3.095 -14.193 1.00 97.69 338 PHE A N 1
ATOM 2569 C CA . PHE A 1 338 ? 8.904 -2.097 -14.410 1.00 97.69 338 PHE A CA 1
ATOM 2570 C C . PHE A 1 338 ? 9.280 -1.185 -15.579 1.00 97.69 338 PHE A C 1
ATOM 2572 O O . PHE A 1 338 ? 10.395 -0.672 -15.632 1.00 97.69 338 PHE A O 1
ATOM 2579 N N . THR A 1 339 ? 8.358 -0.958 -16.512 1.00 96.69 339 THR A N 1
ATOM 2580 C CA . THR A 1 339 ? 8.598 -0.078 -17.668 1.00 96.69 339 THR A CA 1
ATOM 2581 C C . THR A 1 339 ? 8.635 1.392 -17.258 1.00 96.69 339 THR A C 1
ATOM 2583 O O . THR A 1 339 ? 9.366 2.180 -17.847 1.00 96.69 339 THR A O 1
ATOM 2586 N N . SER A 1 340 ? 7.867 1.744 -16.223 1.00 96.94 340 SER A N 1
ATOM 2587 C CA . SER A 1 340 ? 7.696 3.112 -15.730 1.00 96.94 340 SER A CA 1
ATOM 2588 C C . SER A 1 340 ? 7.790 3.182 -14.206 1.00 96.94 340 SER A C 1
ATOM 2590 O O . SER A 1 340 ? 7.367 2.252 -13.511 1.00 96.94 340 SER A O 1
ATOM 2592 N N . GLY A 1 341 ? 8.292 4.302 -13.688 1.00 96.25 341 GLY A N 1
ATOM 2593 C CA . GLY A 1 341 ? 8.351 4.616 -12.259 1.00 96.25 341 GLY A CA 1
ATOM 2594 C C . GLY A 1 341 ? 7.586 5.896 -11.914 1.00 96.25 341 GLY A C 1
ATOM 2595 O O . GLY A 1 341 ? 7.424 6.771 -12.761 1.00 96.25 341 GLY A O 1
ATOM 2596 N N . ALA A 1 342 ? 7.134 6.018 -10.668 1.00 96.81 342 ALA A N 1
ATOM 2597 C CA . ALA A 1 342 ? 6.548 7.238 -10.121 1.00 96.81 342 ALA A CA 1
ATOM 2598 C C . ALA A 1 342 ? 7.072 7.504 -8.699 1.00 96.81 342 ALA A C 1
ATOM 2600 O O . ALA A 1 342 ? 6.809 6.715 -7.786 1.00 96.81 342 ALA A O 1
ATOM 2601 N N . GLU A 1 343 ? 7.784 8.614 -8.499 1.00 96.69 343 GLU A N 1
ATOM 2602 C CA . GLU A 1 343 ? 8.214 9.065 -7.170 1.00 96.69 343 GLU A CA 1
ATOM 2603 C C . GLU A 1 343 ? 7.130 9.945 -6.544 1.00 96.69 343 GLU A C 1
ATOM 2605 O O . GLU A 1 343 ? 6.804 11.019 -7.053 1.00 96.69 343 GLU A O 1
ATOM 2610 N N . ILE A 1 344 ? 6.533 9.492 -5.441 1.00 95.38 344 ILE A N 1
ATOM 2611 C CA . ILE A 1 344 ? 5.449 10.206 -4.762 1.00 95.38 344 ILE A CA 1
ATOM 2612 C C . ILE A 1 344 ? 6.058 11.157 -3.729 1.00 95.38 344 ILE A C 1
ATOM 2614 O O . ILE A 1 344 ? 6.234 10.807 -2.559 1.00 95.38 344 ILE A O 1
ATOM 2618 N N . ILE A 1 345 ? 6.358 12.377 -4.174 1.00 94.12 345 ILE A N 1
ATOM 2619 C CA . ILE A 1 345 ? 6.908 13.453 -3.340 1.00 94.12 345 ILE A CA 1
ATOM 2620 C C . ILE A 1 345 ? 5.896 13.875 -2.265 1.00 94.12 345 ILE A C 1
ATOM 2622 O O . ILE A 1 345 ? 6.243 14.066 -1.099 1.00 94.12 345 ILE A O 1
ATOM 2626 N N . SER A 1 346 ? 4.616 13.996 -2.634 1.00 92.56 346 SER A N 1
ATOM 2627 C CA . SER A 1 346 ? 3.538 14.338 -1.704 1.00 92.56 346 SER A CA 1
ATOM 2628 C C . SER A 1 346 ? 2.173 13.807 -2.165 1.00 92.56 346 SER A C 1
ATOM 2630 O O . SER A 1 346 ? 2.040 13.149 -3.191 1.00 92.56 346 SER A O 1
ATOM 2632 N N . LYS A 1 347 ? 1.110 14.133 -1.417 1.00 88.00 347 LYS A N 1
ATOM 2633 C CA . LYS A 1 347 ? -0.282 13.801 -1.782 1.00 88.00 347 LYS A CA 1
ATOM 2634 C C . LYS A 1 347 ? -0.800 14.561 -3.013 1.00 88.00 347 LYS A C 1
ATOM 2636 O O . LYS A 1 347 ? -1.880 14.239 -3.499 1.00 88.00 347 LYS A O 1
ATOM 2641 N N . THR A 1 348 ? -0.073 15.578 -3.474 1.00 89.88 348 THR A N 1
ATOM 2642 C CA . THR A 1 348 ? -0.465 16.495 -4.558 1.00 89.88 348 THR A CA 1
ATOM 2643 C C . THR A 1 348 ? 0.639 16.696 -5.600 1.00 89.88 348 THR A C 1
ATOM 2645 O O . THR A 1 348 ? 0.483 17.532 -6.483 1.00 89.88 348 THR A O 1
ATOM 2648 N N . GLU A 1 349 ? 1.752 15.965 -5.497 1.00 93.00 349 GLU A N 1
ATOM 2649 C CA . GLU A 1 349 ? 2.917 16.080 -6.381 1.00 93.00 349 GLU A CA 1
ATOM 2650 C C . GLU A 1 349 ? 3.620 14.729 -6.513 1.00 93.00 349 GLU A C 1
ATOM 2652 O O . GLU A 1 349 ? 3.922 14.085 -5.505 1.00 93.00 349 GLU A O 1
ATOM 2657 N N . LEU A 1 350 ? 3.908 14.334 -7.752 1.00 94.81 350 LEU A N 1
ATOM 2658 C CA . LEU A 1 350 ? 4.749 13.185 -8.069 1.00 94.81 350 LEU A CA 1
ATOM 2659 C C . LEU A 1 350 ? 5.612 13.444 -9.313 1.00 94.81 350 LEU A C 1
ATOM 2661 O O . LEU A 1 350 ? 5.288 14.311 -10.127 1.00 94.81 350 LEU A O 1
ATOM 2665 N N . GLN A 1 351 ? 6.701 12.690 -9.450 1.00 95.56 351 GLN A N 1
ATOM 2666 C CA . GLN A 1 351 ? 7.578 12.681 -10.625 1.00 95.56 351 GLN A CA 1
ATOM 2667 C C . GLN A 1 351 ? 7.364 11.374 -11.402 1.00 95.56 351 GLN A C 1
ATOM 2669 O O . GLN A 1 351 ? 7.502 10.291 -10.835 1.00 95.56 351 GLN A O 1
ATOM 2674 N N . VAL A 1 352 ? 7.004 11.459 -12.684 1.00 96.06 352 VAL A N 1
ATOM 2675 C CA . VAL A 1 352 ? 6.772 10.313 -13.574 1.00 96.06 352 VAL A CA 1
ATOM 2676 C C . VAL A 1 352 ? 7.992 10.044 -14.444 1.00 96.06 352 VAL A C 1
ATOM 2678 O O . VAL A 1 352 ? 8.370 10.850 -15.291 1.00 96.06 352 VAL A O 1
ATOM 2681 N N . HIS A 1 353 ? 8.529 8.839 -14.311 1.00 96.00 353 HIS A N 1
ATOM 2682 C CA . HIS A 1 353 ? 9.545 8.267 -15.180 1.00 96.00 353 HIS A CA 1
ATOM 2683 C C . HIS A 1 353 ? 8.844 7.344 -16.182 1.00 96.00 353 HIS A C 1
ATOM 2685 O O . HIS A 1 353 ? 8.689 6.149 -15.919 1.00 96.00 353 HIS A O 1
ATOM 2691 N N . ARG A 1 354 ? 8.372 7.893 -17.316 1.00 94.56 354 ARG A N 1
ATOM 2692 C CA . ARG A 1 354 ? 7.691 7.105 -18.370 1.00 94.56 354 ARG A CA 1
ATOM 2693 C C . ARG A 1 354 ? 8.558 5.959 -18.887 1.00 94.56 354 ARG A C 1
ATOM 2695 O O . ARG A 1 354 ? 8.048 4.872 -19.132 1.00 94.56 354 ARG A O 1
ATOM 2702 N N . ASP A 1 355 ? 9.853 6.231 -19.018 1.00 95.62 355 ASP A N 1
ATOM 2703 C CA . ASP A 1 355 ? 10.897 5.258 -19.308 1.00 95.62 355 ASP A CA 1
ATOM 2704 C C . ASP A 1 355 ? 11.815 5.148 -18.079 1.00 95.62 355 ASP A C 1
ATOM 2706 O O . ASP A 1 355 ? 12.638 6.029 -17.787 1.00 95.62 355 ASP A O 1
ATOM 2710 N N . LEU A 1 356 ? 11.623 4.072 -17.314 1.00 95.88 356 LEU A N 1
ATOM 2711 C CA . LEU A 1 356 ? 12.433 3.780 -16.134 1.00 95.88 356 LEU A CA 1
ATOM 2712 C C . LEU A 1 356 ? 13.841 3.290 -16.514 1.00 95.88 356 LEU A C 1
ATOM 2714 O O . LEU A 1 356 ? 14.778 3.480 -15.743 1.00 95.88 356 LEU A O 1
ATOM 2718 N N . GLU A 1 357 ? 14.022 2.720 -17.706 1.00 96.38 357 GLU A N 1
ATOM 2719 C CA . GLU A 1 357 ? 15.329 2.273 -18.191 1.00 96.38 357 GLU A CA 1
ATOM 2720 C C . GLU A 1 357 ? 16.220 3.466 -18.550 1.00 96.38 357 GLU A C 1
ATOM 2722 O O . GLU A 1 357 ? 17.324 3.587 -18.019 1.00 96.38 357 GLU A O 1
ATOM 2727 N N . ALA A 1 358 ? 15.707 4.414 -19.338 1.00 96.62 358 ALA A N 1
ATOM 2728 C CA . ALA A 1 358 ? 16.412 5.655 -19.663 1.00 96.62 358 ALA A CA 1
ATOM 2729 C C . ALA A 1 358 ? 16.686 6.535 -18.427 1.00 96.62 358 ALA A C 1
ATOM 2731 O O . ALA A 1 358 ? 17.678 7.266 -18.399 1.00 96.62 358 ALA A O 1
ATOM 2732 N N . THR A 1 359 ? 15.836 6.451 -17.396 1.00 96.69 359 THR A N 1
ATOM 2733 C CA . THR A 1 359 ? 16.069 7.082 -16.084 1.00 96.69 359 THR A CA 1
ATOM 2734 C C . THR A 1 359 ? 17.289 6.476 -15.389 1.00 96.69 359 THR A C 1
ATOM 2736 O O . THR A 1 359 ? 18.188 7.201 -14.965 1.00 96.69 359 THR A O 1
ATOM 2739 N N . VAL A 1 360 ? 17.354 5.146 -15.300 1.00 96.94 360 VAL A N 1
ATOM 2740 C CA . VAL A 1 360 ? 18.460 4.435 -14.641 1.00 96.94 360 VAL A CA 1
ATOM 2741 C C . VAL A 1 360 ? 19.767 4.624 -15.415 1.00 96.94 360 VAL A C 1
ATOM 2743 O O . VAL A 1 360 ? 20.794 4.916 -14.809 1.00 96.94 360 VAL A O 1
ATOM 2746 N N . ASP A 1 361 ? 19.732 4.572 -16.748 1.00 95.62 361 ASP A N 1
ATOM 2747 C CA . ASP A 1 361 ? 20.906 4.798 -17.604 1.00 95.62 361 ASP A CA 1
ATOM 2748 C C . ASP A 1 361 ? 21.383 6.268 -17.609 1.00 95.62 361 ASP A C 1
ATOM 2750 O O . ASP A 1 361 ? 22.522 6.556 -17.992 1.00 95.62 361 ASP A O 1
ATOM 2754 N N . ALA A 1 362 ? 20.544 7.222 -17.184 1.00 95.12 362 ALA A N 1
ATOM 2755 C CA . ALA A 1 362 ? 20.971 8.587 -16.874 1.00 95.12 362 ALA A CA 1
ATOM 2756 C C . ALA A 1 362 ? 21.734 8.632 -15.544 1.00 95.12 362 ALA A C 1
ATOM 2758 O O . ALA A 1 362 ? 22.895 9.050 -15.529 1.00 95.12 362 ALA A O 1
ATOM 2759 N N . LEU A 1 363 ? 21.126 8.111 -14.473 1.00 94.94 363 LEU A N 1
ATOM 2760 C CA . LEU A 1 363 ? 21.688 8.104 -13.118 1.00 94.94 363 LEU A CA 1
ATOM 2761 C C . LEU A 1 363 ? 23.026 7.346 -13.038 1.00 94.94 363 LEU A C 1
ATOM 2763 O O . LEU A 1 363 ? 24.005 7.886 -12.529 1.00 94.94 363 LEU A O 1
ATOM 2767 N N . LEU A 1 364 ? 23.120 6.145 -13.623 1.00 93.31 364 LEU A N 1
ATOM 2768 C CA . LEU A 1 364 ? 24.366 5.359 -13.681 1.00 93.31 364 LEU A CA 1
ATOM 2769 C C . LEU A 1 364 ? 25.499 6.067 -14.443 1.00 93.31 364 LEU A C 1
ATOM 2771 O O . LEU A 1 364 ? 26.675 5.819 -14.183 1.00 93.31 364 LEU A O 1
ATOM 2775 N N . ALA A 1 365 ? 25.147 6.956 -15.373 1.00 90.31 365 ALA A N 1
ATOM 2776 C CA . ALA A 1 365 ? 26.083 7.765 -16.144 1.00 90.31 365 ALA A CA 1
ATOM 2777 C C . ALA A 1 365 ? 26.362 9.145 -15.511 1.00 90.31 365 ALA A C 1
ATOM 2779 O O . ALA A 1 365 ? 26.967 9.988 -16.171 1.00 90.31 365 ALA A O 1
ATOM 2780 N N . GLY A 1 366 ? 25.903 9.401 -14.278 1.00 89.44 366 GLY A N 1
ATOM 2781 C CA . GLY A 1 366 ? 26.098 10.677 -13.580 1.00 89.44 366 GLY A CA 1
ATOM 2782 C C . GLY A 1 366 ? 25.345 11.856 -14.205 1.00 89.44 366 GLY A C 1
ATOM 2783 O O . GLY A 1 366 ? 25.817 12.988 -14.140 1.00 89.44 366 GLY A O 1
ATOM 2784 N N . ARG A 1 367 ? 24.205 11.604 -14.863 1.00 91.56 367 ARG A N 1
ATOM 2785 C CA . ARG A 1 367 ? 23.384 12.619 -15.543 1.00 91.56 367 ARG A CA 1
ATOM 2786 C C . ARG A 1 367 ? 22.006 12.710 -14.896 1.00 91.56 367 ARG A C 1
ATOM 2788 O O . ARG A 1 367 ? 21.404 11.678 -14.607 1.00 91.56 367 ARG A O 1
ATOM 2795 N N . SER A 1 368 ? 21.468 13.924 -14.773 1.00 90.56 368 SER A N 1
ATOM 2796 C CA . SER A 1 368 ? 20.086 14.135 -14.329 1.00 90.56 368 SER A CA 1
ATOM 2797 C C . SER A 1 368 ? 19.107 13.355 -15.226 1.00 90.56 368 SER A C 1
ATOM 2799 O O . SER A 1 368 ? 19.200 13.459 -16.459 1.00 90.56 368 SER A O 1
ATOM 2801 N N . PRO A 1 369 ? 18.176 12.571 -14.654 1.00 93.50 369 PRO A N 1
ATOM 2802 C CA . PRO A 1 369 ? 17.135 11.903 -15.421 1.00 93.50 369 PRO A CA 1
ATOM 2803 C C . PRO A 1 369 ? 16.115 12.919 -15.957 1.00 93.50 369 PRO A C 1
ATOM 2805 O O . PRO A 1 369 ? 16.071 14.076 -15.538 1.00 93.50 369 PRO A O 1
ATOM 2808 N N . LYS A 1 370 ? 15.272 12.469 -16.890 1.00 92.38 370 LYS A N 1
ATOM 2809 C CA . LYS A 1 370 ? 14.102 13.222 -17.360 1.00 92.38 370 LYS A CA 1
ATOM 2810 C C . LYS A 1 370 ? 12.841 12.612 -16.770 1.00 92.38 370 LYS A C 1
ATOM 2812 O O . LYS A 1 370 ? 12.664 11.398 -16.851 1.00 92.38 370 LYS A O 1
ATOM 2817 N N . PHE A 1 371 ? 11.959 13.453 -16.248 1.00 94.06 371 PHE A N 1
ATOM 2818 C CA . PHE A 1 371 ? 10.667 13.040 -15.705 1.00 94.06 371 PHE A CA 1
ATOM 2819 C C . PHE A 1 371 ? 9.596 14.101 -15.959 1.00 94.06 371 PHE A C 1
ATOM 2821 O O . PHE A 1 371 ? 9.884 15.246 -16.307 1.00 94.06 371 PHE A O 1
ATOM 2828 N N . GLU A 1 372 ? 8.339 13.724 -15.772 1.00 94.19 372 GLU A N 1
ATOM 2829 C CA . GLU A 1 372 ? 7.195 14.632 -15.825 1.00 94.19 372 GLU A CA 1
ATOM 2830 C C . GLU A 1 372 ? 6.691 14.878 -14.400 1.00 94.19 372 GLU A C 1
ATOM 2832 O O . GLU A 1 372 ? 6.303 13.955 -13.689 1.00 94.19 372 GLU A O 1
ATOM 2837 N N . VAL A 1 373 ? 6.719 16.129 -13.947 1.00 93.88 373 VAL A N 1
ATOM 2838 C CA . VAL A 1 373 ? 6.154 16.531 -12.656 1.00 93.88 373 VAL A CA 1
ATOM 2839 C C . VAL A 1 373 ? 4.650 16.687 -12.830 1.00 93.88 373 VAL A C 1
ATOM 2841 O O . VAL A 1 373 ? 4.203 17.587 -13.544 1.00 93.88 373 VAL A O 1
ATOM 2844 N N . HIS A 1 374 ? 3.873 15.817 -12.186 1.00 92.56 374 HIS A N 1
ATOM 2845 C CA . HIS A 1 374 ? 2.412 15.886 -12.179 1.00 92.56 374 HIS A CA 1
ATOM 2846 C C . HIS A 1 374 ? 1.963 16.499 -10.851 1.00 92.56 374 HIS A C 1
ATOM 2848 O O . HIS A 1 374 ? 2.350 16.029 -9.775 1.00 92.56 374 HIS A O 1
ATOM 2854 N N . LYS A 1 375 ? 1.157 17.563 -10.920 1.00 89.75 375 LYS A N 1
ATOM 2855 C CA . LYS A 1 375 ? 0.696 18.330 -9.753 1.00 89.75 375 LYS A CA 1
ATOM 2856 C C . LYS A 1 375 ? -0.814 18.477 -9.718 1.00 89.75 375 LYS A C 1
ATOM 2858 O O . LYS A 1 375 ? -1.444 18.665 -10.754 1.00 89.75 375 LYS A O 1
ATOM 2863 N N . ILE A 1 376 ? -1.380 18.428 -8.511 1.00 85.75 376 ILE A N 1
ATOM 2864 C CA . ILE A 1 376 ? -2.778 18.782 -8.242 1.00 85.75 376 ILE A CA 1
ATOM 2865 C C . ILE A 1 376 ? -2.825 20.212 -7.705 1.00 85.75 376 ILE A C 1
ATOM 2867 O O . ILE A 1 376 ? -2.345 20.495 -6.608 1.00 85.75 376 ILE A O 1
ATOM 2871 N N . ASP A 1 377 ? -3.443 21.097 -8.477 1.00 75.81 377 ASP A N 1
ATOM 2872 C CA . ASP A 1 377 ? -3.729 22.481 -8.106 1.00 75.81 377 ASP A CA 1
ATOM 2873 C C . ASP A 1 377 ? -4.664 22.545 -6.875 1.00 75.81 377 ASP A C 1
ATOM 2875 O O . ASP A 1 377 ? -5.511 21.662 -6.708 1.00 75.81 377 ASP A O 1
ATOM 2879 N N . PRO A 1 378 ? -4.678 23.633 -6.077 1.00 67.94 378 PRO A N 1
ATOM 2880 C CA . PRO A 1 378 ? -5.662 23.831 -5.000 1.00 67.94 378 PRO A CA 1
ATOM 2881 C C . PRO A 1 378 ? -7.136 23.802 -5.453 1.00 67.94 378 PRO A C 1
ATOM 2883 O O . PRO A 1 378 ? -8.041 23.748 -4.623 1.00 67.94 378 PRO A O 1
ATOM 2886 N N . LYS A 1 379 ? -7.386 23.853 -6.769 1.00 64.06 379 LYS A N 1
ATOM 2887 C CA . LYS A 1 379 ? -8.707 23.736 -7.413 1.00 64.06 379 LYS A CA 1
ATOM 2888 C C . LYS A 1 379 ? -9.061 22.305 -7.854 1.00 64.06 379 LYS A C 1
ATOM 2890 O O . LYS A 1 379 ? -10.149 22.097 -8.379 1.00 64.06 379 LYS A O 1
ATOM 2895 N N . GLY A 1 380 ? -8.161 21.335 -7.673 1.00 62.97 380 GLY A N 1
ATOM 2896 C CA . GLY A 1 380 ? -8.337 19.936 -8.084 1.00 62.97 380 GLY A CA 1
ATOM 2897 C C . GLY A 1 380 ? -7.948 19.618 -9.534 1.00 62.97 380 GLY A C 1
ATOM 2898 O O . GLY A 1 380 ? -8.059 18.464 -9.940 1.00 62.97 380 GLY A O 1
ATOM 2899 N N . SER A 1 381 ? -7.485 20.601 -10.312 1.00 67.31 381 SER A N 1
ATOM 2900 C CA . SER A 1 381 ? -6.947 20.380 -11.661 1.00 67.31 381 SER A CA 1
ATOM 2901 C C . SER A 1 381 ? -5.597 19.664 -11.602 1.00 67.31 381 SER A C 1
ATOM 2903 O O . SER A 1 381 ? -4.763 20.010 -10.768 1.00 67.31 381 SER A O 1
ATOM 2905 N N . THR A 1 382 ? -5.347 18.721 -12.510 1.00 71.19 382 THR A N 1
ATOM 2906 C CA . THR A 1 382 ? -3.997 18.180 -12.733 1.00 71.19 382 THR A CA 1
ATOM 2907 C C . THR A 1 382 ? -3.290 18.977 -13.825 1.00 71.19 382 THR A C 1
ATOM 2909 O O . THR A 1 382 ? -3.915 19.328 -14.826 1.00 71.19 382 THR A O 1
ATOM 2912 N N . TYR A 1 383 ? -2.002 19.255 -13.637 1.00 71.56 383 TYR A N 1
ATOM 2913 C CA . TYR A 1 383 ? -1.123 19.791 -14.674 1.00 71.56 383 TYR A CA 1
ATOM 2914 C C . TYR A 1 383 ? 0.226 19.067 -14.682 1.00 71.56 383 TYR A C 1
ATOM 2916 O O . TYR A 1 383 ? 0.662 18.522 -13.666 1.00 71.56 383 TYR A O 1
ATOM 2924 N N . GLU A 1 384 ? 0.857 19.058 -15.854 1.00 79.19 384 GLU A N 1
ATOM 2925 C CA . GLU A 1 384 ? 2.036 18.258 -16.187 1.00 79.19 384 GLU A CA 1
ATOM 2926 C C . GLU A 1 384 ? 3.141 19.197 -16.690 1.00 79.19 384 GLU A C 1
ATOM 2928 O O . GLU A 1 384 ? 2.902 20.044 -17.556 1.00 79.19 384 GLU A O 1
ATOM 2933 N N . THR A 1 385 ? 4.352 19.077 -16.146 1.00 80.62 385 THR A N 1
ATOM 2934 C CA . THR A 1 385 ? 5.518 19.869 -16.574 1.00 80.62 385 THR A CA 1
ATOM 2935 C C . THR A 1 385 ? 6.767 19.002 -16.625 1.00 80.62 385 THR A C 1
ATOM 2937 O O . THR A 1 385 ? 7.061 18.309 -15.654 1.00 80.62 385 THR A O 1
ATOM 2940 N N . LEU A 1 386 ? 7.535 19.067 -17.716 1.00 77.62 386 LEU A N 1
ATOM 2941 C CA . LEU A 1 386 ? 8.826 18.379 -17.814 1.00 77.62 386 LEU A CA 1
ATOM 2942 C C . LEU A 1 386 ? 9.803 18.915 -16.760 1.00 77.62 386 LEU A C 1
ATOM 2944 O O . LEU A 1 386 ? 10.054 20.119 -16.699 1.00 77.62 386 LEU A O 1
ATOM 2948 N N . GLY A 1 387 ? 10.349 18.009 -15.955 1.00 65.06 387 GLY A N 1
ATOM 2949 C CA . GLY A 1 387 ? 11.358 18.281 -14.943 1.00 65.06 387 GLY A CA 1
ATOM 2950 C C . GLY A 1 387 ? 12.719 17.697 -15.317 1.00 65.06 387 GLY A C 1
ATOM 2951 O O . GLY A 1 387 ? 12.818 16.605 -15.879 1.00 65.06 387 GLY A O 1
ATOM 2952 N N . ASN A 1 388 ? 13.757 18.445 -14.953 1.00 60.97 388 ASN A N 1
ATOM 2953 C CA . ASN A 1 388 ? 15.105 17.947 -14.703 1.00 60.97 388 ASN A CA 1
ATOM 2954 C C . ASN A 1 388 ? 15.424 18.327 -13.246 1.00 60.97 388 ASN A C 1
ATOM 2956 O O . ASN A 1 388 ? 15.007 19.406 -12.812 1.00 60.97 388 ASN A O 1
ATOM 2960 N N . ASP A 1 389 ? 16.175 17.512 -12.508 1.00 52.25 389 ASP A N 1
ATOM 2961 C CA . ASP A 1 389 ? 16.582 17.875 -11.145 1.00 52.25 389 ASP A CA 1
ATOM 2962 C C . ASP A 1 389 ? 17.548 19.068 -11.129 1.00 52.25 389 ASP A C 1
ATOM 2964 O O . ASP A 1 389 ? 18.600 19.033 -11.770 1.00 52.25 389 ASP A O 1
ATOM 2968 N N . ILE A 1 390 ? 17.195 20.102 -10.357 1.00 36.72 390 ILE A N 1
ATOM 2969 C CA . ILE A 1 390 ? 18.093 21.172 -9.902 1.00 36.72 390 ILE A CA 1
ATOM 2970 C C . ILE A 1 390 ? 17.692 21.548 -8.470 1.00 36.72 390 ILE A C 1
ATOM 2972 O O . ILE A 1 390 ? 16.588 22.057 -8.252 1.00 36.72 390 ILE A O 1
ATOM 2976 N N . PRO A 1 391 ? 18.591 21.333 -7.498 1.00 35.38 391 PRO A N 1
ATOM 2977 C CA . PRO A 1 391 ? 18.787 22.348 -6.467 1.00 35.38 391 PRO A CA 1
ATOM 2978 C C . PRO A 1 391 ? 20.275 22.594 -6.139 1.00 35.38 391 PRO A C 1
ATOM 2980 O O . PRO A 1 391 ? 20.649 22.641 -4.968 1.00 35.38 391 PRO A O 1
ATOM 2983 N N . ASP A 1 392 ? 21.128 22.807 -7.148 1.00 34.34 392 ASP A N 1
ATOM 2984 C CA . ASP A 1 392 ? 22.445 23.421 -6.914 1.00 34.34 392 ASP A CA 1
ATOM 2985 C C . ASP A 1 392 ? 22.259 24.907 -6.572 1.00 34.34 392 ASP A C 1
ATOM 2987 O O . ASP A 1 392 ? 21.863 25.715 -7.414 1.00 34.34 392 ASP A O 1
ATOM 2991 N N . GLY A 1 393 ? 22.482 25.254 -5.300 1.00 28.56 393 GLY A N 1
ATOM 2992 C CA . GLY A 1 393 ? 22.078 26.556 -4.754 1.00 28.56 393 GLY A CA 1
ATOM 2993 C C . GLY A 1 393 ? 22.841 27.055 -3.524 1.00 28.56 393 GLY A C 1
ATOM 2994 O O . GLY A 1 393 ? 22.456 28.080 -2.967 1.00 28.56 393 GLY A O 1
ATOM 2995 N N . ILE A 1 394 ? 23.915 26.377 -3.099 1.00 30.27 394 ILE A N 1
ATOM 2996 C CA . ILE A 1 394 ? 24.883 26.918 -2.127 1.00 30.27 394 ILE A CA 1
ATOM 2997 C C . ILE A 1 394 ? 26.306 26.651 -2.631 1.00 30.27 394 ILE A C 1
ATOM 2999 O O . ILE A 1 394 ? 27.025 25.807 -2.106 1.00 30.27 394 ILE A O 1
ATOM 3003 N N . HIS A 1 395 ? 26.715 27.411 -3.645 1.00 28.98 395 HIS A N 1
ATOM 3004 C CA . HIS A 1 395 ? 28.127 27.724 -3.845 1.00 28.98 395 HIS A CA 1
ATOM 3005 C C . HIS A 1 395 ? 28.354 29.148 -3.337 1.00 28.98 395 HIS A C 1
ATOM 3007 O O . HIS A 1 395 ? 27.845 30.112 -3.911 1.00 28.98 395 HIS A O 1
ATOM 3013 N N . SER A 1 396 ? 29.079 29.278 -2.227 1.00 31.41 396 SER A N 1
ATOM 3014 C CA . SER A 1 396 ? 29.606 30.566 -1.780 1.00 31.41 396 SER A CA 1
ATOM 3015 C C . SER A 1 396 ? 30.606 31.093 -2.807 1.00 31.41 396 SER A C 1
ATOM 3017 O O . SER A 1 396 ? 31.389 30.324 -3.363 1.00 31.41 396 SER A O 1
ATOM 3019 N N . GLN A 1 397 ? 30.570 32.400 -3.055 1.00 28.36 397 GLN A N 1
ATOM 3020 C CA . GLN A 1 397 ? 31.491 33.060 -3.974 1.00 28.36 397 GLN A CA 1
ATOM 3021 C C . GLN A 1 397 ? 32.895 33.108 -3.363 1.00 28.36 397 GLN A C 1
ATOM 3023 O O . GLN A 1 397 ? 33.084 33.716 -2.311 1.00 28.36 397 GLN A O 1
ATOM 3028 N N . GLU A 1 398 ? 33.869 32.533 -4.059 1.00 29.55 398 GLU A N 1
ATOM 3029 C CA . GLU A 1 398 ? 35.272 32.928 -3.956 1.00 29.55 398 GLU A CA 1
ATOM 3030 C C . GLU A 1 398 ? 35.663 33.489 -5.329 1.00 29.55 398 GLU A C 1
ATOM 3032 O O . GLU A 1 398 ? 35.526 32.808 -6.346 1.00 29.55 398 GLU A O 1
ATOM 3037 N N . GLU A 1 399 ? 36.046 34.767 -5.376 1.00 29.77 399 GLU A N 1
ATOM 3038 C CA . GLU A 1 399 ? 36.541 35.419 -6.593 1.00 29.77 399 GLU A CA 1
ATOM 3039 C C . GLU A 1 399 ? 38.071 35.330 -6.619 1.00 29.77 399 GLU A C 1
ATOM 3041 O O . GLU A 1 399 ? 38.742 35.846 -5.723 1.00 29.77 399 GLU A O 1
ATOM 3046 N N . ASP A 1 400 ? 38.631 34.701 -7.655 1.00 24.89 400 ASP A N 1
ATOM 3047 C CA . ASP A 1 400 ? 40.077 34.673 -7.886 1.00 24.89 400 ASP A CA 1
ATOM 3048 C C . ASP A 1 400 ? 40.625 36.089 -8.132 1.00 24.89 400 ASP A C 1
ATOM 3050 O O . ASP A 1 400 ? 40.270 36.748 -9.114 1.00 24.89 400 ASP A O 1
ATOM 3054 N N . VAL A 1 401 ? 41.583 36.524 -7.306 1.00 25.61 401 VAL A N 1
ATOM 3055 C CA . VAL A 1 401 ? 42.453 37.668 -7.614 1.00 25.61 401 VAL A CA 1
ATOM 3056 C C . VAL A 1 401 ? 43.916 37.244 -7.506 1.00 25.61 401 VAL A C 1
ATOM 3058 O O . VAL A 1 401 ? 44.436 36.938 -6.437 1.00 25.61 401 VAL A O 1
ATOM 3061 N N . ILE A 1 402 ? 44.573 37.236 -8.662 1.00 27.05 402 ILE A N 1
ATOM 3062 C CA . ILE A 1 402 ? 45.966 36.832 -8.873 1.00 27.05 402 ILE A CA 1
ATOM 3063 C C . ILE A 1 402 ? 46.928 37.930 -8.391 1.00 27.05 402 ILE A C 1
ATOM 3065 O O . ILE A 1 402 ? 46.706 39.095 -8.710 1.00 27.05 402 ILE A O 1
ATOM 3069 N N . VAL A 1 403 ? 48.042 37.553 -7.748 1.00 24.66 403 VAL A N 1
ATOM 3070 C CA . VAL A 1 403 ? 49.411 38.069 -8.006 1.00 24.66 403 VAL A CA 1
ATOM 3071 C C . VAL A 1 403 ? 50.443 37.174 -7.295 1.00 24.66 403 VAL A C 1
ATOM 3073 O O . VAL A 1 403 ? 50.128 36.497 -6.320 1.00 24.66 403 VAL A O 1
ATOM 3076 N N . SER A 1 404 ? 51.653 37.108 -7.851 1.00 24.17 404 SER A N 1
ATOM 3077 C CA . SER A 1 404 ? 52.754 36.215 -7.467 1.00 24.17 404 SER A CA 1
ATOM 3078 C C . SER A 1 404 ? 53.893 36.928 -6.716 1.00 24.17 404 SER A C 1
ATOM 3080 O O . SER A 1 404 ? 53.873 38.147 -6.586 1.00 24.17 404 SER A O 1
ATOM 3082 N N . GLU A 1 405 ? 54.921 36.148 -6.346 1.00 25.52 405 GLU A N 1
ATOM 3083 C CA . GLU A 1 405 ? 56.189 36.562 -5.704 1.00 25.52 405 GLU A CA 1
ATOM 3084 C C . GLU A 1 405 ? 56.044 36.857 -4.185 1.00 25.52 405 GLU A C 1
ATOM 3086 O O . GLU A 1 405 ? 54.989 37.266 -3.713 1.00 25.52 405 GLU A O 1
ATOM 3091 N N . ASP A 1 406 ? 57.022 36.561 -3.319 1.00 25.44 406 ASP A N 1
ATOM 3092 C CA . ASP A 1 406 ? 58.444 36.277 -3.575 1.00 25.44 406 ASP A CA 1
ATOM 3093 C C . ASP A 1 406 ? 59.044 35.184 -2.643 1.00 25.44 406 ASP A C 1
ATOM 3095 O O . ASP A 1 406 ? 58.405 34.690 -1.712 1.00 25.44 406 ASP A O 1
ATOM 3099 N N . HIS A 1 407 ? 60.287 34.778 -2.907 1.00 27.34 407 HIS A N 1
ATOM 3100 C CA . HIS A 1 407 ? 61.060 33.763 -2.182 1.00 27.34 407 HIS A CA 1
ATOM 3101 C C . HIS A 1 407 ? 61.820 34.353 -0.976 1.00 27.34 407 HIS A C 1
ATOM 3103 O O . HIS A 1 407 ? 62.595 35.290 -1.144 1.00 27.34 407 HIS A O 1
ATOM 3109 N N . PHE A 1 408 ? 61.769 33.713 0.202 1.00 24.58 408 PHE A N 1
ATOM 3110 C CA . PHE A 1 408 ? 62.914 33.728 1.131 1.00 24.58 408 PHE A CA 1
ATOM 3111 C C . PHE A 1 408 ? 63.006 32.461 2.002 1.00 24.58 408 PHE A C 1
ATOM 3113 O O . PHE A 1 408 ? 62.081 31.657 2.061 1.00 24.58 408 PHE A O 1
ATOM 3120 N N . MET A 1 409 ? 64.171 32.252 2.620 1.00 25.22 409 MET A N 1
ATOM 3121 C CA . MET A 1 409 ? 64.628 30.985 3.215 1.00 25.22 409 MET A CA 1
ATOM 3122 C C . MET A 1 409 ? 65.052 31.133 4.690 1.00 25.22 409 MET A C 1
ATOM 3124 O O . MET A 1 409 ? 65.364 32.240 5.120 1.00 25.22 409 MET A O 1
ATOM 3128 N N . ARG A 1 410 ? 65.256 29.972 5.350 1.00 24.84 410 ARG A N 1
ATOM 3129 C CA . ARG A 1 410 ? 66.125 29.715 6.533 1.00 24.84 410 ARG A CA 1
ATOM 3130 C C . ARG A 1 410 ? 65.565 30.059 7.937 1.00 24.84 410 ARG A C 1
ATOM 3132 O O . ARG A 1 410 ? 65.167 31.187 8.179 1.00 24.84 410 ARG A O 1
ATOM 3139 N N . THR A 1 411 ? 65.316 29.044 8.788 1.00 24.64 411 THR A N 1
ATOM 3140 C CA . THR A 1 411 ? 66.177 28.432 9.859 1.00 24.64 411 THR A CA 1
ATOM 3141 C C . THR A 1 411 ? 66.380 29.310 11.106 1.00 24.64 411 THR A C 1
ATOM 3143 O O . THR A 1 411 ? 66.844 30.434 10.935 1.00 24.64 411 THR A O 1
ATOM 3146 N N . ASP A 1 412 ? 66.186 28.891 12.370 1.00 25.09 412 ASP A N 1
ATOM 3147 C CA . ASP A 1 412 ? 65.557 27.701 13.020 1.00 25.09 412 ASP A CA 1
ATOM 3148 C C . ASP A 1 412 ? 64.951 28.194 14.392 1.00 25.09 412 ASP A C 1
ATOM 3150 O O . ASP A 1 412 ? 64.479 29.328 14.399 1.00 25.09 412 ASP A O 1
ATOM 3154 N N . GLU A 1 413 ? 64.849 27.564 15.586 1.00 25.33 413 GLU A N 1
ATOM 3155 C CA . GLU A 1 413 ? 65.285 26.285 16.201 1.00 25.33 413 GLU A CA 1
ATOM 3156 C C . GLU A 1 413 ? 64.545 26.034 17.565 1.00 25.33 413 GLU A C 1
ATOM 3158 O O . GLU A 1 413 ? 63.777 26.875 18.021 1.00 25.33 413 GLU A O 1
ATOM 3163 N N . HIS A 1 414 ? 64.844 24.912 18.247 1.00 26.70 414 HIS A N 1
ATOM 3164 C CA . HIS A 1 414 ? 64.796 24.675 19.717 1.00 26.70 414 HIS A CA 1
ATOM 3165 C C . HIS A 1 414 ? 63.479 24.528 20.561 1.00 26.70 414 HIS A C 1
ATOM 3167 O O . HIS A 1 414 ? 62.908 25.481 21.076 1.00 26.70 414 HIS A O 1
ATOM 3173 N N . THR A 1 415 ? 63.175 23.254 20.889 1.00 26.06 415 THR A N 1
ATOM 3174 C CA . THR A 1 415 ? 62.894 22.644 22.235 1.00 26.06 415 THR A CA 1
ATOM 3175 C C . THR A 1 415 ? 61.739 23.059 23.189 1.00 26.06 415 THR A C 1
ATOM 3177 O O . THR A 1 415 ? 61.864 24.037 23.910 1.00 26.06 415 THR A O 1
ATOM 3180 N N . VAL A 1 416 ? 60.759 22.136 23.329 1.00 26.31 416 VAL A N 1
ATOM 3181 C CA . VAL A 1 416 ? 60.408 21.277 24.517 1.00 26.31 416 VAL A CA 1
ATOM 3182 C C . VAL A 1 416 ? 59.978 21.884 25.884 1.00 26.31 416 VAL A C 1
ATOM 3184 O O . VAL A 1 416 ? 60.586 22.817 26.388 1.00 26.31 416 VAL A O 1
ATOM 3187 N N . ASP A 1 417 ? 59.006 21.187 26.514 1.00 25.91 417 ASP A N 1
ATOM 3188 C CA . ASP A 1 417 ? 58.402 21.344 27.863 1.00 25.91 417 ASP A CA 1
ATOM 3189 C C . ASP A 1 417 ? 57.509 22.601 28.066 1.00 25.91 417 ASP A C 1
ATOM 3191 O O . ASP A 1 417 ? 57.564 23.550 27.291 1.00 25.91 417 ASP A O 1
ATOM 3195 N N . ASP A 1 418 ? 56.535 22.637 28.990 1.00 27.11 418 ASP A N 1
ATOM 3196 C CA . ASP A 1 418 ? 56.372 21.866 30.241 1.00 27.11 418 ASP A CA 1
ATOM 3197 C C . ASP A 1 418 ? 54.893 21.495 30.564 1.00 27.11 418 ASP A C 1
ATOM 3199 O O . ASP A 1 418 ? 53.951 21.880 29.867 1.00 27.11 418 ASP A O 1
ATOM 3203 N N . LYS A 1 419 ? 54.671 20.737 31.646 1.00 27.11 419 LYS A N 1
ATOM 3204 C CA . LYS A 1 419 ? 53.362 20.434 32.263 1.00 27.11 419 LYS A CA 1
ATOM 3205 C C . LYS A 1 419 ? 52.989 21.487 33.313 1.00 27.11 419 LYS A C 1
ATOM 3207 O O . LYS A 1 419 ? 53.871 22.107 33.887 1.00 27.11 419 LYS A O 1
ATOM 3212 N N . ILE A 1 420 ? 51.707 21.544 33.704 1.00 26.75 420 ILE A N 1
ATOM 3213 C CA . ILE A 1 420 ? 51.266 21.587 35.121 1.00 26.75 420 ILE A CA 1
ATOM 3214 C C . ILE A 1 420 ? 49.739 21.405 35.226 1.00 26.75 420 ILE A C 1
ATOM 3216 O O . ILE A 1 420 ? 48.998 21.666 34.284 1.00 26.75 420 ILE A O 1
ATOM 3220 N N . ASN A 1 421 ? 49.284 20.912 36.379 1.00 23.20 421 ASN A N 1
ATOM 3221 C CA . ASN A 1 421 ? 47.888 20.658 36.747 1.00 23.20 421 ASN A CA 1
ATOM 3222 C C . ASN A 1 421 ? 47.743 20.928 38.256 1.00 23.20 421 ASN A C 1
ATOM 3224 O O . ASN A 1 421 ? 48.593 20.415 38.976 1.00 23.20 421 ASN A O 1
ATOM 3228 N N . PHE A 1 422 ? 46.734 21.673 38.740 1.00 24.42 422 PHE A N 1
ATOM 3229 C CA . PHE A 1 422 ? 46.238 21.611 40.137 1.00 24.42 422 PHE A CA 1
ATOM 3230 C C . PHE A 1 422 ? 44.910 22.380 40.350 1.00 24.42 422 PHE A C 1
ATOM 3232 O O . PHE A 1 422 ? 44.434 23.077 39.456 1.00 24.42 422 PHE A O 1
ATOM 3239 N N . GLU A 1 423 ? 44.305 22.201 41.530 1.00 24.56 423 GLU A N 1
ATOM 3240 C CA . GLU A 1 423 ? 42.901 22.467 41.895 1.00 24.56 423 GLU A CA 1
ATOM 3241 C C . GLU A 1 423 ? 42.759 23.355 43.167 1.00 24.56 423 GLU A C 1
ATOM 3243 O O . GLU A 1 423 ? 43.752 23.614 43.845 1.00 24.56 423 GLU A O 1
ATOM 3248 N N . PHE A 1 424 ? 41.505 23.689 43.540 1.00 24.31 424 PHE A N 1
ATOM 3249 C CA . PHE A 1 424 ? 41.038 24.233 44.846 1.00 24.31 424 PHE A CA 1
ATOM 3250 C C . PHE A 1 424 ? 41.450 25.695 45.207 1.00 24.31 424 PHE A C 1
ATOM 3252 O O . PHE A 1 424 ? 42.353 26.258 44.600 1.00 24.31 424 PHE A O 1
ATOM 3259 N N . GLU A 1 425 ? 40.783 26.436 46.117 1.00 24.67 425 GLU A N 1
ATOM 3260 C CA . GLU A 1 425 ? 39.711 26.109 47.094 1.00 24.67 425 GLU A CA 1
ATOM 3261 C C . GLU A 1 425 ? 38.700 27.284 47.341 1.00 24.67 425 GLU A C 1
ATOM 3263 O O . GLU A 1 425 ? 38.699 28.285 46.628 1.00 24.67 425 GLU A O 1
ATOM 3268 N N . GLU A 1 426 ? 37.802 27.147 48.331 1.00 24.97 426 GLU A N 1
ATOM 3269 C CA . GLU A 1 426 ? 36.620 27.986 48.646 1.00 24.97 426 GLU A CA 1
ATOM 3270 C C . GLU A 1 426 ? 36.873 29.414 49.206 1.00 24.97 426 GLU A C 1
ATOM 3272 O O . GLU A 1 426 ? 37.829 29.619 49.958 1.00 24.97 426 GLU A O 1
ATOM 3277 N N . LYS A 1 427 ? 35.872 30.326 49.084 1.00 24.78 427 LYS A N 1
ATOM 3278 C CA . LYS A 1 427 ? 35.052 30.788 50.250 1.00 24.78 427 LYS A CA 1
ATOM 3279 C C . LYS A 1 427 ? 33.818 31.665 49.943 1.00 24.78 427 LYS A C 1
ATOM 3281 O O . LYS A 1 427 ? 33.563 32.048 48.809 1.00 24.78 427 LYS A O 1
ATOM 3286 N N . MET A 1 428 ? 33.007 31.879 50.989 1.00 24.12 428 MET A N 1
ATOM 3287 C CA . MET A 1 428 ? 31.660 32.481 50.990 1.00 24.12 428 MET A CA 1
ATOM 3288 C C . MET A 1 428 ? 31.637 34.021 50.966 1.00 24.12 428 MET A C 1
ATOM 3290 O O . MET A 1 428 ? 32.464 34.637 51.629 1.00 24.12 428 MET A O 1
ATOM 3294 N N . GLU A 1 429 ? 30.533 34.605 50.475 1.00 26.92 429 GLU A N 1
ATOM 3295 C CA . GLU A 1 429 ? 29.664 35.415 51.356 1.00 26.92 429 GLU A CA 1
ATOM 3296 C C . GLU A 1 429 ? 28.176 35.389 50.922 1.00 26.92 429 GLU A C 1
ATOM 3298 O O . GLU A 1 429 ? 27.801 34.605 50.050 1.00 26.92 429 GLU A O 1
ATOM 3303 N N . LYS A 1 430 ? 27.299 36.141 51.608 1.00 27.44 430 LYS A N 1
ATOM 3304 C CA . LYS A 1 430 ? 25.825 36.019 51.554 1.00 27.44 430 LYS A CA 1
ATOM 3305 C C . LYS A 1 430 ? 25.159 37.228 50.887 1.00 27.44 430 LYS A C 1
ATOM 3307 O O . LYS A 1 430 ? 25.514 38.351 51.217 1.00 27.44 430 LYS A O 1
ATOM 3312 N N . ASP A 1 431 ? 24.041 37.002 50.194 1.00 27.97 431 ASP A N 1
ATOM 3313 C CA . ASP A 1 431 ? 22.825 37.806 50.426 1.00 27.97 431 ASP A CA 1
ATOM 3314 C C . ASP A 1 431 ? 21.548 36.964 50.176 1.00 27.97 431 ASP A C 1
ATOM 3316 O O . ASP A 1 431 ? 21.614 35.732 50.161 1.00 27.97 431 ASP A O 1
ATOM 3320 N N . SER A 1 432 ? 20.364 37.585 50.138 1.00 28.56 432 SER A N 1
ATOM 3321 C CA . SER A 1 432 ? 19.186 37.034 50.816 1.00 28.56 432 SER A CA 1
ATOM 3322 C C . SER A 1 432 ? 17.850 37.120 50.059 1.00 28.56 432 SER A C 1
ATOM 3324 O O . SER A 1 432 ? 17.594 38.040 49.293 1.00 28.56 432 SER A O 1
ATOM 3326 N N . ARG A 1 433 ? 16.940 36.199 50.433 1.00 28.98 433 ARG A N 1
ATOM 3327 C CA . ARG A 1 433 ? 15.468 36.221 50.232 1.00 28.98 433 ARG A CA 1
ATOM 3328 C C . ARG A 1 433 ? 14.946 36.123 48.781 1.00 28.98 433 ARG A C 1
ATOM 3330 O O . ARG A 1 433 ? 14.772 37.120 48.096 1.00 28.98 433 ARG A O 1
ATOM 3337 N N . GLY A 1 434 ? 14.497 34.922 48.399 1.00 28.42 434 GLY A N 1
ATOM 3338 C CA . GLY A 1 434 ? 13.650 34.669 47.221 1.00 28.42 434 GLY A CA 1
ATOM 3339 C C . GLY A 1 434 ? 12.921 33.321 47.336 1.00 28.42 434 GLY A C 1
ATOM 3340 O O . GLY A 1 434 ? 13.497 32.356 47.833 1.00 28.42 434 GLY A O 1
ATOM 3341 N N . ALA A 1 435 ? 11.637 33.254 46.966 1.00 30.61 435 ALA A N 1
ATOM 3342 C CA . ALA A 1 435 ? 10.774 32.095 47.233 1.00 30.61 435 ALA A CA 1
ATOM 3343 C C . ALA A 1 435 ? 11.095 30.846 46.378 1.00 30.61 435 ALA A C 1
ATOM 3345 O O . ALA A 1 435 ? 11.527 30.946 45.233 1.00 30.61 435 ALA A O 1
ATOM 3346 N N . ARG A 1 436 ? 10.820 29.655 46.933 1.00 28.36 436 ARG A N 1
ATOM 3347 C CA . ARG A 1 436 ? 10.962 28.352 46.255 1.00 28.36 436 ARG A CA 1
ATOM 3348 C C . ARG A 1 436 ? 9.772 28.044 45.337 1.00 28.36 436 ARG A C 1
ATOM 3350 O O . ARG A 1 436 ? 8.639 28.088 45.808 1.00 28.36 436 ARG A O 1
ATOM 3357 N N . VAL A 1 437 ? 10.046 27.498 44.152 1.00 33.22 437 VAL A N 1
ATOM 3358 C CA . VAL A 1 437 ? 9.314 26.341 43.591 1.00 33.22 437 VAL A CA 1
ATOM 3359 C C . VAL A 1 437 ? 10.364 25.400 42.989 1.00 33.22 437 VAL A C 1
ATOM 3361 O O . VAL A 1 437 ? 11.274 25.863 42.309 1.00 33.22 437 VAL A O 1
ATOM 3364 N N . GLY A 1 438 ? 10.304 24.103 43.300 1.00 29.06 438 GLY A N 1
ATOM 3365 C CA . GLY A 1 438 ? 11.340 23.135 42.916 1.00 29.06 438 GLY A CA 1
ATOM 3366 C C . GLY A 1 438 ? 10.964 22.289 41.700 1.00 29.06 438 GLY A C 1
ATOM 3367 O O . GLY A 1 438 ? 9.849 21.777 41.627 1.00 29.06 438 GLY A O 1
ATOM 3368 N N . PHE A 1 439 ? 11.916 22.079 40.788 1.00 27.83 439 PHE A N 1
ATOM 3369 C CA . PHE A 1 439 ? 11.814 21.066 39.736 1.00 27.83 439 PHE A CA 1
ATOM 3370 C C . PHE A 1 439 ? 12.307 19.712 40.265 1.00 27.83 439 PHE A C 1
ATOM 3372 O O . PHE A 1 439 ? 13.486 19.558 40.577 1.00 27.83 439 PHE A O 1
ATOM 3379 N N . HIS A 1 440 ? 11.420 18.717 40.337 1.00 29.62 440 HIS A N 1
ATOM 3380 C CA . HIS A 1 440 ? 11.803 17.331 40.617 1.00 29.62 440 HIS A CA 1
ATOM 3381 C C . HIS A 1 440 ? 12.120 16.588 39.315 1.00 29.62 440 HIS A C 1
ATOM 3383 O O . HIS A 1 440 ? 11.227 16.050 38.662 1.00 29.62 440 HIS A O 1
ATOM 3389 N N . LEU A 1 441 ? 13.404 16.529 38.960 1.00 26.94 441 LEU A N 1
ATOM 3390 C CA . LEU A 1 441 ? 13.907 15.603 37.948 1.00 26.94 441 LEU A CA 1
ATOM 3391 C C . LEU A 1 441 ? 14.150 14.236 38.608 1.00 26.94 441 LEU A C 1
ATOM 3393 O O . LEU A 1 441 ? 15.048 14.103 39.436 1.00 26.94 441 LEU A O 1
ATOM 3397 N N . PHE A 1 442 ? 13.355 13.225 38.254 1.00 32.75 442 PHE A N 1
ATOM 3398 C CA . PHE A 1 442 ? 13.585 11.843 38.686 1.00 32.75 442 PHE A CA 1
ATOM 3399 C C . PHE A 1 442 ? 14.320 11.058 37.598 1.00 32.75 442 PHE A C 1
ATOM 3401 O O . PHE A 1 442 ? 13.860 10.988 36.461 1.00 32.75 442 PHE A O 1
ATOM 3408 N N . VAL A 1 443 ? 15.448 10.450 37.970 1.00 28.67 443 VAL A N 1
ATOM 3409 C CA . VAL A 1 443 ? 16.280 9.616 37.094 1.00 28.67 443 VAL A CA 1
ATOM 3410 C C . VAL A 1 443 ? 16.114 8.148 37.478 1.00 28.67 443 VAL A C 1
ATOM 3412 O O . VAL A 1 443 ? 16.525 7.747 38.561 1.00 28.67 443 VAL A O 1
ATOM 3415 N N . TYR A 1 444 ? 15.551 7.366 36.559 1.00 32.06 444 TYR A N 1
ATOM 3416 C CA . TYR A 1 444 ? 15.627 5.903 36.470 1.00 32.06 444 TYR A CA 1
ATOM 3417 C C . TYR A 1 444 ? 15.493 5.532 34.978 1.00 32.06 444 TYR A C 1
ATOM 3419 O O . TYR A 1 444 ? 14.817 6.247 34.238 1.00 32.06 444 TYR A O 1
ATOM 3427 N N . GLY A 1 445 ? 16.092 4.452 34.478 1.00 36.25 445 GLY A N 1
ATOM 3428 C CA . GLY A 1 445 ? 16.887 3.427 35.167 1.00 36.25 445 GLY A CA 1
ATOM 3429 C C . GLY A 1 445 ? 16.817 2.115 34.400 1.00 36.25 445 GLY A C 1
ATOM 3430 O O . GLY A 1 445 ? 15.712 1.531 34.400 1.00 36.25 445 GLY A O 1
#

Foldseek 3Di:
DDDDDDDDDDDDDDDDDDDDDDDDDDDDDDDDDDDDDDDDDDDDDDDDPPPPCPDPFQLVVQLVLLLQLADPQLSVQLVPDPQNSQWFKWKAFAQAFIWIAGPVGIDTSDPGHHHPVSVVSSVVSWDDQDPQQWTAHPQALKIKHFDADPVRDGGMIIIGHDHADACLQVLVVVVLVVLFAEEEEADPPQQLLNNLLNSLQCCCPVVVFAEEEEAAPCNSFHGDDHTHCSNPPHHYDYQSHPVCSLVVLVVCCVPPVGLEYEYEEDEFLSNLVSLLVVLVVNRHYYYYYPDQDVVVQCVDQGRVQQLQHKDKDAADPVVCVVVVHDRIFIDGNGHHSTQKYWRSHHSFKIWIGNGSNQCVVQVSVVHWGKTWIWGQDPVRDIDIDIDTDDDPDDDDDDDDDDDDDDDDDDDDDDDDDDDDDDDDDDDDDDDDDDDDDDDDDDDDD

Sequence (445 aa):
MLLRFFCLPPPFPPLPSNHLHFRSLPLPVHRPNLHCKLCTSSSSSSHFPTSSITPPLPNQEELPRLLHLLPDEMRSKLQSHPDLPHLIEIVMDLGRPPIARFPKGDFLLSDLPITSNHIRHAASQVGDFGADNRAGISRTLHRISAIRNRKGGIVGLTCRVGRAVPGSANMLRDLVKDGGSLLLIGPPGVGKTTIIRDIARILADDYKKRVMIVDTSNEIAGDGDIPHAGIGSARRLQVPNCNMQHKVLIEAVENHMPQVIVIDEIGTKLEAMAASTIAQRGIQLVATAHGVTIENLIMNPSLEMLVGGIQSVTLGDEEASRRGLQKTVLERKGPSTFTSGAEIISKTELQVHRDLEATVDALLAGRSPKFEVHKIDPKGSTYETLGNDIPDGIHSQEEDVIVSEDHFMRTDEHTVDDKINFEFEEKMEKDSRGARVGFHLFVYG

Organism: Iris pallida (NCBI:txid29817)

Radius of gyration: 33.92 Å; chains: 1; bounding box: 124×82×86 Å

pLDDT: mean 76.82, std 27.51, range [23.2, 98.62]

Secondary structure (DSSP, 8-state):
----PPPPPPPPPPPP-----PPP-PPP-------------------------PPPPTHHHHHHHHHHTS-HHHHHHHHT-TTGGG--EEEEEBTS--EEEETTEEEES-SSPBPHHHHHHHHTTS-PPPTTSEEE-TTS--EEEEEE-TTS-EEEEEEE-----TTTTGGGHHHHHHT--EEEE--TTSSHHHHHHHHHHIIIIIS---EEEEESSS-SS-SSSS--GGGTT-EEEE-SSGGGHHHHHHHHHHHH--SEEEEEEE-SHHHHHHHHHHHTTT-EEEEEESSSSHHHHHT-TTTGGGGT-EEEEE--HHHHHHHT--SEEEEESS--S-SEEEEEEETTEEEEES-HHHHHHHHTTT----EEEEEE-TTS-EEEEEE----------------------------------------------------------